Protein AF-A0A1I8PPU7-F1 (afdb_monomer)

Structure (mmCIF, N/CA/C/O backbone):
data_AF-A0A1I8PPU7-F1
#
_entry.id   AF-A0A1I8PPU7-F1
#
loop_
_atom_site.group_PDB
_atom_site.id
_atom_site.type_symbol
_atom_site.label_atom_id
_atom_site.label_alt_id
_atom_site.label_comp_id
_atom_site.label_asym_id
_atom_site.label_entity_id
_atom_site.label_seq_id
_atom_site.pdbx_PDB_ins_code
_atom_site.Cartn_x
_atom_site.Cartn_y
_atom_site.Cartn_z
_atom_site.occupancy
_atom_site.B_iso_or_equiv
_atom_site.auth_seq_id
_atom_site.auth_comp_id
_atom_site.auth_asym_id
_atom_site.auth_atom_id
_atom_site.pdbx_PDB_model_num
ATOM 1 N N . MET A 1 1 ? 76.393 -49.050 -43.196 1.00 42.31 1 MET A N 1
ATOM 2 C CA . MET A 1 1 ? 75.752 -47.713 -43.153 1.00 42.31 1 MET A CA 1
ATOM 3 C C . MET A 1 1 ? 75.005 -47.436 -44.454 1.00 42.31 1 MET A C 1
ATOM 5 O O . MET A 1 1 ? 75.233 -46.462 -45.150 1.00 42.31 1 MET A O 1
ATOM 9 N N . VAL A 1 2 ? 74.108 -48.361 -44.763 1.00 42.09 2 VAL A N 1
ATOM 10 C CA . VAL A 1 2 ? 73.123 -48.376 -45.841 1.00 42.09 2 VAL A CA 1
ATOM 11 C C . VAL A 1 2 ? 71.922 -49.038 -45.168 1.00 42.09 2 VAL A C 1
ATOM 13 O O . VAL A 1 2 ? 72.138 -49.986 -44.408 1.00 42.09 2 VAL A O 1
ATOM 16 N N . LYS A 1 3 ? 70.714 -48.544 -45.459 1.00 38.12 3 LYS A N 1
ATOM 17 C CA . LYS A 1 3 ? 69.380 -48.908 -44.931 1.00 38.12 3 LYS A CA 1
ATOM 18 C C . LYS A 1 3 ? 68.796 -47.878 -43.951 1.00 38.12 3 LYS A C 1
ATOM 20 O O . LYS A 1 3 ? 69.329 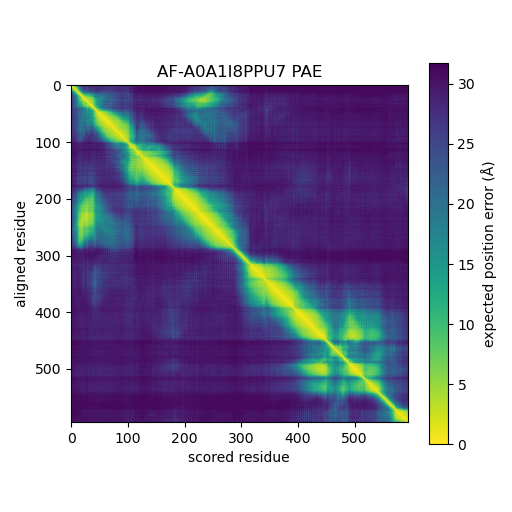-47.669 -42.869 1.00 38.12 3 LYS A O 1
ATOM 25 N N . ASN A 1 4 ? 67.654 -47.326 -44.381 1.00 37.75 4 ASN A N 1
ATOM 26 C CA . ASN A 1 4 ? 66.606 -46.601 -43.637 1.00 37.75 4 ASN A CA 1
ATOM 27 C C . ASN A 1 4 ? 66.415 -45.098 -43.912 1.00 37.75 4 ASN A C 1
ATOM 29 O O . ASN A 1 4 ? 66.187 -44.332 -42.986 1.00 37.75 4 ASN A O 1
ATOM 33 N N . ILE A 1 5 ? 66.364 -44.687 -45.188 1.00 39.09 5 ILE A N 1
ATOM 34 C CA . ILE A 1 5 ? 65.643 -43.456 -45.601 1.00 39.09 5 ILE A CA 1
ATOM 35 C C . ILE A 1 5 ? 64.721 -43.752 -46.809 1.00 39.09 5 ILE A C 1
ATOM 37 O O . ILE A 1 5 ? 64.679 -43.026 -47.792 1.00 39.09 5 ILE A O 1
ATOM 41 N N . GLN A 1 6 ? 63.985 -44.870 -46.772 1.00 35.78 6 GLN A N 1
ATOM 42 C CA . GLN A 1 6 ? 63.028 -45.263 -47.828 1.00 35.78 6 GLN A CA 1
ATOM 43 C C . GLN A 1 6 ? 61.649 -45.672 -47.271 1.00 35.78 6 GLN A C 1
ATOM 45 O O . GLN A 1 6 ? 61.024 -46.606 -47.763 1.00 35.78 6 GLN A O 1
ATOM 50 N N . GLN A 1 7 ? 61.140 -44.977 -46.247 1.00 34.78 7 GLN A N 1
ATOM 51 C CA . GLN A 1 7 ? 59.787 -45.237 -45.715 1.00 34.78 7 GLN A CA 1
ATOM 52 C C . GLN A 1 7 ? 58.918 -43.993 -45.459 1.00 34.78 7 GLN A C 1
ATOM 54 O O . GLN A 1 7 ? 57.978 -44.057 -44.680 1.00 34.78 7 GLN A O 1
ATOM 59 N N . PHE A 1 8 ? 59.136 -42.886 -46.177 1.00 35.72 8 PHE A N 1
ATOM 60 C CA . PHE A 1 8 ? 58.168 -41.772 -46.202 1.00 35.72 8 PHE A CA 1
ATOM 61 C C . PHE A 1 8 ? 57.777 -41.334 -47.623 1.00 35.72 8 PHE A C 1
ATOM 63 O O . PHE A 1 8 ? 57.445 -40.182 -47.867 1.00 35.72 8 PHE A O 1
ATOM 70 N N . SER A 1 9 ? 57.751 -42.274 -48.572 1.00 36.06 9 SER A N 1
ATOM 71 C CA . SER A 1 9 ? 57.055 -42.115 -49.856 1.00 36.06 9 SER A CA 1
ATOM 72 C C . SER A 1 9 ? 55.775 -42.953 -49.872 1.00 36.06 9 SER A C 1
ATOM 74 O O . SER A 1 9 ? 55.669 -43.956 -50.568 1.00 36.06 9 SER A O 1
ATOM 76 N N . LYS A 1 10 ? 54.785 -42.554 -49.070 1.00 39.53 10 LYS A N 1
ATOM 77 C CA . LYS A 1 10 ? 53.377 -42.957 -49.228 1.00 39.53 10 LYS A CA 1
ATOM 78 C C . LYS A 1 10 ? 52.498 -42.022 -48.405 1.00 39.53 10 LYS A C 1
ATOM 80 O O . LYS A 1 10 ? 52.372 -42.163 -47.196 1.00 39.53 10 LYS A O 1
ATOM 85 N N . GLY A 1 11 ? 51.914 -41.057 -49.103 1.00 32.38 11 GLY A N 1
ATOM 86 C CA . GLY A 1 11 ? 51.009 -40.064 -48.548 1.00 32.38 11 GLY A CA 1
ATOM 87 C C . GLY A 1 11 ? 51.343 -38.693 -49.104 1.00 32.38 11 GLY A C 1
ATOM 88 O O . GLY A 1 11 ? 52.080 -37.941 -48.483 1.00 32.38 11 GLY A O 1
ATOM 89 N N . ILE A 1 12 ? 50.795 -38.362 -50.275 1.00 37.59 12 ILE A N 1
ATOM 90 C CA . ILE A 1 12 ? 50.575 -36.958 -50.638 1.00 37.59 12 ILE A CA 1
ATOM 91 C C . ILE A 1 12 ? 49.887 -36.335 -49.411 1.00 37.59 12 ILE A C 1
ATOM 93 O O . ILE A 1 12 ? 48.830 -36.858 -49.033 1.00 37.59 12 ILE A O 1
ATOM 97 N N . PRO A 1 13 ? 50.445 -35.309 -48.736 1.00 42.28 13 PRO A N 1
ATOM 98 C CA . PRO A 1 13 ? 49.683 -34.623 -47.709 1.00 42.28 13 PRO A CA 1
ATOM 99 C C . PRO A 1 13 ? 48.460 -34.075 -48.433 1.00 42.28 13 PRO A C 1
ATOM 101 O O . PRO A 1 13 ? 48.597 -33.272 -49.356 1.00 42.28 13 PRO A O 1
ATOM 104 N N . LYS A 1 14 ? 47.273 -34.605 -48.108 1.00 51.03 14 LYS A N 1
ATOM 105 C CA . LYS A 1 14 ? 46.008 -34.075 -48.618 1.00 51.03 14 LYS A CA 1
ATOM 106 C C . LYS A 1 14 ? 46.092 -32.571 -48.418 1.00 51.03 14 LYS A C 1
ATOM 108 O O . LYS A 1 14 ? 46.170 -32.134 -47.273 1.00 51.03 14 LYS A O 1
ATOM 113 N N . THR A 1 15 ? 46.133 -31.807 -49.507 1.00 54.53 15 THR A N 1
ATOM 114 C CA . THR A 1 15 ? 46.077 -30.351 -49.425 1.00 54.53 15 THR A CA 1
ATOM 115 C C . THR A 1 15 ? 44.865 -30.022 -48.559 1.00 54.53 15 THR A C 1
ATOM 117 O O . THR A 1 15 ? 43.763 -30.471 -48.913 1.00 54.53 15 THR A O 1
ATOM 120 N N . PRO A 1 16 ? 45.033 -29.344 -47.409 1.00 58.34 16 PRO A N 1
ATOM 121 C CA . PRO A 1 16 ? 43.884 -28.944 -46.618 1.00 58.34 16 PRO A CA 1
ATOM 122 C C . PRO A 1 16 ? 42.949 -28.152 -47.537 1.00 58.34 16 PRO A C 1
ATOM 124 O O . PRO A 1 16 ? 43.400 -27.344 -48.350 1.00 58.34 16 PRO A O 1
ATOM 127 N N . LYS A 1 17 ? 41.650 -28.468 -47.505 1.00 58.84 17 LYS A N 1
ATOM 128 C CA . LYS A 1 17 ? 40.663 -27.736 -48.311 1.00 58.84 17 LYS A CA 1
ATOM 129 C C . LYS A 1 17 ? 40.740 -26.254 -47.922 1.00 58.84 17 LYS A C 1
ATOM 131 O O . LYS A 1 17 ? 40.963 -25.985 -46.742 1.00 58.84 17 LYS A O 1
ATOM 136 N N . PRO A 1 18 ? 40.545 -25.307 -48.859 1.00 59.19 18 PRO A N 1
ATOM 137 C CA . PRO A 1 18 ? 40.484 -23.895 -48.508 1.00 59.19 18 PRO A CA 1
ATOM 138 C C . PRO A 1 18 ? 39.395 -23.709 -47.449 1.00 59.19 18 PRO A C 1
ATOM 140 O O . PRO A 1 18 ? 38.215 -23.955 -47.708 1.00 59.19 18 PRO A O 1
ATOM 143 N N . VAL A 1 19 ? 39.813 -23.356 -46.235 1.00 62.50 19 VAL A N 1
ATOM 144 C CA . VAL A 1 19 ? 38.894 -23.129 -45.123 1.00 62.50 19 VAL A CA 1
ATOM 145 C C . VAL A 1 19 ? 38.302 -21.746 -45.312 1.00 62.50 19 VAL A C 1
ATOM 147 O O . VAL A 1 19 ? 39.012 -20.740 -45.331 1.00 62.50 19 VAL A O 1
ATOM 150 N N . HIS A 1 20 ? 36.991 -21.703 -45.510 1.00 63.84 20 HIS A N 1
ATOM 151 C CA . HIS A 1 20 ? 36.235 -20.468 -45.431 1.00 63.84 20 HIS A CA 1
ATOM 152 C C . HIS A 1 20 ? 35.820 -20.294 -43.978 1.00 63.84 20 HIS A C 1
ATOM 154 O O . HIS A 1 20 ? 35.098 -21.144 -43.461 1.00 63.84 20 HIS A O 1
ATOM 160 N N . ALA A 1 21 ? 36.278 -19.212 -43.345 1.00 64.62 21 ALA A N 1
ATOM 161 C CA . ALA A 1 21 ? 35.839 -18.857 -42.003 1.00 64.62 21 ALA A CA 1
ATOM 162 C C . ALA A 1 21 ? 34.307 -18.879 -41.934 1.00 64.62 21 ALA A C 1
ATOM 164 O O . ALA A 1 21 ? 33.629 -18.457 -42.886 1.00 64.62 21 ALA A O 1
ATOM 165 N N . THR A 1 22 ? 33.766 -19.370 -40.818 1.00 66.31 22 THR A N 1
ATOM 166 C CA . THR A 1 22 ? 32.325 -19.304 -40.570 1.00 66.31 22 THR A CA 1
ATOM 167 C C . THR A 1 22 ? 31.814 -17.887 -40.842 1.00 66.31 22 THR A C 1
ATOM 169 O O . THR A 1 22 ? 32.351 -16.890 -40.359 1.00 66.31 22 THR A O 1
ATOM 172 N N . ALA A 1 23 ? 30.794 -17.766 -41.700 1.00 69.38 23 ALA A N 1
ATOM 173 C CA . ALA A 1 23 ? 30.283 -16.451 -42.061 1.00 69.38 23 ALA A CA 1
ATOM 174 C C . ALA A 1 23 ? 29.827 -15.729 -40.787 1.00 69.38 23 ALA A C 1
ATOM 176 O O . ALA A 1 23 ? 29.066 -16.296 -40.008 1.00 69.38 23 ALA A O 1
ATOM 177 N N . ILE A 1 24 ? 30.228 -14.464 -40.617 1.00 66.25 24 ILE A N 1
ATOM 178 C CA . ILE A 1 24 ? 29.984 -13.649 -39.407 1.00 66.25 24 ILE A CA 1
ATOM 179 C C . ILE A 1 24 ? 28.511 -13.692 -38.959 1.00 66.25 24 ILE A C 1
ATOM 181 O O . ILE A 1 24 ? 28.210 -13.617 -37.776 1.00 66.25 24 ILE A O 1
ATOM 185 N N . ARG A 1 25 ? 27.573 -13.879 -39.897 1.00 69.50 25 ARG A N 1
ATOM 186 C CA . ARG A 1 25 ? 26.129 -14.022 -39.632 1.00 69.50 25 ARG A CA 1
ATOM 187 C C . ARG A 1 25 ? 25.745 -15.264 -38.818 1.00 69.50 25 ARG A C 1
ATOM 189 O O . ARG A 1 25 ? 24.705 -15.237 -38.172 1.00 69.50 25 ARG A O 1
ATOM 196 N N . HIS A 1 26 ? 26.539 -16.327 -38.877 1.00 73.19 26 HIS A N 1
ATOM 197 C CA . HIS A 1 26 ? 26.325 -17.591 -38.170 1.00 73.19 26 HIS A CA 1
ATOM 198 C C . HIS A 1 26 ? 27.190 -17.718 -36.904 1.00 73.19 26 HIS A C 1
ATOM 200 O O . HIS A 1 26 ? 27.076 -18.715 -36.197 1.00 73.19 26 HIS A O 1
ATOM 206 N N . HIS A 1 27 ? 28.030 -16.721 -36.602 1.00 74.75 27 HIS A N 1
ATOM 207 C CA . HIS A 1 27 ? 28.863 -16.705 -35.402 1.00 74.75 27 HIS A CA 1
ATOM 208 C C . HIS A 1 27 ? 28.061 -16.208 -34.193 1.00 74.75 27 HIS A C 1
ATOM 210 O O . HIS A 1 27 ? 27.540 -15.092 -34.218 1.00 74.75 27 HIS A O 1
ATOM 216 N N . ALA A 1 28 ? 27.981 -17.000 -33.122 1.00 71.38 28 ALA A N 1
ATOM 217 C CA . ALA A 1 28 ? 27.120 -16.681 -31.980 1.00 71.38 28 ALA A CA 1
ATOM 218 C C . ALA A 1 28 ? 27.540 -15.387 -31.259 1.00 71.38 28 ALA A C 1
ATOM 220 O O . ALA A 1 28 ? 26.674 -14.629 -30.848 1.00 71.38 28 ALA A O 1
ATOM 221 N N . LEU A 1 29 ? 28.843 -15.080 -31.193 1.00 70.81 29 LEU A N 1
ATOM 222 C CA . LEU A 1 29 ? 29.358 -13.866 -30.536 1.00 70.81 29 LEU A CA 1
ATOM 223 C C . LEU A 1 29 ? 29.476 -12.642 -31.464 1.00 70.81 29 LEU A C 1
ATOM 225 O O . LEU A 1 29 ? 29.382 -11.506 -31.011 1.00 70.81 29 LEU A O 1
ATOM 229 N N . LEU A 1 30 ? 29.689 -12.859 -32.769 1.00 70.12 30 LEU A N 1
ATOM 230 C CA . LEU A 1 30 ? 30.076 -11.801 -33.724 1.00 70.12 30 LEU A CA 1
ATOM 231 C C . LEU A 1 30 ? 28.963 -11.459 -34.720 1.00 70.12 30 LEU A C 1
ATOM 233 O O . LEU A 1 30 ? 29.068 -10.474 -35.454 1.00 70.12 30 LEU A O 1
ATOM 237 N N . ALA A 1 31 ? 27.870 -12.226 -34.757 1.00 71.69 31 ALA A N 1
ATOM 238 C CA . ALA A 1 31 ? 26.749 -11.882 -35.613 1.00 71.69 31 ALA A CA 1
ATOM 239 C C . ALA A 1 31 ? 26.095 -10.580 -35.144 1.00 71.69 31 ALA A C 1
ATOM 241 O O . ALA A 1 31 ? 25.807 -10.375 -33.967 1.00 71.69 31 ALA A O 1
ATOM 242 N N . SER A 1 32 ? 25.788 -9.711 -36.107 1.00 60.03 32 SER A N 1
ATOM 243 C CA . SER A 1 32 ? 25.247 -8.361 -35.876 1.00 60.03 32 SER A CA 1
ATOM 244 C C . SER A 1 32 ? 24.011 -8.279 -34.961 1.00 60.03 32 SER A C 1
ATOM 246 O O . SER A 1 32 ? 23.770 -7.225 -34.374 1.00 60.03 32 SER A O 1
ATOM 248 N N . GLY A 1 33 ? 23.239 -9.367 -34.826 1.00 64.75 33 GLY A N 1
ATOM 249 C CA . GLY A 1 33 ? 22.098 -9.452 -33.908 1.00 64.75 33 GLY A CA 1
ATOM 250 C C . GLY A 1 33 ? 22.490 -9.667 -32.442 1.00 64.75 33 GLY A C 1
ATOM 251 O O . GLY A 1 33 ? 21.833 -9.119 -31.561 1.00 64.75 33 GLY A O 1
ATOM 252 N N . TYR A 1 34 ? 23.580 -10.393 -32.184 1.00 63.97 34 TYR A N 1
ATOM 253 C CA . TYR A 1 34 ? 24.036 -10.758 -30.840 1.00 63.97 34 TYR A CA 1
ATOM 254 C C . TYR A 1 34 ? 25.104 -9.796 -30.293 1.00 63.97 34 TYR A C 1
ATOM 256 O O . TYR A 1 34 ? 25.137 -9.525 -29.097 1.00 63.97 34 TYR A O 1
ATOM 264 N N . VAL A 1 35 ? 25.897 -9.148 -31.157 1.00 60.62 35 VAL A N 1
ATOM 265 C CA . VAL A 1 35 ? 26.927 -8.161 -30.756 1.00 60.62 35 VAL A CA 1
ATOM 266 C C . VAL A 1 35 ? 26.354 -7.007 -29.918 1.00 60.62 35 VAL A C 1
ATOM 268 O O . VAL A 1 35 ? 26.991 -6.556 -28.970 1.00 60.62 35 VAL A O 1
ATOM 271 N N . ARG A 1 36 ? 25.125 -6.548 -30.209 1.00 59.47 36 ARG A N 1
ATOM 272 C CA . ARG A 1 36 ? 24.445 -5.518 -29.393 1.00 59.47 36 ARG A CA 1
ATOM 273 C C . ARG A 1 36 ? 24.043 -6.010 -28.000 1.00 59.47 36 ARG A C 1
ATOM 275 O O . ARG A 1 36 ? 23.892 -5.190 -27.104 1.00 59.47 36 ARG A O 1
ATOM 282 N N . GLN A 1 37 ? 23.836 -7.314 -27.837 1.00 63.50 37 GLN A N 1
ATOM 283 C CA . GLN A 1 37 ? 23.458 -7.937 -26.568 1.00 63.50 37 GLN A CA 1
ATOM 284 C C . GLN A 1 37 ? 24.688 -8.229 -25.697 1.00 63.50 37 GLN A C 1
ATOM 286 O O . GLN A 1 37 ? 24.599 -8.125 -24.480 1.00 63.50 37 GLN A O 1
ATOM 291 N N . HIS A 1 38 ? 25.842 -8.530 -26.304 1.00 64.19 38 HIS A N 1
ATOM 292 C CA . HIS A 1 38 ? 27.067 -8.900 -25.583 1.00 64.19 38 HIS A CA 1
ATOM 293 C C . HIS A 1 38 ? 27.882 -7.723 -25.016 1.00 64.19 38 HIS A C 1
ATOM 295 O O . HIS A 1 38 ? 28.832 -7.975 -24.283 1.00 64.19 38 HIS A O 1
ATOM 301 N N . MET A 1 39 ? 27.548 -6.461 -25.332 1.00 56.91 39 MET A N 1
ATOM 302 C CA . MET A 1 39 ? 28.237 -5.255 -24.816 1.00 56.91 39 MET A CA 1
ATOM 303 C C . MET A 1 39 ? 29.780 -5.302 -24.930 1.00 56.91 39 MET A C 1
ATOM 305 O O . MET A 1 39 ? 30.487 -4.711 -24.117 1.00 56.91 39 MET A O 1
ATOM 309 N N . ILE A 1 40 ? 30.324 -5.993 -25.938 1.00 56.88 40 ILE A N 1
ATOM 310 C CA . ILE A 1 40 ? 31.774 -6.069 -26.157 1.00 56.88 40 ILE A CA 1
ATOM 311 C C . ILE A 1 40 ? 32.229 -4.724 -26.734 1.00 56.88 40 ILE A C 1
ATOM 313 O O . ILE A 1 40 ? 32.044 -4.441 -27.917 1.00 56.88 40 ILE A O 1
ATOM 317 N N . LEU A 1 41 ? 32.784 -3.879 -25.870 1.00 50.44 41 LEU A N 1
ATOM 318 C CA . LEU A 1 41 ? 33.447 -2.624 -26.209 1.00 50.44 41 LEU A CA 1
ATOM 319 C C . LEU A 1 41 ? 34.938 -2.790 -25.892 1.00 50.44 41 LEU A C 1
ATOM 321 O O . LEU A 1 41 ? 35.375 -2.469 -24.792 1.00 50.44 41 LEU A O 1
ATOM 325 N N . ASP A 1 42 ? 35.707 -3.328 -26.838 1.00 50.97 42 ASP A N 1
ATOM 326 C CA . ASP A 1 42 ? 37.172 -3.289 -26.787 1.00 50.97 42 ASP A CA 1
ATOM 327 C C . ASP A 1 42 ? 37.666 -2.169 -27.720 1.00 50.97 42 ASP A C 1
ATOM 329 O O . ASP A 1 42 ? 37.357 -2.157 -28.913 1.00 50.97 42 ASP A O 1
ATOM 333 N N . GLU A 1 43 ? 38.408 -1.199 -27.177 1.00 56.38 43 GLU A N 1
ATOM 334 C CA . GLU A 1 43 ? 38.953 -0.054 -27.924 1.00 56.38 43 GLU A CA 1
ATOM 335 C C . GLU A 1 43 ? 40.059 -0.452 -28.914 1.00 56.38 43 GLU A C 1
ATOM 337 O O . GLU A 1 43 ? 40.406 0.342 -29.788 1.00 56.38 43 GLU A O 1
ATOM 342 N N . ARG A 1 44 ? 40.634 -1.658 -28.786 1.00 55.34 44 ARG A N 1
ATOM 343 C CA . ARG A 1 44 ? 41.745 -2.130 -29.635 1.00 55.34 44 ARG A CA 1
ATOM 344 C C . ARG A 1 44 ? 41.300 -3.009 -30.795 1.00 55.34 44 ARG A C 1
ATOM 346 O O . ARG A 1 44 ? 42.014 -3.098 -31.786 1.00 55.34 44 ARG A O 1
ATOM 353 N N . TRP A 1 45 ? 40.152 -3.666 -30.666 1.00 52.84 45 TRP A N 1
ATOM 354 C CA . TRP A 1 45 ? 39.508 -4.440 -31.727 1.00 52.84 45 TRP A CA 1
ATOM 355 C C . TRP A 1 45 ? 38.248 -3.707 -32.128 1.00 52.84 45 TRP A C 1
ATOM 357 O O . TRP A 1 45 ? 37.117 -4.104 -31.843 1.00 52.84 45 TRP A O 1
ATOM 367 N N . THR A 1 46 ? 38.456 -2.560 -32.756 1.00 55.97 46 THR A N 1
ATOM 368 C CA . THR A 1 46 ? 37.323 -1.779 -33.198 1.00 55.97 46 THR A CA 1
ATOM 369 C C . THR A 1 46 ? 36.689 -2.468 -34.394 1.00 55.97 46 THR A C 1
ATOM 371 O O . THR A 1 46 ? 37.370 -2.897 -35.327 1.00 55.97 46 THR A O 1
ATOM 374 N N . ASN A 1 47 ? 35.355 -2.519 -34.414 1.00 58.19 47 ASN A N 1
ATOM 375 C CA . ASN A 1 47 ? 34.620 -2.870 -35.624 1.00 58.19 47 ASN A CA 1
ATOM 376 C C . ASN A 1 47 ? 35.143 -2.080 -36.835 1.00 58.19 47 ASN A C 1
ATOM 378 O O . ASN A 1 47 ? 35.057 -2.606 -37.931 1.00 58.19 47 ASN A O 1
ATOM 382 N N . SER A 1 48 ? 35.714 -0.876 -36.661 1.00 60.47 48 SER A N 1
ATOM 383 C CA . SER A 1 48 ? 36.366 -0.116 -37.735 1.00 60.47 48 SER A CA 1
ATOM 384 C C . SER A 1 48 ? 37.502 -0.854 -38.432 1.00 60.47 48 SER A C 1
ATOM 386 O O . SER A 1 48 ? 37.558 -0.754 -39.644 1.00 60.47 48 SER A O 1
ATOM 388 N N . ASP A 1 49 ? 38.342 -1.634 -37.752 1.00 60.78 49 ASP A N 1
ATOM 389 C CA . ASP A 1 49 ? 39.484 -2.294 -38.406 1.00 60.78 49 ASP A CA 1
ATOM 390 C C . ASP A 1 49 ? 39.033 -3.472 -39.284 1.00 60.78 49 ASP A C 1
ATOM 392 O O . ASP A 1 49 ? 39.476 -3.646 -40.421 1.00 60.78 49 ASP A O 1
ATOM 396 N N . LEU A 1 50 ? 38.066 -4.253 -38.793 1.00 58.91 50 LEU A N 1
ATOM 397 C CA . LEU A 1 50 ? 37.439 -5.328 -39.563 1.00 58.91 50 LEU A CA 1
ATOM 398 C C . LEU A 1 50 ? 36.550 -4.732 -40.666 1.00 58.91 50 LEU A C 1
ATOM 400 O O . LEU A 1 50 ? 36.593 -5.173 -41.813 1.00 58.91 50 LEU A O 1
ATOM 404 N N . ILE A 1 51 ? 35.821 -3.654 -40.362 1.00 63.81 51 ILE A N 1
ATOM 405 C CA . ILE A 1 51 ? 35.130 -2.841 -41.363 1.00 63.81 51 ILE A CA 1
ATOM 406 C C . ILE A 1 51 ? 36.124 -2.296 -42.375 1.00 63.81 51 ILE A C 1
ATOM 408 O O . ILE A 1 51 ? 35.731 -2.244 -43.519 1.00 63.81 51 ILE A O 1
ATOM 412 N N . ASP A 1 52 ? 37.368 -1.959 -42.050 1.00 69.06 52 ASP A N 1
ATOM 413 C CA . ASP A 1 52 ? 38.330 -1.396 -43.001 1.00 69.06 52 ASP A CA 1
ATOM 414 C C . ASP A 1 52 ? 38.904 -2.454 -43.945 1.00 69.06 52 ASP A C 1
ATOM 416 O O . ASP A 1 52 ? 38.967 -2.246 -45.161 1.00 69.06 52 ASP A O 1
ATOM 420 N N . VAL A 1 53 ? 39.221 -3.646 -43.436 1.00 64.75 53 VAL A N 1
ATOM 421 C CA . VAL A 1 53 ? 39.635 -4.779 -44.282 1.00 64.75 53 VAL A CA 1
ATOM 422 C C . VAL A 1 53 ? 38.490 -5.209 -45.208 1.00 64.75 53 VAL A C 1
ATOM 424 O O . VAL A 1 53 ? 38.675 -5.349 -46.422 1.00 64.75 53 VAL A O 1
ATOM 427 N N . TYR A 1 54 ? 37.274 -5.341 -44.672 1.00 60.94 54 TYR A N 1
ATOM 428 C CA . TYR A 1 54 ? 36.096 -5.662 -45.476 1.00 60.94 54 TYR A CA 1
ATOM 429 C C . TYR A 1 54 ? 35.591 -4.466 -46.299 1.00 60.94 54 TYR A C 1
ATOM 431 O O . TYR A 1 54 ? 34.964 -4.684 -47.336 1.00 60.94 54 TYR A O 1
ATOM 439 N N . SER A 1 55 ? 35.873 -3.216 -45.918 1.00 66.25 55 SER A N 1
ATOM 440 C CA . SER A 1 55 ? 35.490 -2.012 -46.667 1.00 66.25 55 SER A CA 1
ATOM 441 C C . SER A 1 55 ? 36.375 -1.866 -47.879 1.00 66.25 55 SER A C 1
ATOM 443 O O . SER A 1 55 ? 35.840 -1.577 -48.937 1.00 66.25 55 SER A O 1
ATOM 445 N N . ASN A 1 56 ? 37.670 -2.160 -47.791 1.00 67.31 56 ASN A N 1
ATOM 446 C CA . ASN A 1 56 ? 38.558 -2.175 -48.950 1.00 67.31 56 ASN A CA 1
ATOM 447 C C . ASN A 1 56 ? 38.100 -3.215 -49.985 1.00 67.31 56 ASN A C 1
ATOM 449 O O . ASN A 1 56 ? 37.983 -2.909 -51.176 1.00 67.31 56 ASN A O 1
ATOM 453 N N . MET A 1 57 ? 37.704 -4.404 -49.523 1.00 64.81 57 MET A N 1
ATOM 454 C CA . MET A 1 57 ? 37.100 -5.445 -50.362 1.00 64.81 57 MET A CA 1
ATOM 455 C C . MET A 1 57 ? 35.727 -5.009 -50.923 1.00 64.81 57 MET A C 1
ATOM 457 O O . MET A 1 57 ? 35.426 -5.191 -52.106 1.00 64.81 57 MET A O 1
ATOM 461 N N . ALA A 1 58 ? 34.895 -4.358 -50.103 1.00 64.81 58 ALA A N 1
ATOM 462 C CA . ALA A 1 58 ? 33.585 -3.843 -50.498 1.00 64.81 58 ALA A CA 1
ATOM 463 C C . ALA A 1 58 ? 33.674 -2.625 -51.427 1.00 64.81 58 ALA A C 1
ATOM 465 O O . ALA A 1 58 ? 32.788 -2.439 -52.252 1.00 64.81 58 ALA A O 1
ATOM 466 N N . ILE A 1 59 ? 34.718 -1.800 -51.336 1.00 72.25 59 ILE A N 1
ATOM 467 C CA . ILE A 1 59 ? 34.998 -0.677 -52.237 1.00 72.25 59 ILE A CA 1
ATOM 468 C C . ILE A 1 59 ? 35.265 -1.228 -53.635 1.00 72.25 59 ILE A C 1
ATOM 470 O O . ILE A 1 59 ? 34.755 -0.685 -54.615 1.00 72.25 59 ILE A O 1
ATOM 474 N N . LEU A 1 60 ? 35.989 -2.342 -53.731 1.00 66.94 60 LEU A N 1
ATOM 475 C CA . LEU A 1 60 ? 36.245 -3.041 -54.988 1.00 66.94 60 LEU A CA 1
ATOM 476 C C . LEU A 1 60 ? 34.944 -3.572 -55.619 1.00 66.94 60 LEU A C 1
ATOM 478 O O . LEU A 1 60 ? 34.663 -3.297 -56.787 1.00 66.94 60 LEU A O 1
ATOM 482 N N . LEU A 1 61 ? 34.082 -4.218 -54.828 1.00 68.81 61 LEU A N 1
ATOM 483 C CA . LEU A 1 61 ? 32.764 -4.686 -55.287 1.00 68.81 61 LEU A CA 1
ATOM 484 C C . LEU A 1 61 ? 31.787 -3.534 -55.595 1.00 68.81 61 LEU A C 1
ATOM 486 O O . LEU A 1 61 ? 31.011 -3.610 -56.550 1.00 68.81 61 LEU A O 1
ATOM 490 N N . LYS A 1 62 ? 31.842 -2.434 -54.834 1.00 69.56 62 LYS A N 1
ATOM 491 C CA . LYS A 1 62 ? 31.051 -1.215 -55.071 1.00 69.56 62 LYS A CA 1
ATOM 492 C C . LYS A 1 62 ? 31.439 -0.549 -56.379 1.00 69.56 62 LYS A C 1
ATOM 494 O O . LYS A 1 62 ? 30.546 -0.156 -57.122 1.00 69.56 62 LYS A O 1
ATOM 499 N N . LYS A 1 63 ? 32.735 -0.454 -56.691 1.00 72.88 63 LYS A N 1
ATOM 500 C CA . LYS A 1 63 ? 33.199 0.074 -57.981 1.00 72.88 63 LYS A CA 1
ATOM 501 C C . LYS A 1 63 ? 32.589 -0.721 -59.138 1.00 72.88 63 LYS A C 1
ATOM 503 O O . LYS A 1 63 ? 32.029 -0.114 -60.043 1.00 72.88 63 LYS A O 1
ATOM 508 N N . HIS A 1 64 ? 32.582 -2.053 -59.057 1.00 71.62 64 HIS A N 1
ATOM 509 C CA . HIS A 1 64 ? 31.945 -2.904 -60.070 1.00 71.62 64 HIS A CA 1
ATOM 510 C C . HIS A 1 64 ? 30.419 -2.684 -60.180 1.00 71.62 64 HIS A C 1
ATOM 512 O O . HIS A 1 64 ? 29.873 -2.606 -61.281 1.00 71.62 64 HIS A O 1
ATOM 518 N N . LEU A 1 65 ? 29.716 -2.509 -59.055 1.00 69.19 65 LEU A N 1
ATOM 519 C CA . LEU A 1 65 ? 28.274 -2.224 -59.041 1.00 69.19 65 LEU A CA 1
ATOM 520 C C . LEU A 1 65 ? 27.906 -0.838 -59.591 1.00 69.19 65 LEU A C 1
ATOM 522 O O . LEU A 1 65 ? 26.887 -0.723 -60.271 1.00 69.19 65 LEU A O 1
ATOM 526 N N . ILE A 1 66 ? 28.708 0.198 -59.318 1.00 73.12 66 ILE A N 1
ATOM 527 C CA . ILE A 1 66 ? 28.479 1.565 -59.820 1.00 73.12 66 ILE A CA 1
ATOM 528 C C . ILE A 1 66 ? 28.459 1.563 -61.349 1.00 73.12 66 ILE A C 1
ATOM 530 O O . ILE A 1 66 ? 27.541 2.125 -61.945 1.00 73.12 66 ILE A O 1
ATOM 534 N N . PHE A 1 67 ? 29.402 0.857 -61.979 1.00 64.31 67 PHE A N 1
ATOM 535 C CA . PHE A 1 67 ? 29.421 0.704 -63.434 1.00 64.31 67 PHE A CA 1
ATOM 536 C C . PHE A 1 67 ? 28.115 0.095 -63.966 1.00 64.31 67 PHE A C 1
ATOM 538 O O . PHE A 1 67 ? 27.483 0.669 -64.848 1.00 64.31 67 PHE A O 1
ATOM 545 N N . LYS A 1 68 ? 27.622 -0.983 -63.346 1.00 71.69 68 LYS A N 1
ATOM 546 C CA . LYS A 1 68 ? 26.363 -1.638 -63.743 1.00 71.69 68 LYS A CA 1
ATOM 547 C C . LYS A 1 68 ? 25.110 -0.778 -63.506 1.00 71.69 68 LYS A C 1
ATOM 549 O O . LYS A 1 68 ? 24.087 -0.947 -64.170 1.00 71.69 68 LYS A O 1
ATOM 554 N N . GLN A 1 69 ? 25.139 0.125 -62.527 1.00 70.62 69 GLN A N 1
ATOM 555 C CA . GLN A 1 69 ? 24.019 1.026 -62.231 1.00 70.62 69 GLN A CA 1
ATOM 556 C C . GLN A 1 69 ? 23.926 2.188 -63.216 1.00 70.62 69 GLN A C 1
ATOM 558 O O . GLN A 1 69 ? 22.814 2.573 -63.585 1.00 70.62 69 GLN A O 1
ATOM 563 N N . LEU A 1 70 ? 25.065 2.723 -63.657 1.00 69.31 70 LEU A N 1
ATOM 564 C CA . LEU A 1 70 ? 25.098 3.773 -64.671 1.00 69.31 70 LEU A CA 1
ATOM 565 C C . LEU A 1 70 ? 24.451 3.291 -65.979 1.00 69.31 70 LEU A C 1
ATOM 567 O O . LEU A 1 70 ? 23.631 4.011 -66.542 1.00 69.31 70 LEU A O 1
ATOM 571 N N . GLU A 1 71 ? 24.688 2.038 -66.373 1.00 69.88 71 GLU A N 1
ATOM 572 C CA . GLU A 1 71 ? 24.038 1.409 -67.535 1.00 69.88 71 GLU A CA 1
ATOM 573 C C . GLU A 1 71 ? 22.517 1.250 -67.382 1.00 69.88 71 GLU A C 1
ATOM 575 O O . GLU A 1 71 ? 21.763 1.435 -68.332 1.00 69.88 71 GLU A O 1
ATOM 580 N N . LYS A 1 72 ? 22.020 0.929 -66.182 1.00 70.75 72 LYS A N 1
ATOM 581 C CA . LYS A 1 72 ? 20.569 0.821 -65.949 1.00 70.75 72 LYS A CA 1
ATOM 582 C C . LYS A 1 72 ? 19.875 2.182 -65.891 1.00 70.75 72 LYS A C 1
ATOM 584 O O . LYS A 1 72 ? 18.699 2.286 -66.244 1.00 70.75 72 LYS A O 1
ATOM 589 N N . LYS A 1 73 ? 20.571 3.221 -65.423 1.00 73.44 73 LYS A N 1
ATOM 590 C CA . LYS A 1 73 ? 20.013 4.569 -65.255 1.00 73.44 73 LYS A CA 1
ATOM 591 C C . LYS A 1 73 ? 19.628 5.195 -66.598 1.00 73.44 73 LYS A C 1
ATOM 593 O O . LYS A 1 73 ? 18.547 5.769 -66.699 1.00 73.44 73 LYS A O 1
ATOM 598 N N . THR A 1 74 ? 20.445 4.999 -67.628 1.00 66.00 74 THR A N 1
ATOM 599 C CA . THR A 1 74 ? 20.184 5.509 -68.984 1.00 66.00 74 THR A CA 1
ATOM 600 C C . THR A 1 74 ? 18.918 4.898 -69.602 1.00 66.00 74 THR A C 1
ATOM 602 O O . THR A 1 74 ? 18.103 5.615 -70.179 1.00 66.00 74 THR A O 1
ATOM 605 N N . ILE A 1 75 ? 18.673 3.598 -69.396 1.00 71.38 75 ILE A N 1
ATOM 606 C CA . ILE A 1 75 ? 17.468 2.898 -69.884 1.00 71.38 75 ILE A CA 1
ATOM 607 C C . ILE A 1 75 ? 16.195 3.423 -69.197 1.00 71.38 75 ILE A C 1
ATOM 609 O O . ILE A 1 75 ? 15.157 3.626 -69.832 1.00 71.38 75 ILE A O 1
ATOM 613 N N . ILE A 1 76 ? 16.263 3.674 -67.888 1.00 67.19 76 ILE A N 1
ATOM 614 C CA . ILE A 1 76 ? 15.114 4.132 -67.093 1.00 67.19 76 ILE A CA 1
ATOM 615 C C . ILE A 1 76 ? 14.744 5.587 -67.416 1.00 67.19 76 ILE A C 1
ATOM 617 O O . ILE A 1 76 ? 13.559 5.934 -67.421 1.00 67.19 76 ILE A O 1
ATOM 621 N N . GLU A 1 77 ? 15.726 6.442 -67.702 1.00 69.62 77 GLU A N 1
ATOM 622 C CA . GLU A 1 77 ? 15.482 7.839 -68.079 1.00 69.62 77 GLU A CA 1
ATOM 623 C C . GLU A 1 77 ? 14.675 7.951 -69.386 1.00 69.62 77 GLU A C 1
ATOM 625 O O . GLU A 1 77 ? 13.753 8.767 -69.456 1.00 69.62 77 GLU A O 1
ATOM 630 N N . GLY A 1 78 ? 14.885 7.041 -70.346 1.00 67.31 78 GLY A N 1
ATOM 631 C CA . GLY A 1 78 ? 14.080 6.959 -71.573 1.00 67.31 78 GLY A CA 1
ATOM 632 C C . GLY A 1 78 ? 12.608 6.571 -71.348 1.00 67.31 78 GLY A C 1
ATOM 633 O O . GLY A 1 78 ? 11.712 7.100 -72.009 1.00 67.31 78 GLY A O 1
ATOM 634 N N . ILE A 1 79 ? 12.319 5.694 -70.380 1.00 68.69 79 ILE A N 1
ATOM 635 C CA . ILE A 1 79 ? 10.943 5.264 -70.057 1.00 68.69 79 ILE A CA 1
ATOM 636 C C . ILE A 1 79 ? 10.188 6.359 -69.286 1.00 68.69 79 ILE A C 1
ATOM 638 O O . ILE A 1 79 ? 8.996 6.587 -69.511 1.00 68.69 79 ILE A O 1
ATOM 642 N N . ARG A 1 80 ? 10.878 7.086 -68.396 1.00 69.38 80 ARG A N 1
ATOM 643 C CA . ARG A 1 80 ? 10.279 8.168 -67.593 1.00 69.38 80 ARG A CA 1
ATOM 644 C C . ARG A 1 80 ? 9.776 9.333 -68.435 1.00 69.38 80 ARG A C 1
ATOM 646 O O . ARG A 1 80 ? 8.795 9.962 -68.042 1.00 69.38 80 ARG A O 1
ATOM 653 N N . PHE A 1 81 ? 10.426 9.616 -69.560 1.00 68.56 81 PHE A N 1
ATOM 654 C CA . PHE A 1 81 ? 10.014 10.696 -70.452 1.00 68.56 81 PHE A CA 1
ATOM 655 C C . PHE A 1 81 ? 8.634 10.408 -71.069 1.00 68.56 81 PHE A C 1
ATOM 657 O O . PHE A 1 81 ? 7.717 11.212 -70.922 1.00 68.56 81 PHE A O 1
ATOM 664 N N . LYS A 1 82 ? 8.427 9.194 -71.600 1.00 68.00 82 LYS A N 1
ATOM 665 C CA . LYS A 1 82 ? 7.154 8.756 -72.211 1.00 68.00 82 LYS A CA 1
ATOM 666 C C . LYS A 1 82 ? 5.972 8.734 -71.233 1.00 68.00 82 LYS A C 1
ATOM 668 O O . LYS A 1 82 ? 4.833 8.985 -71.608 1.00 68.00 82 LYS A O 1
ATOM 673 N N . HIS A 1 83 ? 6.231 8.453 -69.958 1.00 71.81 83 HIS A N 1
ATOM 674 C CA . HIS A 1 83 ? 5.192 8.398 -68.928 1.00 71.81 83 HIS A CA 1
ATOM 675 C C . HIS A 1 83 ? 4.716 9.792 -68.458 1.00 71.81 83 HIS A C 1
ATOM 677 O O . HIS A 1 83 ? 3.607 9.923 -67.935 1.00 71.81 83 HIS A O 1
ATOM 683 N N . LYS A 1 84 ? 5.530 10.847 -68.613 1.00 72.69 84 LYS A N 1
ATOM 684 C CA . LYS A 1 84 ? 5.137 12.211 -68.213 1.00 72.69 84 LYS A CA 1
ATOM 685 C C . LYS A 1 84 ? 4.086 12.818 -69.151 1.00 72.69 84 LYS A C 1
ATOM 687 O O . LYS A 1 84 ? 3.146 13.424 -68.639 1.00 72.69 84 LYS A O 1
ATOM 692 N N . ASP A 1 85 ? 4.174 12.562 -70.455 1.00 66.94 85 ASP A N 1
ATOM 693 C CA . ASP A 1 85 ? 3.191 13.031 -71.448 1.00 66.94 85 ASP A CA 1
ATOM 694 C C . ASP A 1 85 ? 1.782 12.484 -71.182 1.00 66.94 85 ASP A C 1
ATOM 696 O O . ASP A 1 85 ? 0.802 13.227 -71.112 1.00 66.94 85 ASP A O 1
ATOM 700 N N . LEU A 1 86 ? 1.671 11.180 -70.918 1.00 64.38 86 LEU A N 1
ATOM 701 C CA . LEU A 1 86 ? 0.389 10.521 -70.643 1.00 64.38 86 LEU A CA 1
ATOM 702 C C . LEU A 1 86 ? -0.317 11.065 -69.391 1.00 64.38 86 LEU A C 1
ATOM 704 O O . LEU A 1 86 ? -1.547 11.154 -69.352 1.00 64.38 86 LEU A O 1
ATOM 708 N N . ARG A 1 87 ? 0.438 11.474 -68.363 1.00 70.31 87 ARG A N 1
ATOM 709 C CA . ARG A 1 87 ? -0.146 12.058 -67.145 1.00 70.31 87 ARG A CA 1
ATOM 710 C C . ARG A 1 87 ? -0.731 13.448 -67.375 1.00 70.31 87 ARG A C 1
ATOM 712 O O . ARG A 1 87 ? -1.759 13.759 -66.769 1.00 70.31 87 ARG A O 1
ATOM 719 N N . GLN A 1 88 ? -0.121 14.264 -68.233 1.00 65.50 88 GLN A N 1
ATOM 720 C CA . GLN A 1 88 ? -0.634 15.604 -68.528 1.00 65.50 88 GLN A CA 1
ATOM 721 C C . GLN A 1 88 ? -2.004 15.551 -69.218 1.00 65.50 88 GLN A C 1
ATOM 723 O O . GLN A 1 88 ? -2.903 16.303 -68.837 1.00 65.50 88 GLN A O 1
ATOM 728 N N . HIS A 1 89 ? -2.228 14.598 -70.126 1.00 59.97 89 HIS A N 1
ATOM 729 C CA . HIS A 1 89 ? -3.526 14.425 -70.790 1.00 59.97 89 HIS A CA 1
ATOM 730 C C . HIS A 1 89 ? -4.666 14.061 -69.825 1.00 59.97 89 HIS A C 1
ATOM 732 O O . HIS A 1 89 ? -5.746 14.654 -69.878 1.00 59.97 89 HIS A O 1
ATOM 738 N N . VAL A 1 90 ? -4.423 13.152 -68.877 1.00 66.56 90 VAL A N 1
ATOM 739 C CA . VAL A 1 90 ? -5.436 12.725 -67.890 1.00 66.56 90 VAL A CA 1
ATOM 740 C C . VAL A 1 90 ? -5.772 13.845 -66.898 1.00 66.56 90 VAL A C 1
ATOM 742 O O . VAL A 1 90 ? -6.918 13.995 -66.461 1.00 66.56 90 VAL A O 1
ATOM 745 N N . GLN A 1 91 ? -4.782 14.664 -66.541 1.00 63.69 91 GLN A N 1
ATOM 746 C CA . GLN A 1 91 ? -4.972 15.770 -65.607 1.00 63.69 91 GLN A CA 1
ATOM 747 C C . GLN A 1 91 ? -5.768 16.925 -66.230 1.00 63.69 91 GLN A C 1
ATOM 749 O O . GLN A 1 91 ? -6.564 17.558 -65.532 1.00 63.69 91 GLN A O 1
ATOM 754 N N . ASN A 1 92 ? -5.625 17.143 -67.539 1.00 58.47 92 ASN A N 1
ATOM 755 C CA . ASN A 1 92 ? -6.417 18.120 -68.285 1.00 58.47 92 ASN A CA 1
ATOM 756 C C . ASN A 1 92 ? -7.897 17.705 -68.372 1.00 58.47 92 ASN A C 1
ATOM 758 O O . ASN A 1 92 ? -8.772 18.536 -68.137 1.00 58.47 92 ASN A O 1
ATOM 762 N N . GLY A 1 93 ? -8.189 16.411 -68.561 1.00 57.19 93 GLY A N 1
ATOM 763 C CA . GLY A 1 93 ? -9.565 15.891 -68.534 1.00 57.19 93 GLY A CA 1
ATOM 764 C C . GLY A 1 93 ? -10.246 16.030 -67.165 1.00 57.19 93 GLY A C 1
ATOM 765 O O . GLY A 1 93 ? -11.398 16.452 -67.068 1.00 57.19 93 GLY A O 1
ATOM 766 N N . ARG A 1 94 ? -9.518 15.768 -66.070 1.00 59.19 94 ARG A N 1
ATOM 767 C CA . ARG A 1 94 ? -10.063 15.871 -64.700 1.00 59.19 94 ARG A CA 1
ATOM 768 C C . ARG A 1 94 ? -10.352 17.300 -64.244 1.00 59.19 94 ARG A C 1
ATOM 770 O O . ARG A 1 94 ? -11.240 17.496 -63.418 1.00 59.19 94 ARG A O 1
ATOM 777 N N . LYS A 1 95 ? -9.622 18.291 -64.762 1.00 58.06 95 LYS A N 1
ATOM 778 C CA . LYS A 1 95 ? -9.866 19.711 -64.456 1.00 58.06 95 LYS A CA 1
ATOM 779 C C . LYS A 1 95 ? -11.142 20.245 -65.118 1.00 58.06 95 LYS A C 1
ATOM 781 O O . LYS A 1 95 ? -11.725 21.185 -64.590 1.00 58.06 95 LYS A O 1
ATOM 786 N N . SER A 1 96 ? -11.599 19.615 -66.202 1.00 49.94 96 SER A N 1
ATOM 787 C CA . SER A 1 96 ? -12.870 19.943 -66.863 1.00 49.94 96 SER A CA 1
ATOM 788 C C . SER A 1 96 ? -14.089 19.527 -66.021 1.00 49.94 96 SER A C 1
ATOM 790 O O . SER A 1 96 ? -15.072 20.251 -65.938 1.00 49.94 96 SER A O 1
ATOM 792 N N . LEU A 1 97 ? -13.982 18.404 -65.298 1.00 50.16 97 LEU A N 1
ATOM 793 C CA . LEU A 1 97 ? -15.074 17.791 -64.524 1.00 50.16 97 LEU A CA 1
ATOM 794 C C . LEU A 1 97 ? -15.356 18.425 -63.153 1.00 50.16 97 LEU A C 1
ATOM 796 O O . LEU A 1 97 ? -16.392 18.153 -62.563 1.00 50.16 97 LEU A O 1
ATOM 800 N N . ARG A 1 98 ? -14.439 19.225 -62.598 1.00 52.69 98 ARG A N 1
ATOM 801 C CA . ARG A 1 98 ? -14.598 19.803 -61.244 1.00 52.69 98 ARG A CA 1
ATOM 802 C C . ARG A 1 98 ? -15.148 21.227 -61.230 1.00 52.69 98 ARG A C 1
ATOM 804 O O . ARG A 1 98 ? -15.357 21.772 -60.156 1.00 52.69 98 ARG A O 1
ATOM 811 N N . ARG A 1 99 ? -15.379 21.825 -62.401 1.00 50.62 99 ARG A N 1
ATOM 812 C CA . ARG A 1 99 ? -16.004 23.152 -62.532 1.00 50.62 99 ARG A CA 1
ATOM 813 C C . ARG A 1 99 ? -17.539 23.101 -62.560 1.00 50.62 99 ARG A C 1
ATOM 815 O O . ARG A 1 99 ? -18.151 24.152 -62.661 1.00 50.62 99 ARG A O 1
ATOM 822 N N . SER A 1 100 ? -18.152 21.917 -62.484 1.00 48.94 100 SER A N 1
ATOM 823 C CA . SER A 1 100 ? -19.569 21.715 -62.810 1.00 48.94 100 SER A CA 1
ATOM 824 C C . SER A 1 100 ? -20.533 21.533 -61.631 1.00 48.94 100 SER A C 1
ATOM 826 O O . SER A 1 100 ? -21.704 21.316 -61.906 1.00 48.94 100 SER A O 1
ATOM 828 N N . LEU A 1 101 ? -20.120 21.597 -60.356 1.00 43.03 101 LEU A N 1
ATOM 829 C CA . LEU A 1 101 ? -21.067 21.448 -59.231 1.00 43.03 101 LEU A CA 1
ATOM 830 C C . LEU A 1 101 ? -20.653 22.240 -57.975 1.00 43.03 101 LEU A C 1
ATOM 832 O O . LEU A 1 101 ? -19.591 21.975 -57.414 1.00 43.03 101 LEU A O 1
ATOM 836 N N . GLY A 1 102 ? -21.515 23.143 -57.494 1.00 49.38 102 GLY A N 1
ATOM 837 C CA . GLY A 1 102 ? -21.446 23.768 -56.163 1.00 49.38 102 GLY A CA 1
ATOM 838 C C . GLY A 1 102 ? -22.749 24.502 -55.810 1.00 49.38 102 GLY A C 1
ATOM 839 O O . GLY A 1 102 ? -23.301 25.122 -56.707 1.00 49.38 102 GLY A O 1
ATOM 840 N N . GLU A 1 103 ? -23.217 24.427 -54.548 1.00 43.00 103 GLU A N 1
ATOM 841 C CA . GLU A 1 103 ? -24.357 25.180 -53.952 1.00 43.00 103 GLU A CA 1
ATOM 842 C C . GLU A 1 103 ? -24.473 24.881 -52.420 1.00 43.00 103 GLU A C 1
ATOM 844 O O . GLU A 1 103 ? -24.555 23.716 -52.045 1.00 43.00 103 GLU A O 1
ATOM 849 N N . GLU A 1 104 ? -24.454 25.884 -51.511 1.00 51.78 104 GLU A N 1
ATOM 850 C CA . GLU A 1 104 ? -24.299 25.684 -50.033 1.00 51.78 104 GLU A CA 1
ATOM 851 C C . GLU A 1 104 ? -25.111 26.628 -49.085 1.00 51.78 104 GLU A C 1
ATOM 853 O O . GLU A 1 104 ? -24.857 26.659 -47.879 1.00 51.78 104 GLU A O 1
ATOM 858 N N . PHE A 1 105 ? -26.095 27.421 -49.539 1.00 53.34 105 PHE A N 1
ATOM 859 C CA . PHE A 1 105 ? -26.696 28.470 -48.673 1.00 53.34 105 PHE A CA 1
ATOM 860 C C . PHE A 1 105 ? -28.001 28.124 -47.928 1.00 53.34 105 PHE A C 1
ATOM 862 O O . PHE A 1 105 ? -28.255 28.718 -46.880 1.00 53.34 105 PHE A O 1
ATOM 869 N N . GLU A 1 106 ? -28.785 27.130 -48.350 1.00 52.06 106 GLU A N 1
ATOM 870 C CA . GLU A 1 106 ? -30.018 26.724 -47.636 1.00 52.06 106 GLU A CA 1
ATOM 871 C C . GLU A 1 106 ? -29.743 26.043 -46.282 1.00 52.06 106 GLU A C 1
ATOM 873 O O . GLU A 1 106 ? -30.588 26.005 -45.388 1.00 52.06 106 GLU A O 1
ATOM 878 N N . GLN A 1 107 ? -28.515 25.563 -46.084 1.00 53.34 107 GLN A N 1
ATOM 879 C CA . GLN A 1 107 ? -28.109 24.835 -44.884 1.00 53.34 107 GLN A CA 1
ATOM 880 C C . GLN A 1 107 ? -27.973 25.742 -43.655 1.00 53.34 107 GLN A C 1
ATOM 882 O O . GLN A 1 107 ? -28.152 25.277 -42.535 1.00 53.34 107 GLN A O 1
ATOM 887 N N . LYS A 1 108 ? -27.707 27.043 -43.834 1.00 55.56 108 LYS A N 1
ATOM 888 C CA . LYS A 1 108 ? -27.412 27.958 -42.715 1.00 55.56 108 LYS A CA 1
ATOM 889 C C . LYS A 1 108 ? -28.647 28.374 -41.914 1.00 55.56 108 LYS A C 1
ATOM 891 O O . LYS A 1 108 ? -28.534 28.592 -40.711 1.00 55.56 108 LYS A O 1
ATOM 896 N N . LEU A 1 109 ? -29.821 28.429 -42.544 1.00 49.91 109 LEU A N 1
ATOM 897 C CA . LEU A 1 109 ? -31.095 28.664 -41.848 1.00 49.91 109 LEU A CA 1
ATOM 898 C C . LEU A 1 109 ? -31.557 27.424 -41.073 1.00 49.91 109 LEU A C 1
ATOM 900 O O . LEU A 1 109 ? -32.190 27.541 -40.026 1.00 49.91 109 LEU A O 1
ATOM 904 N N . HIS A 1 110 ? -31.164 26.239 -41.542 1.00 50.16 110 HIS A N 1
ATOM 905 C CA . HIS A 1 110 ? -31.504 24.973 -40.910 1.00 50.16 110 HIS A CA 1
ATOM 906 C C . HIS A 1 110 ? -30.734 24.732 -39.600 1.00 50.16 110 HIS A C 1
ATOM 908 O O . HIS A 1 110 ? -31.242 24.017 -38.741 1.00 50.16 110 HIS A O 1
ATOM 914 N N . THR A 1 111 ? -29.552 25.339 -39.416 1.00 58.62 111 THR A N 1
ATOM 915 C CA . THR A 1 111 ? -28.648 25.098 -38.271 1.00 58.62 111 THR A CA 1
ATOM 916 C C . THR A 1 111 ? -29.051 25.811 -36.980 1.00 58.62 111 THR A C 1
ATOM 918 O O . THR A 1 111 ? -28.762 25.323 -35.890 1.00 58.62 111 THR A O 1
ATOM 921 N N . ILE A 1 112 ? -29.731 26.954 -37.074 1.00 59.88 112 ILE A N 1
ATOM 922 C CA . ILE A 1 112 ? -29.939 27.851 -35.923 1.00 59.88 112 ILE A CA 1
ATOM 923 C C . ILE A 1 112 ? -31.039 27.347 -34.970 1.00 59.88 112 ILE A C 1
ATOM 925 O O . ILE A 1 112 ? -31.035 27.681 -33.790 1.00 59.88 112 ILE A O 1
ATOM 929 N N . LEU A 1 113 ? -31.946 26.485 -35.437 1.00 56.34 113 LEU A N 1
ATOM 930 C CA . LEU A 1 113 ? -33.112 26.048 -34.658 1.00 56.34 113 LEU A CA 1
ATOM 931 C C . LEU A 1 113 ? -33.081 24.555 -34.251 1.00 56.34 113 LEU A C 1
ATOM 933 O O . LEU A 1 113 ? -34.066 24.061 -33.712 1.00 56.34 113 LEU A O 1
ATOM 937 N N . ILE A 1 114 ? -31.983 23.827 -34.497 1.00 56.41 114 ILE A N 1
ATOM 938 C CA . ILE A 1 114 ? -31.924 22.343 -34.493 1.00 56.41 114 ILE A CA 1
ATOM 939 C C . ILE A 1 114 ? -32.272 21.667 -33.156 1.00 56.41 114 ILE A C 1
ATOM 941 O O . ILE A 1 114 ? -32.789 20.549 -33.167 1.00 56.41 114 ILE A O 1
ATOM 945 N N . ASN A 1 115 ? -32.003 22.295 -32.010 1.00 61.50 115 ASN A N 1
ATOM 946 C CA . ASN A 1 115 ? -31.959 21.549 -30.747 1.00 61.50 115 ASN A CA 1
ATOM 947 C C . ASN A 1 115 ? -33.333 21.192 -30.148 1.00 61.50 115 ASN A C 1
ATOM 949 O O . ASN A 1 115 ? -33.397 20.233 -29.388 1.00 61.50 115 ASN A O 1
ATOM 953 N N . ASP A 1 116 ? -34.431 21.856 -30.539 1.00 60.72 116 ASP A N 1
ATOM 954 C CA . ASP A 1 116 ? -35.784 21.539 -30.046 1.00 60.72 116 ASP A CA 1
ATOM 955 C C . ASP A 1 116 ? -36.811 21.383 -31.183 1.00 60.72 116 ASP A C 1
ATOM 957 O O . ASP A 1 116 ? -37.512 22.317 -31.585 1.00 60.72 116 ASP A O 1
ATOM 961 N N . LYS A 1 117 ? -36.969 20.142 -31.664 1.00 63.69 117 LYS A N 1
ATOM 962 C CA . LYS A 1 117 ? -37.868 19.755 -32.776 1.00 63.69 117 LYS A CA 1
ATOM 963 C C . LYS A 1 117 ? -39.341 20.134 -32.557 1.00 63.69 117 LYS A C 1
ATOM 965 O O . LYS A 1 117 ? -40.077 20.356 -33.518 1.00 63.69 117 LYS A O 1
ATOM 970 N N . GLN A 1 118 ? -39.795 20.177 -31.305 1.00 59.03 118 GLN A N 1
ATOM 971 C CA . GLN A 1 118 ? -41.172 20.552 -30.965 1.00 59.03 118 GLN A CA 1
ATOM 972 C C . GLN A 1 118 ? -41.377 22.070 -31.035 1.00 59.03 118 GLN A C 1
ATOM 974 O O . GLN A 1 118 ? -42.405 22.518 -31.531 1.00 59.03 118 GLN A O 1
ATOM 979 N N . MET A 1 119 ? -40.377 22.852 -30.618 1.00 56.97 119 MET A N 1
ATOM 980 C CA . MET A 1 119 ? -40.415 24.317 -30.647 1.00 56.97 119 MET A CA 1
ATOM 981 C C . MET A 1 119 ? -40.254 24.848 -32.072 1.00 56.97 119 MET A C 1
ATOM 983 O O . MET A 1 119 ? -40.957 25.775 -32.452 1.00 56.97 119 MET A O 1
ATOM 987 N N . GLN A 1 120 ? -39.436 24.187 -32.899 1.00 59.75 120 GLN A N 1
ATOM 988 C CA . GLN A 1 120 ? -39.415 24.420 -34.344 1.00 59.75 120 GLN A CA 1
ATOM 989 C C . GLN A 1 120 ? -40.817 24.282 -34.939 1.00 59.75 120 GLN A C 1
ATOM 991 O O . GLN A 1 120 ? -41.350 25.238 -35.478 1.00 59.75 120 GLN A O 1
ATOM 996 N N . ARG A 1 121 ? -41.472 23.127 -34.784 1.00 63.94 121 ARG A N 1
ATOM 997 C CA . ARG A 1 121 ? -42.797 22.883 -35.386 1.00 63.94 121 ARG A CA 1
ATOM 998 C C . ARG A 1 121 ? -43.887 23.844 -34.909 1.00 63.94 121 ARG A C 1
ATOM 1000 O O . ARG A 1 121 ? -44.782 24.148 -35.686 1.00 63.94 121 ARG A O 1
ATOM 1007 N N . LEU A 1 122 ? -43.815 24.293 -33.657 1.00 59.84 122 LEU A N 1
ATOM 1008 C CA . LEU A 1 122 ? -44.785 25.225 -33.075 1.00 59.84 122 LEU A CA 1
ATOM 1009 C C . LEU A 1 122 ? -44.611 26.658 -33.595 1.00 59.84 122 LEU A C 1
ATOM 1011 O O . LEU A 1 122 ? -45.602 27.362 -33.753 1.00 59.84 122 LEU A O 1
ATOM 1015 N N . TYR A 1 123 ? -43.376 27.067 -33.891 1.00 60.84 123 TYR A N 1
ATOM 1016 C CA . TYR A 1 123 ? -43.038 28.451 -34.227 1.00 60.84 123 TYR A CA 1
ATOM 1017 C C . TYR A 1 123 ? -42.637 28.673 -35.696 1.00 60.84 123 TYR A C 1
ATOM 1019 O O . TYR A 1 123 ? -42.439 29.813 -36.099 1.00 60.84 123 TYR A O 1
ATOM 1027 N N . VAL A 1 124 ? -42.575 27.615 -36.519 1.00 62.50 124 VAL A N 1
ATOM 1028 C CA . VAL A 1 124 ? -42.196 27.641 -37.954 1.00 62.50 124 VAL A CA 1
ATOM 1029 C C . VAL A 1 124 ? -43.021 28.624 -38.799 1.00 62.50 124 VAL A C 1
ATOM 1031 O O . VAL A 1 124 ? -42.497 29.157 -39.770 1.00 62.50 124 VAL A O 1
ATOM 1034 N N . ASN A 1 125 ? -44.271 28.900 -38.417 1.00 60.06 125 ASN A N 1
ATOM 1035 C CA . ASN A 1 125 ? -45.175 29.793 -39.154 1.00 60.06 125 ASN A CA 1
ATOM 1036 C C . ASN A 1 125 ? -45.532 31.079 -38.383 1.00 60.06 125 ASN A C 1
ATOM 1038 O O . ASN A 1 125 ? -46.440 31.797 -38.793 1.00 60.06 125 ASN A O 1
ATOM 1042 N N . MET A 1 126 ? -44.874 31.350 -37.252 1.00 56.22 126 MET A N 1
ATOM 1043 C CA . MET A 1 126 ? -45.164 32.511 -36.405 1.00 56.22 126 MET A CA 1
ATOM 1044 C C . MET A 1 126 ? -44.123 33.613 -36.606 1.00 56.22 126 MET A C 1
ATOM 1046 O O . MET A 1 126 ? -42.950 33.344 -36.864 1.00 56.22 126 MET A O 1
ATOM 1050 N N . MET A 1 127 ? -44.552 34.869 -36.478 1.00 59.25 127 MET A N 1
ATOM 1051 C CA . MET A 1 127 ? -43.636 36.007 -36.502 1.00 59.25 127 MET A CA 1
ATOM 1052 C C . MET A 1 127 ? -42.749 36.015 -35.240 1.00 59.25 127 MET A C 1
ATOM 1054 O O . MET A 1 127 ? -43.206 35.614 -34.168 1.00 59.25 127 MET A O 1
ATOM 1058 N N . PRO A 1 128 ? -41.500 36.513 -35.318 1.00 62.12 128 PRO A N 1
ATOM 1059 C CA . PRO A 1 128 ? -40.539 36.470 -34.209 1.00 62.12 128 PRO A CA 1
ATOM 1060 C C . PRO A 1 128 ? -41.020 37.072 -32.877 1.00 62.12 128 PRO A C 1
ATOM 1062 O O . PRO A 1 128 ? -40.596 36.613 -31.821 1.00 62.12 128 PRO A O 1
ATOM 1065 N N . GLN A 1 129 ? -41.904 38.074 -32.908 1.00 62.88 129 GLN A N 1
ATOM 1066 C CA . GLN A 1 129 ? -42.373 38.787 -31.711 1.00 62.88 129 GLN A CA 1
ATOM 1067 C C . GLN A 1 129 ? -43.413 37.980 -30.909 1.00 62.88 129 GLN A C 1
ATOM 1069 O O . GLN A 1 129 ? -43.314 37.892 -29.685 1.00 62.88 129 GLN A O 1
ATOM 1074 N N . ASP A 1 130 ? -44.332 37.287 -31.585 1.00 60.91 130 ASP A N 1
ATOM 1075 C CA . ASP A 1 130 ? -45.364 36.452 -30.941 1.00 60.91 130 ASP A CA 1
ATOM 1076 C C . ASP A 1 130 ? -44.777 35.174 -30.320 1.00 60.91 130 ASP A C 1
ATOM 1078 O O . ASP A 1 130 ? -45.301 34.609 -29.353 1.00 60.91 130 ASP A O 1
ATOM 1082 N N . ILE A 1 131 ? -43.650 34.719 -30.871 1.00 64.06 131 ILE A N 1
ATOM 1083 C CA . ILE A 1 131 ? -42.861 33.609 -30.331 1.00 64.06 131 ILE A CA 1
ATOM 1084 C C . ILE A 1 131 ? -42.277 34.011 -28.971 1.00 64.06 131 ILE A C 1
ATOM 1086 O O . ILE A 1 131 ? -42.286 33.220 -28.027 1.00 64.06 131 ILE A O 1
ATOM 1090 N N . GLU A 1 132 ? -41.815 35.254 -28.838 1.00 71.50 132 GLU A N 1
ATOM 1091 C CA . GLU A 1 132 ? -41.187 35.747 -27.616 1.00 71.50 132 GLU A CA 1
ATOM 1092 C C . GLU A 1 132 ? -42.185 35.862 -26.450 1.00 71.50 132 GLU A C 1
ATOM 1094 O O . GLU A 1 132 ? -41.884 35.419 -25.338 1.00 71.50 132 GLU A O 1
ATOM 1099 N N . GLU A 1 133 ? -43.392 36.390 -26.681 1.00 72.69 133 GLU A N 1
ATOM 1100 C CA . GLU A 1 133 ? -44.424 36.504 -25.637 1.00 72.69 133 GLU A CA 1
ATOM 1101 C C . GLU A 1 133 ? -44.959 35.144 -25.173 1.00 72.69 133 GLU A C 1
ATOM 1103 O O . GLU A 1 133 ? -45.100 34.913 -23.967 1.00 72.69 133 GLU A O 1
ATOM 1108 N N . ASN A 1 134 ? -45.172 34.201 -26.095 1.00 71.75 134 ASN A N 1
ATOM 1109 C CA . ASN A 1 134 ? -45.585 32.840 -25.744 1.00 71.75 134 ASN A CA 1
ATOM 1110 C C . ASN A 1 134 ? -44.506 32.103 -24.945 1.00 71.75 134 ASN A C 1
ATOM 1112 O O . ASN A 1 134 ? -44.808 31.387 -23.984 1.00 71.75 134 ASN A O 1
ATOM 1116 N N . ILE A 1 135 ? -43.231 32.320 -25.281 1.00 72.44 135 ILE A N 1
ATOM 1117 C CA . ILE A 1 135 ? -42.120 31.805 -24.482 1.00 72.44 135 ILE A CA 1
ATOM 1118 C C . ILE A 1 135 ? -42.132 32.445 -23.087 1.00 72.44 135 ILE A C 1
ATOM 1120 O O . ILE A 1 135 ? -41.995 31.725 -22.096 1.00 72.44 135 ILE A O 1
ATOM 1124 N N . LYS A 1 136 ? -42.366 33.756 -22.961 1.00 75.69 136 LYS A N 1
ATOM 1125 C CA . LYS A 1 136 ? -42.446 34.450 -21.658 1.00 75.69 136 LYS A CA 1
ATOM 1126 C C . LYS A 1 136 ? -43.603 33.947 -20.780 1.00 75.69 136 LYS A C 1
ATOM 1128 O O . LYS A 1 136 ? -43.410 33.704 -19.590 1.00 75.69 136 LYS A O 1
ATOM 1133 N N . GLN A 1 137 ? -44.785 33.702 -21.342 1.00 77.00 137 GLN A N 1
ATOM 1134 C CA . GLN A 1 137 ? -45.933 33.180 -20.581 1.00 77.00 137 GLN A CA 1
ATOM 1135 C C . GLN A 1 137 ? -45.751 31.711 -20.168 1.00 77.00 137 GLN A C 1
ATOM 1137 O O . GLN A 1 137 ? -46.049 31.323 -19.030 1.00 77.00 137 GLN A O 1
ATOM 1142 N N . ARG A 1 138 ? -45.203 30.883 -21.066 1.00 75.06 138 ARG A N 1
ATOM 1143 C CA . ARG A 1 138 ? -44.911 29.472 -20.778 1.00 75.06 138 ARG A CA 1
ATOM 1144 C C . ARG A 1 138 ? -43.787 29.321 -19.755 1.00 75.06 138 ARG A C 1
ATOM 1146 O O . ARG A 1 138 ? -43.851 28.461 -18.882 1.00 75.06 138 ARG A O 1
ATOM 1153 N N . THR A 1 139 ? -42.767 30.170 -19.822 1.00 77.75 139 THR A N 1
ATOM 1154 C CA . THR A 1 139 ? -41.687 30.177 -18.825 1.00 77.75 139 THR A CA 1
ATOM 1155 C C . THR A 1 139 ? -42.194 30.619 -17.455 1.00 77.75 139 THR A C 1
ATOM 1157 O O . THR A 1 139 ? -41.817 30.012 -16.455 1.00 77.75 139 THR A O 1
ATOM 1160 N N . PHE A 1 140 ? -43.112 31.589 -17.387 1.00 76.88 140 PHE A N 1
ATOM 1161 C CA . PHE A 1 140 ? -43.724 32.008 -16.124 1.00 76.88 140 PHE A CA 1
ATOM 1162 C C . PHE A 1 140 ? -44.544 30.894 -15.450 1.00 76.88 140 PHE A C 1
ATOM 1164 O O . PHE A 1 140 ? -44.374 30.627 -14.260 1.00 76.88 140 PHE A O 1
ATOM 1171 N N . THR A 1 141 ? -45.395 30.195 -16.207 1.00 82.31 141 THR A N 1
ATOM 1172 C CA . THR A 1 141 ? -46.193 29.067 -15.686 1.00 82.31 141 THR A CA 1
ATOM 1173 C C . THR A 1 141 ? -45.318 27.901 -15.227 1.00 82.31 141 THR A C 1
ATOM 1175 O O . THR A 1 141 ? -45.518 27.382 -14.128 1.00 82.31 141 THR A O 1
ATOM 1178 N N . MET A 1 142 ? -44.288 27.549 -16.001 1.00 79.94 142 MET A N 1
ATOM 1179 C CA . MET A 1 142 ? -43.312 26.523 -15.614 1.00 79.94 142 MET A CA 1
ATOM 1180 C C . MET A 1 142 ? -42.539 26.898 -14.344 1.00 79.94 142 MET A C 1
ATOM 1182 O O . MET A 1 142 ? -42.285 26.037 -13.504 1.00 79.94 142 MET A O 1
ATOM 1186 N N . LYS A 1 143 ? -42.199 28.180 -14.168 1.00 83.38 143 LYS A N 1
ATOM 1187 C CA . LYS A 1 143 ? -41.501 28.666 -12.972 1.00 83.38 143 LYS A CA 1
ATOM 1188 C C . LYS A 1 143 ? -42.377 28.573 -11.720 1.00 83.38 143 LYS A C 1
ATOM 1190 O O . LYS A 1 143 ? -41.914 28.092 -10.694 1.00 83.38 143 LYS A O 1
ATOM 1195 N N . LYS A 1 144 ? -43.662 28.927 -11.819 1.00 85.69 144 LYS A N 1
ATOM 1196 C CA . LYS A 1 144 ? -44.614 28.801 -10.704 1.00 85.69 144 LYS A CA 1
ATOM 1197 C C . LYS A 1 144 ? -44.787 27.348 -10.238 1.00 85.69 144 LYS A C 1
ATOM 1199 O O . LYS A 1 144 ? -44.810 27.088 -9.035 1.00 85.69 144 LYS A O 1
ATOM 1204 N N . GLU A 1 145 ? -44.883 26.396 -11.168 1.00 82.50 145 GLU A N 1
ATOM 1205 C CA . GLU A 1 145 ? -44.954 24.968 -10.818 1.00 82.50 145 GLU A CA 1
ATOM 1206 C C . GLU A 1 145 ? -43.625 24.438 -10.266 1.00 82.50 145 GLU A C 1
ATOM 1208 O O . GLU A 1 145 ? -43.620 23.654 -9.316 1.00 82.50 145 GLU A O 1
ATOM 1213 N N . HIS A 1 146 ? -42.493 24.908 -10.795 1.00 86.50 146 HIS A N 1
ATOM 1214 C CA . HIS A 1 146 ? -41.179 24.599 -10.238 1.00 86.50 146 HIS A CA 1
ATOM 1215 C C . HIS A 1 146 ? -41.067 25.048 -8.774 1.00 86.50 146 HIS A C 1
ATOM 1217 O O . HIS A 1 146 ? -40.631 24.267 -7.930 1.00 86.50 146 HIS A O 1
ATOM 1223 N N . ASP A 1 147 ? -41.519 26.259 -8.445 1.00 85.81 147 ASP A N 1
ATOM 1224 C CA . ASP A 1 147 ? -41.470 26.786 -7.078 1.00 85.81 147 ASP A CA 1
ATOM 1225 C C . ASP A 1 147 ? -42.359 25.970 -6.123 1.00 85.81 147 ASP A C 1
ATOM 1227 O O . ASP A 1 147 ? -41.932 25.609 -5.022 1.00 85.81 147 ASP A O 1
ATOM 1231 N N . ARG A 1 148 ? -43.559 25.570 -6.570 1.00 90.38 148 ARG A N 1
ATOM 1232 C CA . ARG A 1 148 ? -44.446 24.663 -5.818 1.00 90.38 148 ARG A CA 1
ATOM 1233 C C . ARG A 1 148 ? -43.788 23.307 -5.548 1.00 90.38 148 ARG A C 1
ATOM 1235 O O . ARG A 1 148 ? -43.877 22.784 -4.434 1.00 90.38 148 ARG A O 1
ATOM 1242 N N . LEU A 1 149 ? -43.148 22.719 -6.558 1.00 88.56 149 LEU A N 1
ATOM 1243 C CA . LEU A 1 149 ? -42.448 21.441 -6.425 1.00 88.56 149 LEU A CA 1
ATOM 1244 C C . LEU A 1 149 ? -41.206 21.561 -5.540 1.00 88.56 149 LEU A C 1
ATOM 1246 O O . LEU A 1 149 ? -40.952 20.663 -4.742 1.00 88.56 149 LEU A O 1
ATOM 1250 N N . SER A 1 150 ? -40.474 22.672 -5.629 1.00 89.38 150 SER A N 1
ATOM 1251 C CA . SER A 1 150 ? -39.304 22.948 -4.796 1.00 89.38 150 SER A CA 1
ATOM 1252 C C . SER A 1 150 ? -39.676 23.033 -3.315 1.00 89.38 150 SER A C 1
ATOM 1254 O O . SER A 1 150 ? -38.973 22.467 -2.479 1.00 89.38 150 SER A O 1
ATOM 1256 N N . LEU A 1 151 ? -40.808 23.666 -2.986 1.00 91.00 151 LEU A N 1
ATOM 1257 C CA . LEU A 1 151 ? -41.319 23.718 -1.614 1.00 91.00 151 LEU A CA 1
ATOM 1258 C C . LEU A 1 151 ? -41.674 22.315 -1.104 1.00 91.00 151 LEU A C 1
ATOM 1260 O O . LEU A 1 151 ? -41.168 21.888 -0.070 1.00 91.00 151 LEU A O 1
ATOM 1264 N N . LYS A 1 152 ? -42.445 21.542 -1.883 1.00 93.38 152 LYS A N 1
ATOM 1265 C CA . LYS A 1 152 ? -42.797 20.154 -1.531 1.00 93.38 152 LYS A CA 1
ATOM 1266 C C . LYS A 1 152 ? -41.559 19.265 -1.356 1.00 93.38 152 LYS A C 1
ATOM 1268 O O . LYS A 1 152 ? -41.536 18.380 -0.504 1.00 93.38 152 LYS A O 1
ATOM 1273 N N . LEU A 1 153 ? -40.532 19.482 -2.174 1.00 91.00 153 LEU A N 1
ATOM 1274 C CA . LEU A 1 153 ? -39.253 18.785 -2.079 1.00 91.00 153 LEU A CA 1
ATOM 1275 C C . LEU A 1 153 ? -38.503 19.176 -0.796 1.00 91.00 153 LEU A C 1
ATOM 1277 O O . LEU A 1 153 ? -37.936 18.294 -0.154 1.00 91.00 153 LEU A O 1
ATOM 1281 N N . GLY A 1 154 ? -38.536 20.449 -0.395 1.00 91.50 154 GLY A N 1
ATOM 1282 C CA . GLY A 1 154 ? -38.002 20.928 0.885 1.00 91.50 154 GLY A CA 1
ATOM 1283 C C . GLY A 1 154 ? -38.633 20.224 2.088 1.00 91.50 154 GLY A C 1
ATOM 1284 O O . GLY A 1 154 ? -37.910 19.652 2.902 1.00 91.50 154 GLY A O 1
ATOM 1285 N N . ASP A 1 155 ? -39.966 20.156 2.139 1.00 92.94 155 ASP A N 1
ATOM 1286 C CA . ASP A 1 155 ? -40.695 19.467 3.217 1.00 92.94 155 ASP A CA 1
ATOM 1287 C C . ASP A 1 155 ? -40.329 17.976 3.298 1.00 92.94 155 ASP A C 1
ATOM 1289 O O . ASP A 1 155 ? -40.155 17.406 4.378 1.00 92.94 155 ASP A O 1
ATOM 1293 N N . MET A 1 156 ? -40.197 17.316 2.143 1.00 91.94 156 MET A N 1
ATOM 1294 C CA . MET A 1 156 ? -39.799 15.907 2.085 1.00 91.94 156 MET A CA 1
ATOM 1295 C C . MET A 1 156 ? -38.340 15.699 2.505 1.00 91.94 156 MET A C 1
ATOM 1297 O O . MET A 1 156 ? -38.039 14.688 3.139 1.00 91.94 156 MET A O 1
ATOM 1301 N N . LYS A 1 157 ? -37.443 16.643 2.194 1.00 92.62 157 LYS A N 1
ATOM 1302 C CA . LYS A 1 157 ? -36.052 16.613 2.664 1.00 92.62 157 LYS A CA 1
ATOM 1303 C C . LYS A 1 157 ? -35.966 16.747 4.180 1.00 92.62 157 LYS A C 1
ATOM 1305 O O . LYS A 1 157 ? -35.282 15.938 4.790 1.00 92.62 157 LYS A O 1
ATOM 1310 N N . GLN A 1 158 ? -36.706 17.675 4.785 1.00 94.00 158 GLN A N 1
ATOM 1311 C CA . GLN A 1 158 ? -36.732 17.834 6.244 1.00 94.00 158 GLN A CA 1
ATOM 1312 C C . GLN A 1 158 ? -37.222 16.562 6.947 1.00 94.00 158 GLN A C 1
ATOM 1314 O O . GLN A 1 158 ? -36.569 16.065 7.860 1.00 94.00 158 GLN A O 1
ATOM 1319 N N . LYS A 1 159 ? -38.314 15.955 6.461 1.00 94.75 159 LYS A N 1
ATOM 1320 C CA . LYS A 1 159 ? -38.810 14.672 6.997 1.00 94.75 159 LYS A CA 1
ATOM 1321 C C . LYS A 1 159 ? -37.787 13.544 6.873 1.00 94.75 159 LYS A C 1
ATOM 1323 O O . LYS A 1 159 ? -37.695 12.687 7.751 1.00 94.75 159 LYS A O 1
ATOM 1328 N N . LEU A 1 160 ? -37.035 13.525 5.775 1.00 93.38 160 LEU A N 1
ATOM 1329 C CA . LEU A 1 160 ? -35.963 12.561 5.565 1.00 93.38 160 LEU A CA 1
ATOM 1330 C C . LEU A 1 160 ? -34.800 12.814 6.531 1.00 93.38 160 LEU A C 1
ATOM 1332 O O . LEU A 1 160 ? -34.313 11.861 7.131 1.00 93.38 160 LEU A O 1
ATOM 1336 N N . GLU A 1 161 ? -34.385 14.065 6.727 1.00 93.38 161 GLU A N 1
ATOM 1337 C CA . GLU A 1 161 ? -33.339 14.442 7.685 1.00 93.38 161 GLU A CA 1
ATOM 1338 C C . GLU A 1 161 ? -33.719 14.042 9.116 1.00 93.38 161 GLU A C 1
ATOM 1340 O O . GLU A 1 161 ? -32.932 13.382 9.792 1.00 93.38 161 GLU A O 1
ATOM 1345 N N . GLU A 1 162 ? -34.948 14.322 9.554 1.00 95.56 162 GLU A N 1
ATOM 1346 C CA . GLU A 1 162 ? -35.455 13.888 10.862 1.00 95.56 162 GLU A CA 1
ATOM 1347 C C . GLU A 1 162 ? -35.435 12.360 11.023 1.00 95.56 162 GLU A C 1
ATOM 1349 O O . GLU A 1 162 ? -35.026 11.835 12.064 1.00 95.56 162 GLU A O 1
ATOM 1354 N N . ALA A 1 163 ? -35.859 11.621 9.992 1.00 92.56 163 ALA A N 1
ATOM 1355 C CA . ALA A 1 163 ? -35.832 10.161 10.003 1.00 92.56 163 ALA A CA 1
ATOM 1356 C C . ALA A 1 163 ? -34.396 9.612 10.042 1.00 92.56 163 ALA A C 1
ATOM 1358 O O . ALA A 1 163 ? -34.126 8.645 10.759 1.00 92.56 163 ALA A O 1
ATOM 1359 N N . LEU A 1 164 ? -33.464 10.242 9.321 1.00 93.31 164 LEU A N 1
ATOM 1360 C CA . LEU A 1 164 ? -32.044 9.896 9.351 1.00 93.31 164 LEU A CA 1
ATOM 1361 C C . LEU A 1 164 ? -31.420 10.171 10.722 1.00 93.31 164 LEU A C 1
ATOM 1363 O O . LEU A 1 164 ? -30.670 9.330 11.220 1.00 93.31 164 LEU A O 1
ATOM 1367 N N . ILE A 1 165 ? -31.752 11.294 11.364 1.00 92.75 165 ILE A N 1
ATOM 1368 C CA . ILE A 1 165 ? -31.293 11.610 12.723 1.00 92.75 165 ILE A CA 1
ATOM 1369 C C . ILE A 1 165 ? -31.797 10.541 13.695 1.00 92.75 165 ILE A C 1
ATOM 1371 O O . ILE A 1 165 ? -30.982 9.923 14.376 1.00 92.75 165 ILE A O 1
ATOM 1375 N N . ARG A 1 166 ? -33.094 10.204 13.679 1.00 91.69 166 ARG A N 1
ATOM 1376 C CA . ARG A 1 166 ?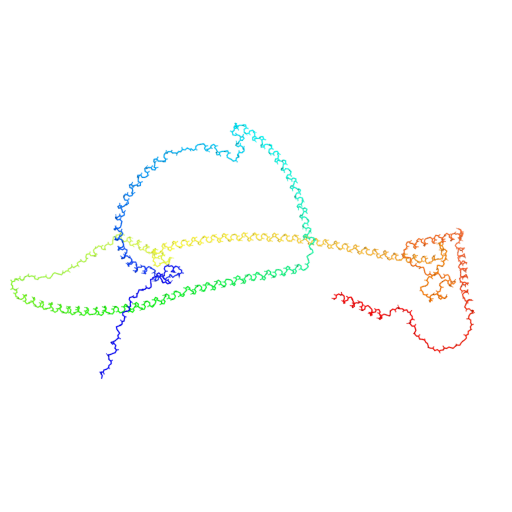 -33.642 9.126 14.528 1.00 91.69 166 ARG A CA 1
ATOM 1377 C C . ARG A 1 166 ? -32.982 7.774 14.264 1.00 91.69 166 ARG A C 1
ATOM 1379 O O . ARG A 1 166 ? -32.658 7.048 15.202 1.00 91.69 166 ARG A O 1
ATOM 1386 N N . SER A 1 167 ? -32.760 7.427 12.996 1.00 90.19 167 SER A N 1
ATOM 1387 C CA . SER A 1 167 ? -32.056 6.196 12.629 1.00 90.19 167 SER A CA 1
ATOM 1388 C C . SER A 1 167 ? -30.617 6.192 13.149 1.00 90.19 167 SER A C 1
ATOM 1390 O O . SER A 1 167 ? -30.144 5.156 13.616 1.00 90.19 167 SER A O 1
ATOM 1392 N N . SER A 1 168 ? -29.911 7.322 13.077 1.00 85.75 168 SER A N 1
ATOM 1393 C CA . SER A 1 168 ? -28.529 7.419 13.553 1.00 85.75 168 SER A CA 1
ATOM 1394 C C . SER A 1 168 ? -28.448 7.343 15.078 1.00 85.75 168 SER A C 1
ATOM 1396 O O . SER A 1 168 ? -27.620 6.602 15.600 1.00 85.75 168 SER A O 1
ATOM 1398 N N . GLU A 1 169 ? -29.367 7.981 15.806 1.00 89.25 169 GLU A N 1
ATOM 1399 C CA . GLU A 1 169 ? -29.487 7.844 17.262 1.00 89.25 169 GLU A CA 1
ATOM 1400 C C . GLU A 1 169 ? -29.723 6.394 17.696 1.00 89.25 169 GLU A C 1
ATOM 1402 O O . GLU A 1 169 ? -29.125 5.927 18.667 1.00 89.25 169 GLU A O 1
ATOM 1407 N N . LEU A 1 170 ? -30.586 5.666 16.981 1.00 85.56 170 LEU A N 1
ATOM 1408 C CA . LEU A 1 170 ? -30.834 4.249 17.246 1.00 85.56 170 LEU A CA 1
ATOM 1409 C C . LEU A 1 170 ? -29.592 3.400 16.960 1.00 85.56 170 LEU A C 1
ATOM 1411 O O . LEU A 1 170 ? -29.234 2.554 17.777 1.00 85.56 170 LEU A O 1
ATOM 1415 N N . GLN A 1 171 ? -28.890 3.653 15.853 1.00 81.69 171 GLN A N 1
ATOM 1416 C CA . GLN A 1 171 ? -27.631 2.970 15.543 1.00 81.69 171 GLN A CA 1
ATOM 1417 C C . GLN A 1 171 ? -26.548 3.246 16.590 1.00 81.69 171 GLN A C 1
ATOM 1419 O O . GLN A 1 171 ? -25.830 2.326 16.967 1.00 81.69 171 GLN A O 1
ATOM 1424 N N . ILE A 1 172 ? -26.440 4.481 17.090 1.00 81.38 172 ILE A N 1
ATOM 1425 C CA . ILE A 1 172 ? -25.504 4.852 18.159 1.00 81.38 172 ILE A CA 1
ATOM 1426 C C . ILE A 1 172 ? -25.843 4.084 19.441 1.00 81.38 172 ILE A C 1
ATOM 1428 O O . ILE A 1 172 ? -24.953 3.488 20.042 1.00 81.38 172 ILE A O 1
ATOM 1432 N N . ARG A 1 173 ? -27.120 4.025 19.841 1.00 80.25 173 ARG A N 1
ATOM 1433 C CA . ARG A 1 173 ? -27.535 3.242 21.019 1.00 80.25 173 ARG A CA 1
ATOM 1434 C C . ARG A 1 173 ? -27.197 1.761 20.865 1.00 80.25 173 ARG A C 1
ATOM 1436 O O . ARG A 1 173 ? -26.581 1.184 21.755 1.00 80.25 173 ARG A O 1
ATOM 1443 N N . VAL A 1 174 ? -27.525 1.165 19.721 1.00 75.12 174 VAL A N 1
ATOM 1444 C CA . VAL A 1 174 ? -27.218 -0.246 19.443 1.00 75.12 174 VAL A CA 1
ATOM 1445 C C . VAL A 1 174 ? -25.709 -0.501 19.450 1.00 75.12 174 VAL A C 1
ATOM 1447 O O . VAL A 1 174 ? -25.267 -1.453 20.081 1.00 75.12 174 VAL A O 1
ATOM 1450 N N . ARG A 1 175 ? -24.918 0.364 18.806 1.00 73.31 175 ARG A N 1
ATOM 1451 C CA . ARG A 1 175 ? -23.462 0.206 18.696 1.00 73.31 175 ARG A CA 1
ATOM 1452 C C . ARG A 1 175 ? -22.739 0.397 20.031 1.00 73.31 175 ARG A C 1
ATOM 1454 O O . ARG A 1 175 ? -21.768 -0.296 20.282 1.00 73.31 175 ARG A O 1
ATOM 1461 N N . PHE A 1 176 ? -23.153 1.354 20.862 1.00 65.06 176 PHE A N 1
ATOM 1462 C CA . PHE A 1 176 ? -22.349 1.767 22.021 1.00 65.06 176 PHE A CA 1
ATOM 1463 C C . PHE A 1 176 ? -22.924 1.371 23.383 1.00 65.06 176 PHE A C 1
ATOM 1465 O O . PHE A 1 176 ? -22.160 1.285 24.338 1.00 65.06 176 PHE A O 1
ATOM 1472 N N . GLN A 1 177 ? -24.238 1.155 23.505 1.00 60.72 177 GLN A N 1
ATOM 1473 C CA . GLN A 1 177 ? -24.871 0.817 24.791 1.00 60.72 177 GLN A CA 1
ATOM 1474 C C . GLN A 1 177 ? -25.204 -0.675 24.922 1.00 60.72 177 GLN A C 1
ATOM 1476 O O . GLN A 1 177 ? -25.255 -1.172 26.042 1.00 60.72 177 GLN A O 1
ATOM 1481 N N . ASN A 1 178 ? -25.383 -1.392 23.804 1.00 56.44 178 ASN A N 1
ATOM 1482 C CA . ASN A 1 178 ? -25.795 -2.802 23.803 1.00 56.44 178 ASN A CA 1
ATOM 1483 C C . ASN A 1 178 ? -24.677 -3.795 23.430 1.00 56.44 178 ASN A C 1
ATOM 1485 O O . ASN A 1 178 ? -24.908 -5.003 23.482 1.00 56.44 178 ASN A O 1
ATOM 1489 N N . GLU A 1 179 ? -23.477 -3.337 23.059 1.00 57.75 179 GLU A N 1
ATOM 1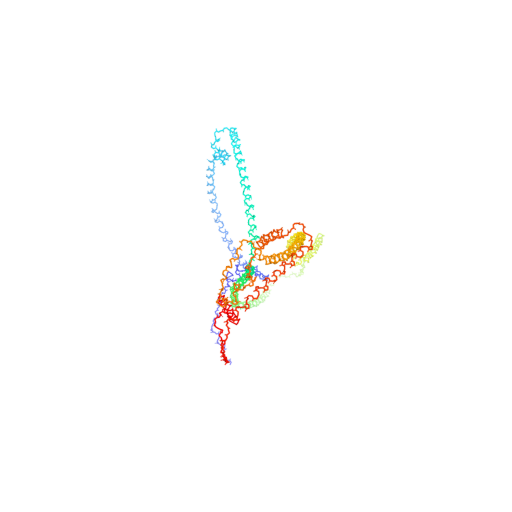490 C CA . GLU A 1 179 ? -22.335 -4.233 22.834 1.00 57.75 179 GLU A CA 1
ATOM 1491 C C . GLU A 1 179 ? -21.752 -4.688 24.180 1.00 57.75 179 GLU A C 1
ATOM 1493 O O . GLU A 1 179 ? -20.798 -4.116 24.708 1.00 57.75 179 GLU A O 1
ATOM 1498 N N . TYR A 1 180 ? -22.309 -5.762 24.738 1.00 58.62 180 TYR A N 1
ATOM 1499 C CA . TYR A 1 180 ? -21.551 -6.608 25.652 1.00 58.62 180 TYR A CA 1
ATOM 1500 C C . TYR A 1 180 ? -20.412 -7.229 24.840 1.00 58.62 180 TYR A C 1
ATOM 1502 O O . TYR A 1 180 ? -20.628 -8.188 24.104 1.00 58.62 180 TYR A O 1
ATOM 1510 N N . ILE A 1 181 ? -19.205 -6.667 24.918 1.00 61.00 181 ILE A N 1
ATOM 1511 C CA . ILE A 1 181 ? -18.029 -7.301 24.315 1.00 61.00 181 ILE A CA 1
ATOM 1512 C C . ILE A 1 181 ? -17.730 -8.545 25.149 1.00 61.00 181 ILE A C 1
ATOM 1514 O O . ILE A 1 181 ? -17.135 -8.463 26.225 1.00 61.00 181 ILE A O 1
ATOM 1518 N N . LEU A 1 182 ? -18.182 -9.695 24.653 1.00 66.00 182 LEU A N 1
ATOM 1519 C CA . LEU A 1 182 ? -17.820 -11.002 25.181 1.00 66.00 182 LEU A CA 1
ATOM 1520 C C . LEU A 1 182 ? -16.289 -11.130 25.173 1.00 66.00 182 LEU A C 1
ATOM 1522 O O . LEU A 1 182 ? -15.630 -10.748 24.200 1.00 66.00 182 LEU A O 1
ATOM 1526 N N . GLN A 1 183 ? -15.698 -11.644 26.253 1.00 74.50 183 GLN A N 1
ATOM 1527 C CA . GLN A 1 183 ? -14.238 -11.792 26.338 1.00 74.50 183 GLN A CA 1
ATOM 1528 C C . GLN A 1 183 ? -13.701 -12.697 25.220 1.00 74.50 183 GLN A C 1
ATOM 1530 O O . GLN A 1 183 ? -12.601 -12.490 24.703 1.00 74.50 183 GLN A O 1
ATOM 1535 N N . GLU A 1 184 ? -14.531 -13.631 24.772 1.00 75.19 184 GLU A N 1
ATOM 1536 C CA . GLU A 1 184 ? -14.324 -14.501 23.628 1.00 75.19 184 GLU A CA 1
ATOM 1537 C C . GLU A 1 184 ? -14.048 -13.697 22.347 1.00 75.19 184 GLU A C 1
ATOM 1539 O O . GLU A 1 184 ? -13.125 -14.036 21.607 1.00 75.19 184 GLU A O 1
ATOM 1544 N N . GLU A 1 185 ? -14.727 -12.571 22.102 1.00 80.12 185 GLU A N 1
ATOM 1545 C CA . GLU A 1 185 ? -14.454 -11.743 20.921 1.00 80.12 185 GLU A CA 1
ATOM 1546 C C . GLU A 1 185 ? -13.061 -11.112 20.945 1.00 80.12 185 GLU A C 1
ATOM 1548 O O . GLU A 1 185 ? -12.409 -11.013 19.903 1.00 80.12 185 GLU A O 1
ATOM 1553 N N . LEU A 1 186 ? -12.575 -10.694 22.117 1.00 81.81 186 LEU A N 1
ATOM 1554 C CA . LEU A 1 186 ? -11.220 -10.156 22.243 1.00 81.81 186 LEU A CA 1
ATOM 1555 C C . LEU A 1 186 ? -10.186 -11.237 21.923 1.00 81.81 186 LEU A C 1
ATOM 1557 O O . LEU A 1 186 ? -9.244 -10.973 21.172 1.00 81.81 186 LEU A O 1
ATOM 1561 N N . THR A 1 187 ? -10.400 -12.464 22.410 1.00 88.31 187 THR A N 1
ATOM 1562 C CA . THR A 1 187 ? -9.531 -13.603 22.074 1.00 88.31 187 THR A CA 1
ATOM 1563 C C . THR A 1 187 ? -9.600 -13.970 20.589 1.00 88.31 187 THR A C 1
ATOM 1565 O O . THR A 1 187 ? -8.576 -14.239 19.964 1.00 88.31 187 THR A O 1
ATOM 1568 N N . ILE A 1 188 ? -10.775 -13.887 19.959 1.00 88.25 188 ILE A N 1
ATOM 1569 C CA . ILE A 1 188 ? -10.921 -14.118 18.517 1.00 88.25 188 ILE A CA 1
ATOM 1570 C C . ILE A 1 188 ? -10.193 -13.030 17.721 1.00 88.25 188 ILE A C 1
ATOM 1572 O O . ILE A 1 188 ? -9.520 -13.339 16.738 1.00 88.25 188 ILE A O 1
ATOM 1576 N N . ARG A 1 189 ? -10.256 -11.759 18.142 1.00 88.06 189 ARG A N 1
ATOM 1577 C CA . ARG A 1 189 ? -9.539 -10.656 17.477 1.00 88.06 189 ARG A CA 1
ATOM 1578 C C . ARG A 1 189 ? -8.022 -10.838 17.564 1.00 88.06 189 ARG A C 1
ATOM 1580 O O . ARG A 1 189 ? -7.334 -10.654 16.555 1.00 88.06 189 ARG A O 1
ATOM 1587 N N . THR A 1 190 ? -7.484 -11.243 18.716 1.00 91.69 190 THR A N 1
ATOM 1588 C CA . THR A 1 190 ? -6.044 -11.527 18.845 1.00 91.69 190 THR A CA 1
ATOM 1589 C C . THR A 1 190 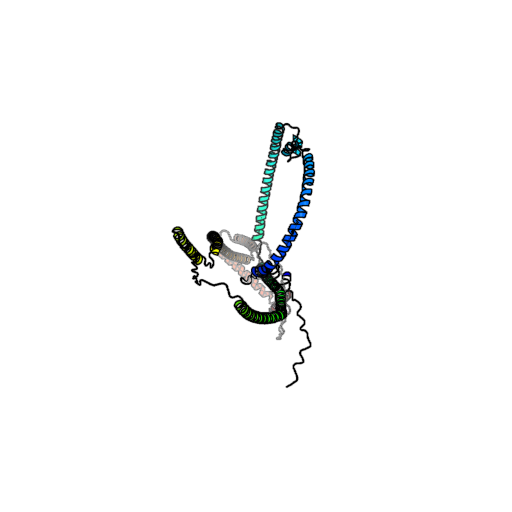? -5.628 -12.717 17.978 1.00 91.69 190 THR A C 1
ATOM 1591 O O . THR A 1 190 ? -4.659 -12.606 17.226 1.00 91.69 190 THR A O 1
ATOM 1594 N N . LEU A 1 191 ? -6.402 -13.806 17.957 1.00 93.50 191 LEU A N 1
ATOM 1595 C CA . LEU A 1 191 ? -6.143 -14.949 17.073 1.00 93.50 191 LEU A CA 1
ATOM 1596 C C . LEU A 1 191 ? -6.228 -14.566 15.590 1.00 93.50 191 LEU A C 1
ATOM 1598 O O . LEU A 1 191 ? -5.358 -14.933 14.801 1.00 93.50 191 LEU A O 1
ATOM 1602 N N . TYR A 1 192 ? -7.220 -13.767 15.200 1.00 96.00 192 TYR A N 1
ATOM 1603 C CA . TYR A 1 192 ? -7.380 -13.313 13.821 1.00 96.00 192 TYR A CA 1
ATOM 1604 C C . TYR A 1 192 ? -6.209 -12.435 13.368 1.00 96.00 192 TYR A C 1
ATOM 1606 O O . TYR A 1 192 ? -5.696 -12.602 12.260 1.00 96.00 192 TYR A O 1
ATOM 1614 N N . THR A 1 193 ? -5.727 -11.531 14.228 1.00 94.50 193 THR A N 1
ATOM 1615 C CA . THR A 1 193 ? -4.519 -10.744 13.927 1.00 94.50 193 THR A CA 1
ATOM 1616 C C . THR A 1 193 ? -3.273 -11.623 13.809 1.00 94.50 193 THR A C 1
ATOM 1618 O O . THR A 1 193 ? -2.486 -11.425 12.881 1.00 94.50 193 THR A O 1
ATOM 1621 N N . ALA A 1 194 ? -3.123 -12.648 14.654 1.00 96.19 194 ALA A N 1
ATOM 1622 C CA . ALA A 1 194 ? -2.034 -13.618 14.543 1.00 96.19 194 ALA A CA 1
ATOM 1623 C C . ALA A 1 194 ? -2.098 -14.419 13.226 1.00 96.19 194 ALA A C 1
ATOM 1625 O O . ALA A 1 194 ? -1.079 -14.563 12.545 1.00 96.19 194 ALA A O 1
ATOM 1626 N N . ILE A 1 195 ? -3.290 -14.863 12.810 1.00 96.50 195 ILE A N 1
ATOM 1627 C CA . ILE A 1 195 ? -3.518 -15.546 11.525 1.00 96.50 195 ILE A CA 1
ATOM 1628 C C . ILE A 1 195 ? -3.225 -14.609 10.348 1.00 96.50 195 ILE A C 1
ATOM 1630 O O . ILE A 1 195 ? -2.561 -14.994 9.387 1.00 96.50 195 ILE A O 1
ATOM 1634 N N . LYS A 1 196 ? -3.664 -13.350 10.409 1.00 96.50 196 LYS A N 1
ATOM 1635 C CA . LYS A 1 196 ? -3.366 -12.365 9.363 1.00 96.50 196 LYS A CA 1
ATOM 1636 C C . LYS A 1 196 ? -1.857 -12.135 9.238 1.00 96.50 196 LYS A C 1
ATOM 1638 O O . LYS A 1 196 ? -1.338 -12.090 8.123 1.00 96.50 196 LYS A O 1
ATOM 1643 N N . ASN A 1 197 ? -1.145 -12.061 10.362 1.00 95.38 197 ASN A N 1
ATOM 1644 C CA . ASN A 1 197 ? 0.310 -11.922 10.395 1.00 95.38 197 ASN A CA 1
ATOM 1645 C C . ASN A 1 197 ? 1.036 -13.169 9.859 1.00 95.38 197 ASN A C 1
ATOM 1647 O O . ASN A 1 197 ? 2.054 -13.049 9.179 1.00 95.38 197 ASN A O 1
ATOM 1651 N N . SER A 1 198 ? 0.532 -14.378 10.117 1.00 96.38 198 SER A N 1
ATOM 1652 C CA . SER A 1 198 ? 1.113 -15.594 9.534 1.00 96.38 198 SER A CA 1
ATOM 1653 C C . SER A 1 198 ? 0.858 -15.671 8.024 1.00 96.38 198 SER A C 1
ATOM 1655 O O . SER A 1 198 ? 1.759 -16.023 7.262 1.00 96.38 198 SER A O 1
ATOM 1657 N N . GLN A 1 199 ? -0.317 -15.242 7.555 1.00 97.06 199 GLN A N 1
ATOM 1658 C CA . GLN A 1 199 ? -0.637 -15.160 6.129 1.00 97.06 199 GLN A CA 1
ATOM 1659 C C . GLN A 1 199 ? 0.224 -14.136 5.382 1.00 97.06 199 GLN A C 1
ATOM 1661 O O . GLN A 1 199 ? 0.647 -14.409 4.257 1.00 97.06 199 GLN A O 1
ATOM 1666 N N . THR A 1 200 ? 0.505 -12.968 5.969 1.00 96.12 200 THR A N 1
ATOM 1667 C CA . THR A 1 200 ? 1.404 -11.977 5.350 1.00 96.12 200 THR A CA 1
ATOM 1668 C C . THR A 1 200 ? 2.828 -12.517 5.253 1.00 96.12 200 THR A C 1
ATOM 1670 O O . THR A 1 200 ? 3.430 -12.418 4.183 1.00 96.12 200 THR A O 1
ATOM 1673 N N . ARG A 1 201 ? 3.330 -13.190 6.300 1.00 96.25 201 ARG A N 1
ATOM 1674 C CA . ARG A 1 201 ? 4.620 -13.906 6.259 1.00 96.25 201 ARG A CA 1
ATOM 1675 C C . ARG A 1 201 ? 4.638 -14.977 5.172 1.00 96.25 201 ARG A C 1
ATOM 1677 O O . ARG A 1 201 ? 5.580 -15.039 4.392 1.00 96.25 201 ARG A O 1
ATOM 1684 N N . LEU A 1 202 ? 3.579 -15.774 5.055 1.00 96.88 202 LEU A N 1
ATOM 1685 C CA . LEU A 1 202 ? 3.470 -16.810 4.028 1.00 96.88 202 LEU A CA 1
ATOM 1686 C C . LEU A 1 202 ? 3.437 -16.213 2.614 1.00 96.88 202 LEU A C 1
ATOM 1688 O O . LEU A 1 202 ? 4.073 -16.754 1.711 1.00 96.88 202 LEU A O 1
ATOM 1692 N N . LYS A 1 203 ? 2.749 -15.083 2.408 1.00 96.75 203 LYS A N 1
ATOM 1693 C CA . LYS A 1 203 ? 2.788 -14.342 1.137 1.00 96.75 203 LYS A CA 1
ATOM 1694 C C . LYS A 1 203 ? 4.198 -13.838 0.828 1.00 96.75 203 LYS A C 1
ATOM 1696 O O . LYS A 1 203 ? 4.650 -14.049 -0.290 1.00 96.75 203 LYS A O 1
ATOM 1701 N N . ALA A 1 204 ? 4.900 -13.267 1.807 1.00 95.75 204 ALA A N 1
ATOM 1702 C CA . ALA A 1 204 ? 6.284 -12.819 1.645 1.00 95.75 204 ALA A CA 1
ATOM 1703 C C . ALA A 1 204 ? 7.229 -13.983 1.290 1.00 95.75 204 ALA A C 1
ATOM 1705 O O . ALA A 1 204 ? 8.021 -13.890 0.353 1.00 95.75 204 ALA A O 1
ATOM 1706 N N . ILE A 1 205 ? 7.091 -15.127 1.966 1.00 96.75 205 ILE A N 1
ATOM 1707 C CA . ILE A 1 205 ? 7.856 -16.344 1.659 1.00 96.75 205 ILE A CA 1
ATOM 1708 C C . ILE A 1 205 ? 7.533 -16.843 0.246 1.00 96.75 205 ILE A C 1
ATOM 1710 O O . ILE A 1 205 ? 8.441 -17.192 -0.507 1.00 96.75 205 ILE A O 1
ATOM 1714 N N . LYS A 1 206 ? 6.257 -16.840 -0.161 1.00 96.94 206 LYS A N 1
ATOM 1715 C CA . LYS A 1 206 ? 5.865 -17.190 -1.534 1.00 96.94 206 LYS A CA 1
ATOM 1716 C C . LYS A 1 206 ? 6.488 -16.240 -2.549 1.00 96.94 206 LYS A C 1
ATOM 1718 O O . LYS A 1 206 ? 7.025 -16.723 -3.541 1.00 96.94 206 LYS A O 1
ATOM 1723 N N . THR A 1 207 ? 6.472 -14.929 -2.305 1.00 96.38 207 THR A N 1
ATOM 1724 C CA . THR A 1 207 ? 7.106 -13.963 -3.210 1.00 96.38 207 THR A CA 1
ATOM 1725 C C . THR A 1 207 ? 8.609 -14.201 -3.307 1.00 96.38 207 THR A C 1
ATOM 1727 O O . THR A 1 207 ? 9.113 -14.298 -4.421 1.00 96.38 207 THR A O 1
ATOM 1730 N N . ILE A 1 208 ? 9.295 -14.433 -2.184 1.00 96.88 208 ILE A N 1
ATOM 1731 C CA . ILE A 1 208 ? 10.728 -14.759 -2.149 1.00 96.88 208 ILE A CA 1
ATOM 1732 C C . ILE A 1 208 ? 11.021 -16.047 -2.937 1.00 96.88 208 ILE A C 1
ATOM 1734 O O . ILE A 1 208 ? 11.938 -16.103 -3.753 1.00 96.88 208 ILE A O 1
ATOM 1738 N N . ASN A 1 209 ? 10.206 -17.087 -2.764 1.00 97.25 209 ASN A N 1
ATOM 1739 C CA . ASN A 1 209 ? 10.368 -18.333 -3.512 1.00 97.25 209 ASN A CA 1
ATOM 1740 C C . ASN A 1 209 ? 10.135 -18.111 -5.018 1.00 97.25 209 ASN A C 1
ATOM 1742 O O . ASN A 1 209 ? 10.900 -18.594 -5.850 1.00 97.25 209 ASN A O 1
ATOM 1746 N N . THR A 1 210 ? 9.133 -17.313 -5.402 1.00 97.19 210 THR A N 1
ATOM 1747 C CA . THR A 1 210 ? 8.929 -16.965 -6.817 1.00 97.19 210 THR A CA 1
ATOM 1748 C C . THR A 1 210 ? 10.072 -16.133 -7.391 1.00 97.19 210 THR A C 1
ATOM 1750 O O . THR A 1 210 ? 10.433 -16.346 -8.546 1.00 97.19 210 THR A O 1
ATOM 1753 N N . THR A 1 211 ? 10.677 -15.226 -6.616 1.00 95.94 211 THR A N 1
ATOM 1754 C CA . THR A 1 211 ? 11.844 -14.460 -7.072 1.00 95.94 211 THR A CA 1
ATOM 1755 C C . THR A 1 211 ? 13.062 -15.357 -7.227 1.00 95.94 211 THR A C 1
ATOM 1757 O O . THR A 1 211 ? 13.712 -15.274 -8.262 1.00 95.94 211 THR A O 1
ATOM 1760 N N . TYR A 1 212 ? 13.318 -16.283 -6.297 1.00 98.06 212 TYR A N 1
ATOM 1761 C CA . TYR A 1 212 ? 14.398 -17.263 -6.451 1.00 98.06 212 TYR A CA 1
ATOM 1762 C C . TYR A 1 212 ? 14.190 -18.168 -7.664 1.00 98.06 212 TYR A C 1
ATOM 1764 O O . TYR A 1 212 ? 15.127 -18.393 -8.423 1.00 98.06 212 TYR A O 1
ATOM 1772 N N . LYS A 1 213 ? 12.958 -18.628 -7.915 1.00 96.75 213 LYS A N 1
ATOM 1773 C CA . LYS A 1 213 ? 12.640 -19.389 -9.133 1.00 96.75 213 LYS A CA 1
ATOM 1774 C C . LYS A 1 213 ? 12.913 -18.586 -10.404 1.00 96.75 213 LYS A C 1
ATOM 1776 O O . LYS A 1 213 ? 13.447 -19.143 -11.355 1.00 96.75 213 LYS A O 1
ATOM 1781 N N . LYS A 1 214 ? 12.586 -17.288 -10.419 1.00 95.56 214 LYS A N 1
ATOM 1782 C CA . LYS A 1 214 ? 12.903 -16.397 -11.546 1.00 95.56 214 LYS A CA 1
ATOM 1783 C C . LYS A 1 214 ? 14.409 -16.194 -11.709 1.00 95.56 214 LYS A C 1
ATOM 1785 O O . LYS A 1 214 ? 14.889 -16.301 -12.826 1.00 95.56 214 LYS A O 1
ATOM 1790 N N . MET A 1 215 ? 15.149 -15.957 -10.625 1.00 94.19 215 MET A N 1
ATOM 1791 C CA . MET A 1 215 ? 16.613 -15.832 -10.663 1.00 94.19 215 MET A CA 1
ATOM 1792 C C . MET A 1 215 ? 17.265 -17.107 -11.200 1.00 94.19 215 MET A C 1
ATOM 1794 O O . MET A 1 215 ? 18.128 -17.039 -12.063 1.00 94.19 215 MET A O 1
ATOM 1798 N N . LEU A 1 216 ? 16.808 -18.275 -10.745 1.00 94.69 216 LEU A N 1
ATOM 1799 C CA . LEU A 1 216 ? 17.300 -19.567 -11.217 1.00 94.69 216 LEU A CA 1
ATOM 1800 C C . LEU A 1 216 ? 16.954 -19.811 -12.691 1.00 94.69 216 LEU A C 1
ATOM 1802 O O . LEU A 1 216 ? 17.763 -20.375 -13.418 1.00 94.69 216 LEU A O 1
ATOM 1806 N N . GLN A 1 217 ? 15.783 -19.361 -13.146 1.00 94.06 217 GLN A N 1
ATOM 1807 C CA . GLN A 1 217 ? 15.420 -19.406 -14.560 1.00 94.06 217 GLN A CA 1
ATOM 1808 C C . GLN A 1 217 ? 16.323 -18.500 -15.406 1.00 94.06 217 GLN A C 1
ATOM 1810 O O . GLN A 1 217 ? 16.835 -18.961 -16.417 1.00 94.06 217 GLN A O 1
ATOM 1815 N N . VAL A 1 218 ? 16.571 -17.261 -14.965 1.00 91.38 218 VAL A N 1
ATOM 1816 C CA . VAL A 1 218 ? 17.496 -16.337 -15.642 1.00 91.38 218 VAL A CA 1
ATOM 1817 C C . VAL A 1 218 ? 18.897 -16.938 -15.712 1.00 91.38 218 VAL A C 1
ATOM 1819 O O . VAL A 1 218 ? 19.453 -16.992 -16.796 1.00 91.38 218 VAL A O 1
ATOM 1822 N N . MET A 1 219 ? 19.422 -17.487 -14.612 1.00 91.38 219 MET A N 1
ATOM 1823 C CA . MET A 1 219 ? 20.733 -18.150 -14.609 1.00 91.38 219 MET A CA 1
ATOM 1824 C C . MET A 1 219 ? 20.798 -19.339 -15.581 1.00 91.38 219 MET A C 1
ATOM 1826 O O . MET A 1 219 ? 21.791 -19.507 -16.278 1.00 91.38 219 MET A O 1
ATOM 1830 N N . LYS A 1 220 ? 19.735 -20.148 -15.682 1.00 89.06 220 LYS A N 1
ATOM 1831 C CA . LYS A 1 220 ? 19.658 -21.239 -16.673 1.00 89.06 220 LYS A CA 1
ATOM 1832 C C . LYS A 1 220 ? 19.581 -20.730 -18.110 1.00 89.06 220 LYS A C 1
ATOM 1834 O O . LYS A 1 220 ? 20.100 -21.370 -19.020 1.00 89.06 220 LYS A O 1
ATOM 1839 N N . ASP A 1 221 ? 18.882 -19.625 -18.332 1.00 86.75 221 ASP A N 1
ATOM 1840 C CA . ASP A 1 221 ? 18.782 -19.017 -19.655 1.00 86.75 221 ASP A CA 1
ATOM 1841 C C . ASP A 1 221 ? 20.111 -18.339 -20.047 1.00 86.75 221 ASP A C 1
ATOM 1843 O O . ASP A 1 221 ? 20.500 -18.406 -21.210 1.00 86.75 221 ASP A O 1
ATOM 1847 N N . GLU A 1 222 ? 20.858 -17.794 -19.080 1.00 84.88 222 GLU A N 1
ATOM 1848 C CA . GLU A 1 222 ? 22.240 -17.321 -19.243 1.00 84.88 222 GLU A CA 1
ATOM 1849 C C . GLU A 1 222 ? 23.212 -18.474 -19.539 1.00 84.88 222 GLU A C 1
ATOM 1851 O O . GLU A 1 222 ? 24.027 -18.371 -20.450 1.00 84.88 222 GLU A O 1
ATOM 1856 N N . GLU A 1 223 ? 23.100 -19.607 -18.843 1.00 83.94 223 GLU A N 1
ATOM 1857 C CA . GLU A 1 223 ? 23.901 -20.809 -19.121 1.00 83.94 223 GLU A CA 1
ATOM 1858 C C . GLU A 1 223 ? 23.722 -21.271 -20.577 1.00 83.94 223 GLU A C 1
ATOM 1860 O O . GLU A 1 223 ? 24.696 -21.413 -21.322 1.00 83.94 223 GLU A O 1
ATOM 1865 N N . LYS A 1 224 ? 22.465 -21.384 -21.027 1.00 81.12 224 LYS A N 1
ATOM 1866 C CA . LYS A 1 224 ? 22.129 -21.689 -22.428 1.00 81.12 224 LYS A CA 1
ATOM 1867 C C . LYS A 1 224 ? 22.617 -20.630 -23.411 1.00 81.12 224 LYS A C 1
ATOM 1869 O O . LYS A 1 224 ? 22.753 -20.924 -24.595 1.00 81.12 224 LYS A O 1
ATOM 1874 N N . PHE A 1 225 ? 22.815 -19.394 -22.965 1.00 81.94 225 PHE A N 1
ATOM 1875 C CA . PHE A 1 225 ? 23.305 -18.307 -23.803 1.00 81.94 225 PHE A CA 1
ATOM 1876 C C . PHE A 1 225 ? 24.826 -18.367 -23.993 1.00 81.94 225 PHE A C 1
ATOM 1878 O O . PHE A 1 225 ? 25.313 -18.108 -25.095 1.00 81.94 225 PHE A O 1
ATOM 1885 N N . PHE A 1 226 ? 25.581 -18.751 -22.960 1.00 83.31 226 PHE A N 1
ATOM 1886 C CA . PHE A 1 226 ? 27.040 -18.861 -23.043 1.00 83.31 226 PHE A CA 1
ATOM 1887 C C . PHE A 1 226 ? 27.514 -20.102 -23.809 1.00 83.31 226 PHE A C 1
ATOM 1889 O O . PHE A 1 226 ? 28.536 -20.043 -24.492 1.00 83.31 226 PHE A O 1
ATOM 1896 N N . GLU A 1 227 ? 26.774 -21.207 -23.767 1.00 85.69 227 GLU A N 1
ATOM 1897 C CA . GLU A 1 227 ? 27.164 -22.449 -24.447 1.00 85.69 227 GLU A CA 1
ATOM 1898 C C . GLU A 1 227 ? 27.339 -22.293 -25.983 1.00 85.69 227 GLU A C 1
ATOM 1900 O O . GLU A 1 227 ? 28.386 -22.685 -26.510 1.00 85.69 227 GLU A O 1
ATOM 1905 N N . PRO A 1 228 ? 26.420 -21.652 -26.736 1.00 84.75 228 PRO A N 1
ATOM 1906 C CA . PRO A 1 228 ? 26.619 -21.347 -28.154 1.00 84.75 228 PRO A CA 1
ATOM 1907 C C . PRO A 1 228 ? 27.824 -20.446 -28.437 1.00 84.75 228 PRO A C 1
ATOM 1909 O O . PRO A 1 228 ? 28.490 -20.627 -29.457 1.00 84.75 228 PRO A O 1
ATOM 1912 N N . ILE A 1 229 ? 28.111 -19.486 -27.550 1.00 84.25 229 ILE A N 1
ATOM 1913 C CA . ILE A 1 229 ? 29.269 -18.591 -27.670 1.00 84.25 229 ILE A CA 1
ATOM 1914 C C . ILE A 1 229 ? 30.553 -19.408 -27.585 1.00 84.25 229 ILE A C 1
ATOM 1916 O O . ILE A 1 229 ? 31.367 -19.349 -28.506 1.00 84.25 229 ILE A O 1
ATOM 1920 N N . LEU A 1 230 ? 30.703 -20.212 -26.530 1.00 86.62 230 LEU A N 1
ATOM 1921 C CA . LEU A 1 230 ? 31.879 -21.055 -26.315 1.00 86.62 230 LEU A CA 1
ATOM 1922 C C . LEU A 1 230 ? 32.073 -22.046 -27.467 1.00 86.62 230 LEU A C 1
ATOM 1924 O O . LEU A 1 230 ? 33.175 -22.163 -28.000 1.00 86.62 230 LEU A O 1
ATOM 1928 N N . ASN A 1 231 ? 30.991 -22.676 -27.930 1.00 86.56 231 ASN A N 1
ATOM 1929 C CA . ASN A 1 231 ? 31.034 -23.581 -29.076 1.00 86.56 231 ASN A CA 1
ATOM 1930 C C . ASN A 1 231 ? 31.416 -22.867 -30.383 1.00 86.56 231 ASN A C 1
ATOM 1932 O O . ASN A 1 231 ? 32.118 -23.444 -31.212 1.00 86.56 231 ASN A O 1
ATOM 1936 N N . SER A 1 232 ? 30.970 -21.622 -30.592 1.00 85.56 232 SER A N 1
ATOM 1937 C CA . SER A 1 232 ? 31.362 -20.833 -31.769 1.00 85.56 232 SER A CA 1
ATOM 1938 C C . SER A 1 232 ? 32.829 -20.409 -31.730 1.00 85.56 232 SER A C 1
ATOM 1940 O O . SER A 1 232 ? 33.514 -20.548 -32.737 1.00 85.56 232 SER A O 1
ATOM 1942 N N . LEU A 1 233 ? 33.331 -19.998 -30.561 1.00 85.31 233 LEU A N 1
ATOM 1943 C CA . LEU A 1 233 ? 34.735 -19.637 -30.373 1.00 85.31 233 LEU A CA 1
ATOM 1944 C C . LEU A 1 233 ? 35.654 -20.851 -30.529 1.00 85.31 233 LEU A C 1
ATOM 1946 O O . LEU A 1 233 ? 36.691 -20.745 -31.170 1.00 85.31 233 LEU A O 1
ATOM 1950 N N . SER A 1 234 ? 35.260 -22.019 -30.011 1.00 88.06 234 SER A N 1
ATOM 1951 C CA . SER A 1 234 ? 36.012 -23.264 -30.212 1.00 88.06 234 SER A CA 1
ATOM 1952 C C . SER A 1 234 ? 36.137 -23.608 -31.698 1.00 88.06 234 SER A C 1
ATOM 1954 O O . SER A 1 234 ? 37.222 -23.945 -32.162 1.00 88.06 234 SER A O 1
ATOM 1956 N N . LYS A 1 235 ? 35.047 -23.464 -32.464 1.00 85.19 235 LYS A N 1
ATOM 1957 C CA . LYS A 1 235 ? 35.061 -23.681 -33.918 1.00 85.19 235 LYS A CA 1
ATOM 1958 C C . LYS A 1 235 ? 35.911 -22.651 -34.655 1.00 85.19 235 LYS A C 1
ATOM 1960 O O . LYS A 1 235 ? 36.611 -23.022 -35.585 1.00 85.19 235 LYS A O 1
ATOM 1965 N N . ASP A 1 236 ? 35.883 -21.386 -34.239 1.00 83.75 236 ASP A N 1
ATOM 1966 C CA . ASP A 1 236 ? 36.743 -20.356 -34.831 1.00 83.75 236 ASP A CA 1
ATOM 1967 C C . ASP A 1 236 ? 38.228 -20.641 -34.558 1.00 83.75 236 ASP A C 1
ATOM 1969 O O . ASP A 1 236 ? 39.058 -20.511 -35.451 1.00 83.75 236 ASP A O 1
ATOM 1973 N N . ILE A 1 237 ? 38.573 -21.128 -33.360 1.00 84.69 237 ILE A N 1
ATOM 1974 C CA . ILE A 1 237 ? 39.936 -21.580 -33.043 1.00 84.69 237 ILE A CA 1
ATOM 1975 C C . ILE A 1 237 ? 40.352 -22.739 -33.962 1.00 84.69 237 ILE A C 1
ATOM 1977 O O . ILE A 1 237 ? 41.463 -22.726 -34.495 1.00 84.69 237 ILE A O 1
ATOM 1981 N N . GLU A 1 238 ? 39.477 -23.720 -34.189 1.00 85.50 238 GLU A N 1
ATOM 1982 C CA . GLU A 1 238 ? 39.731 -24.822 -35.128 1.00 85.50 238 GLU A CA 1
ATOM 1983 C C . GLU A 1 238 ? 39.892 -24.321 -36.576 1.00 85.50 238 GLU A C 1
ATOM 1985 O O . GLU A 1 238 ? 40.820 -24.731 -37.281 1.00 85.50 238 GLU A O 1
ATOM 1990 N N . ASP A 1 239 ? 39.040 -23.395 -37.023 1.00 82.62 239 ASP A N 1
ATOM 1991 C CA . ASP A 1 239 ? 39.115 -22.779 -38.352 1.00 82.62 239 ASP A CA 1
ATOM 1992 C C . ASP A 1 239 ? 40.423 -21.995 -38.534 1.00 82.62 239 ASP A C 1
ATOM 1994 O O . ASP A 1 239 ? 41.089 -22.137 -39.562 1.00 82.62 239 ASP A O 1
ATOM 1998 N N . GLN A 1 240 ? 40.834 -21.215 -37.530 1.00 82.94 240 GLN A N 1
ATOM 1999 C CA . GLN A 1 240 ? 42.097 -20.474 -37.531 1.00 82.94 240 GLN A CA 1
ATOM 2000 C C . GLN A 1 240 ? 43.303 -21.416 -37.582 1.00 82.94 240 GLN A C 1
ATOM 2002 O O . GLN A 1 240 ? 44.219 -21.191 -38.375 1.00 82.94 240 GLN A O 1
ATOM 2007 N N . GLN A 1 241 ? 43.301 -22.499 -36.798 1.00 82.25 241 GLN A N 1
ATOM 2008 C CA . GLN A 1 241 ? 44.356 -23.518 -36.844 1.00 82.25 241 GLN A CA 1
ATOM 2009 C C . GLN A 1 241 ? 44.472 -24.146 -38.239 1.00 82.25 241 GLN A C 1
ATOM 2011 O O . GLN A 1 241 ? 45.572 -24.252 -38.789 1.00 82.25 241 GLN A O 1
ATOM 2016 N N . ASN A 1 242 ? 43.340 -24.502 -38.850 1.00 82.31 242 ASN A N 1
ATOM 2017 C CA . ASN A 1 242 ? 43.314 -25.078 -40.191 1.00 82.31 242 ASN A CA 1
ATOM 2018 C C . ASN A 1 242 ? 43.719 -24.061 -41.274 1.00 82.31 242 ASN A C 1
ATOM 2020 O O . ASN A 1 242 ? 44.409 -24.421 -42.232 1.00 82.31 242 ASN A O 1
ATOM 2024 N N . PHE A 1 243 ? 43.340 -22.788 -41.126 1.00 81.94 243 PHE A N 1
ATOM 2025 C CA . PHE A 1 243 ? 43.753 -21.712 -42.025 1.00 81.94 243 PHE A CA 1
ATOM 2026 C C . PHE A 1 243 ? 45.262 -21.461 -41.951 1.00 81.94 243 PHE A C 1
ATOM 2028 O O . PHE A 1 243 ? 45.912 -21.375 -42.991 1.00 81.94 243 PHE A O 1
ATOM 2035 N N . ILE A 1 244 ? 45.841 -21.418 -40.746 1.00 81.19 244 ILE A N 1
ATOM 2036 C CA . ILE A 1 244 ? 47.294 -21.301 -40.550 1.00 81.19 244 ILE A CA 1
ATOM 2037 C C . ILE A 1 244 ? 48.006 -22.481 -41.219 1.00 81.19 244 ILE A C 1
ATOM 2039 O O . ILE A 1 244 ? 48.950 -22.274 -41.981 1.00 81.19 244 ILE A O 1
ATOM 2043 N N . ALA A 1 245 ? 47.519 -23.709 -41.018 1.00 82.44 245 ALA A N 1
ATOM 2044 C CA . ALA A 1 245 ? 48.073 -24.891 -41.675 1.00 82.44 245 ALA A CA 1
ATOM 2045 C C . ALA A 1 245 ? 47.997 -24.799 -43.214 1.00 82.44 245 ALA A C 1
ATOM 2047 O O . ALA A 1 245 ? 48.955 -25.156 -43.904 1.00 82.44 245 ALA A O 1
ATOM 2048 N N . TYR A 1 246 ? 46.896 -24.277 -43.765 1.00 81.38 246 TYR A N 1
ATOM 2049 C CA . TYR A 1 246 ? 46.734 -24.058 -45.206 1.00 81.38 246 TYR A CA 1
ATOM 2050 C C . TYR A 1 246 ? 47.678 -22.978 -45.751 1.00 81.38 246 TYR A C 1
ATOM 2052 O O . TYR A 1 246 ? 48.346 -23.205 -46.759 1.00 81.38 246 TYR A O 1
ATOM 2060 N N . VAL A 1 247 ? 47.783 -21.829 -45.077 1.00 79.94 247 VAL A N 1
ATOM 2061 C CA . VAL A 1 247 ? 48.697 -20.743 -45.464 1.00 79.94 247 VAL A CA 1
ATOM 2062 C C . VAL A 1 247 ? 50.145 -21.216 -45.433 1.00 79.94 247 VAL A C 1
ATOM 2064 O O . VAL A 1 247 ? 50.890 -20.916 -46.360 1.00 79.94 247 VAL A O 1
ATOM 2067 N N . LEU A 1 248 ? 50.545 -22.003 -44.432 1.00 80.31 248 LEU A N 1
ATOM 2068 C CA . LEU A 1 248 ? 51.884 -22.596 -44.382 1.00 80.31 248 LEU A CA 1
ATOM 2069 C C . LEU A 1 248 ? 52.117 -23.572 -45.546 1.00 80.31 248 LEU A C 1
ATOM 2071 O O . LEU A 1 248 ? 53.178 -23.544 -46.172 1.00 80.31 248 LEU A O 1
ATOM 2075 N N . CYS A 1 249 ? 51.111 -24.383 -45.889 1.00 80.50 249 CYS A N 1
ATOM 2076 C CA . CYS A 1 249 ? 51.178 -25.332 -47.000 1.00 80.50 249 CYS A CA 1
ATOM 2077 C C . CYS A 1 249 ? 51.292 -24.642 -48.373 1.00 80.50 249 CYS A C 1
ATOM 2079 O O . CYS A 1 249 ? 52.066 -25.095 -49.212 1.00 80.50 249 CYS A O 1
ATOM 2081 N N . VAL A 1 250 ? 50.565 -23.543 -48.605 1.00 81.19 250 VAL A N 1
ATOM 2082 C CA . VAL A 1 250 ? 50.619 -22.772 -49.866 1.00 81.19 250 VAL A CA 1
ATOM 2083 C C . VAL A 1 250 ? 51.811 -21.809 -49.907 1.00 81.19 250 VAL A C 1
ATOM 2085 O O . VAL A 1 250 ? 52.387 -21.581 -50.970 1.00 81.19 250 VAL A O 1
ATOM 2088 N N . GLY A 1 251 ? 52.199 -21.253 -48.762 1.00 78.12 251 GLY A N 1
ATOM 2089 C CA . GLY A 1 251 ? 53.294 -20.297 -48.636 1.00 78.12 251 GLY A CA 1
ATOM 2090 C C . GLY A 1 251 ? 54.671 -20.933 -48.811 1.00 78.12 251 GLY A C 1
ATOM 2091 O O . GLY A 1 251 ? 55.526 -20.329 -49.454 1.00 78.12 251 GLY A O 1
ATOM 2092 N N . SER A 1 252 ? 54.882 -22.161 -48.319 1.00 80.00 252 SER A N 1
ATOM 2093 C CA . SER A 1 252 ? 56.182 -22.842 -48.445 1.00 80.00 252 SER A CA 1
ATOM 2094 C C . SER A 1 252 ? 56.636 -22.990 -49.911 1.00 80.00 252 SER A C 1
ATOM 2096 O O . SER A 1 252 ? 57.740 -22.548 -50.215 1.00 80.00 252 SER A O 1
ATOM 2098 N N . PRO A 1 253 ? 55.801 -23.464 -50.861 1.00 81.62 253 PRO A N 1
ATOM 2099 C CA . PRO A 1 253 ? 56.173 -23.525 -52.278 1.00 81.62 253 PRO A CA 1
ATOM 2100 C C . PRO A 1 253 ? 56.456 -22.164 -52.925 1.00 81.62 253 PRO A C 1
ATOM 2102 O O . PRO A 1 253 ? 57.319 -22.069 -53.795 1.00 81.62 253 PRO A O 1
ATOM 2105 N N . VAL A 1 254 ? 55.727 -21.108 -52.539 1.00 78.81 254 VAL A N 1
ATOM 2106 C CA . VAL A 1 254 ? 55.953 -19.752 -53.073 1.00 78.81 254 VAL A CA 1
ATOM 2107 C C . VAL A 1 254 ? 57.297 -19.211 -52.592 1.00 78.81 254 VAL A C 1
ATOM 2109 O O . VAL A 1 254 ? 58.048 -18.678 -53.404 1.00 78.81 254 VAL A O 1
ATOM 2112 N N . LEU A 1 255 ? 57.628 -19.407 -51.312 1.00 79.94 255 LEU A N 1
ATOM 2113 C CA . LEU A 1 255 ? 58.917 -19.015 -50.737 1.00 79.94 255 LEU A CA 1
ATOM 2114 C C . LEU A 1 255 ? 60.077 -19.815 -51.332 1.00 79.94 255 LEU A C 1
ATOM 2116 O O . LEU A 1 255 ? 61.137 -19.255 -51.605 1.00 79.94 255 LEU A O 1
ATOM 2120 N N . ASP A 1 256 ? 59.887 -21.111 -51.569 1.00 80.50 256 ASP A N 1
ATOM 2121 C CA . ASP A 1 256 ? 60.905 -21.940 -52.214 1.00 80.50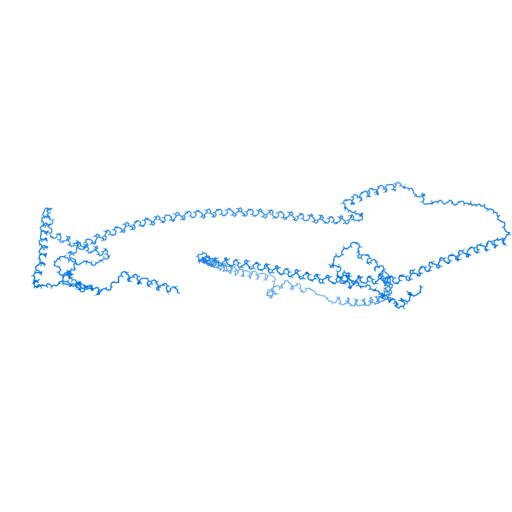 256 ASP A CA 1
ATOM 2122 C C . ASP A 1 256 ? 61.125 -21.503 -53.670 1.00 80.50 256 ASP A C 1
ATOM 2124 O O . ASP A 1 256 ? 62.267 -21.348 -54.104 1.00 80.50 256 ASP A O 1
ATOM 2128 N N . LYS A 1 257 ? 60.050 -21.160 -54.392 1.00 76.44 257 LYS A N 1
ATOM 2129 C CA . LYS A 1 257 ? 60.148 -20.601 -55.746 1.00 76.44 257 LYS A CA 1
ATOM 2130 C C . LYS A 1 257 ? 60.770 -19.206 -55.771 1.00 76.44 257 LYS A C 1
ATOM 2132 O O . LYS A 1 257 ? 61.501 -18.883 -56.704 1.00 76.44 257 LYS A O 1
ATOM 2137 N N . GLU A 1 258 ? 60.517 -18.376 -54.764 1.00 80.50 258 GLU A N 1
ATOM 2138 C CA . GLU A 1 258 ? 61.179 -17.079 -54.623 1.00 80.50 258 GLU A CA 1
ATOM 2139 C C . GLU A 1 258 ? 62.689 -17.252 -54.418 1.00 80.50 258 GLU A C 1
ATOM 2141 O O . GLU A 1 258 ? 63.467 -16.590 -55.102 1.00 80.50 258 GLU A O 1
ATOM 2146 N N . LYS A 1 259 ? 63.118 -18.192 -53.563 1.00 84.38 259 LYS A N 1
ATOM 2147 C CA . LYS A 1 259 ? 64.543 -18.521 -53.384 1.00 84.38 259 LYS A CA 1
ATOM 2148 C C . LYS A 1 259 ? 65.182 -18.999 -54.689 1.00 84.38 259 LYS A C 1
ATOM 2150 O O . LYS A 1 259 ? 66.281 -18.559 -55.020 1.00 84.38 259 LYS A O 1
ATOM 2155 N N . GLU A 1 260 ? 64.502 -19.853 -55.457 1.00 82.19 260 GLU A N 1
ATOM 2156 C CA . GLU A 1 260 ? 64.974 -20.282 -56.783 1.00 82.19 260 GLU A CA 1
ATOM 2157 C C . GLU A 1 260 ? 65.090 -19.103 -57.765 1.00 82.19 260 GLU A C 1
ATOM 2159 O O . GLU A 1 260 ? 66.092 -18.974 -58.472 1.00 82.19 260 GLU A O 1
ATOM 2164 N N . LEU A 1 261 ? 64.093 -18.211 -57.802 1.00 78.50 261 LEU A N 1
ATOM 2165 C CA . LEU A 1 261 ? 64.111 -17.017 -58.652 1.00 78.50 261 LEU A CA 1
ATOM 2166 C C . LEU A 1 261 ? 65.214 -16.036 -58.243 1.00 78.50 261 LEU A C 1
ATOM 2168 O O . LEU A 1 261 ? 65.876 -15.490 -59.122 1.00 78.50 261 LEU A O 1
ATOM 2172 N N . GLN A 1 262 ? 65.459 -15.851 -56.945 1.00 83.56 262 GLN A N 1
ATOM 2173 C CA . GLN A 1 262 ? 66.570 -15.046 -56.435 1.00 83.56 262 GLN A CA 1
ATOM 2174 C C . GLN A 1 262 ? 67.921 -15.645 -56.847 1.00 83.56 262 GLN A C 1
ATOM 2176 O O . GLN A 1 262 ? 68.761 -14.929 -57.387 1.00 83.56 262 GLN A O 1
ATOM 2181 N N . GLN A 1 263 ? 68.111 -16.962 -56.698 1.00 80.88 263 GLN A N 1
ATOM 2182 C CA . GLN A 1 263 ? 69.326 -17.643 -57.165 1.00 80.88 263 GLN A CA 1
ATOM 2183 C C . GLN A 1 263 ? 69.526 -17.494 -58.681 1.00 80.88 263 GLN A C 1
ATOM 2185 O O . GLN A 1 263 ? 70.645 -17.273 -59.146 1.00 80.88 263 GLN A O 1
ATOM 2190 N N . ASN A 1 264 ? 68.449 -17.582 -59.465 1.00 76.19 264 ASN A N 1
ATOM 2191 C CA . ASN A 1 264 ? 68.502 -17.388 -60.913 1.00 76.19 264 ASN A CA 1
ATOM 2192 C C . ASN A 1 264 ? 68.786 -15.929 -61.295 1.00 76.19 264 ASN A C 1
ATOM 2194 O O . ASN A 1 264 ? 69.541 -15.687 -62.236 1.00 76.19 264 ASN A O 1
ATOM 2198 N N . ALA A 1 265 ? 68.238 -14.958 -60.561 1.00 79.81 265 ALA A N 1
ATOM 2199 C CA . ALA A 1 265 ? 68.537 -13.543 -60.748 1.00 79.81 265 ALA A CA 1
ATOM 2200 C C . ALA A 1 265 ? 70.018 -13.248 -60.470 1.00 79.81 265 ALA A C 1
ATOM 2202 O O . ALA A 1 265 ? 70.664 -12.606 -61.297 1.00 79.81 265 ALA A O 1
ATOM 2203 N N . SER A 1 266 ? 70.588 -13.794 -59.388 1.00 78.38 266 SER A N 1
ATOM 2204 C CA . SER A 1 266 ? 72.022 -13.677 -59.092 1.00 78.38 266 SER A CA 1
ATOM 2205 C C . SER A 1 266 ? 72.893 -14.279 -60.202 1.00 78.38 266 SER A C 1
ATOM 2207 O O . SER A 1 266 ? 73.805 -13.612 -60.687 1.00 78.38 266 SER A O 1
ATOM 2209 N N . LYS A 1 267 ? 72.562 -15.482 -60.696 1.00 80.12 267 LYS A N 1
ATOM 2210 C CA . LYS A 1 267 ? 73.265 -16.101 -61.840 1.00 80.12 267 LYS A CA 1
ATOM 2211 C C . LYS A 1 267 ? 73.166 -15.251 -63.113 1.00 80.12 267 LYS A C 1
ATOM 2213 O O . LYS A 1 267 ? 74.143 -15.103 -63.843 1.00 80.12 267 LYS A O 1
ATOM 2218 N N . LEU A 1 268 ? 72.002 -14.665 -63.396 1.00 74.31 268 LEU A N 1
ATOM 2219 C CA . LEU A 1 268 ? 71.816 -13.778 -64.549 1.00 74.31 268 LEU A CA 1
ATOM 2220 C C . LEU A 1 268 ? 72.580 -12.459 -64.403 1.00 74.31 268 LEU A C 1
ATOM 2222 O O . LEU A 1 268 ? 73.070 -11.933 -65.402 1.00 74.31 268 LEU A O 1
ATOM 2226 N N . GLU A 1 269 ? 72.708 -11.922 -63.191 1.00 79.06 269 GLU A N 1
ATOM 2227 C CA . GLU A 1 269 ? 73.572 -10.773 -62.930 1.00 79.06 269 GLU A CA 1
ATOM 2228 C C . GLU A 1 269 ? 75.047 -11.106 -63.160 1.00 79.06 269 GLU A C 1
ATOM 2230 O O . GLU A 1 269 ? 75.742 -10.316 -63.795 1.00 79.06 269 GLU A O 1
ATOM 2235 N N . GLU A 1 270 ? 75.524 -12.274 -62.728 1.00 80.38 270 GLU A N 1
ATOM 2236 C CA . GLU A 1 270 ? 76.891 -12.743 -62.999 1.00 80.38 270 GLU A CA 1
ATOM 2237 C C . GLU A 1 270 ? 77.150 -12.919 -64.505 1.00 80.38 270 GLU A C 1
ATOM 2239 O O . GLU A 1 270 ? 78.182 -12.479 -65.025 1.00 80.38 270 GLU A O 1
ATOM 2244 N N . ILE A 1 271 ? 76.182 -13.472 -65.245 1.00 77.44 271 ILE A N 1
ATOM 2245 C CA . ILE A 1 271 ? 76.247 -13.588 -66.711 1.00 77.44 271 ILE A CA 1
ATOM 2246 C C . ILE A 1 271 ? 76.235 -12.202 -67.371 1.00 77.44 271 ILE A C 1
ATOM 2248 O O . ILE A 1 271 ? 77.014 -11.938 -68.285 1.00 77.44 271 ILE A O 1
ATOM 2252 N N . LYS A 1 272 ? 75.397 -11.267 -66.909 1.00 75.50 272 LYS A N 1
ATOM 2253 C CA . LYS A 1 272 ? 75.388 -9.895 -67.440 1.00 75.50 272 LYS A CA 1
ATOM 2254 C C . LYS A 1 272 ? 76.692 -9.167 -67.146 1.00 75.50 272 LYS A C 1
ATOM 2256 O O . LYS A 1 272 ? 77.193 -8.485 -68.039 1.00 75.50 272 LYS A O 1
ATOM 2261 N N . ARG A 1 273 ? 77.249 -9.311 -65.940 1.00 76.12 273 ARG A N 1
ATOM 2262 C CA . ARG A 1 273 ? 78.539 -8.723 -65.543 1.00 76.12 273 ARG A CA 1
ATOM 2263 C C . ARG A 1 273 ? 79.677 -9.282 -66.395 1.00 76.12 273 ARG A C 1
ATOM 2265 O O . ARG A 1 273 ? 80.441 -8.499 -66.944 1.00 76.12 273 ARG A O 1
ATOM 2272 N N . SER A 1 274 ? 79.738 -10.598 -66.603 1.00 75.19 274 SER A N 1
ATOM 2273 C CA . SER A 1 274 ? 80.737 -11.217 -67.493 1.00 75.19 274 SER A CA 1
ATOM 2274 C C . SER A 1 274 ? 80.562 -10.817 -68.966 1.00 75.19 274 SER A C 1
ATOM 2276 O O . SER A 1 274 ? 81.533 -10.507 -69.646 1.00 75.19 274 SER A O 1
ATOM 2278 N N . GLN A 1 275 ? 79.332 -10.708 -69.474 1.00 72.56 275 GLN A N 1
ATOM 2279 C CA . GLN A 1 275 ? 79.098 -10.215 -70.837 1.00 72.56 275 GLN A CA 1
ATOM 2280 C C . GLN A 1 275 ? 79.421 -8.726 -71.003 1.00 72.56 275 GLN A C 1
ATOM 2282 O O . GLN A 1 275 ? 79.876 -8.315 -72.070 1.00 72.56 275 GLN A O 1
ATOM 2287 N N . THR A 1 276 ? 79.185 -7.895 -69.984 1.00 74.06 276 THR A N 1
ATOM 2288 C CA . THR A 1 276 ? 79.561 -6.471 -70.027 1.00 74.06 276 THR A CA 1
ATOM 2289 C C . THR A 1 276 ? 81.066 -6.282 -69.931 1.00 74.06 276 THR A C 1
ATOM 2291 O O . THR A 1 276 ? 81.588 -5.430 -70.648 1.00 74.06 276 THR A O 1
ATOM 2294 N N . THR A 1 277 ? 81.784 -7.092 -69.149 1.00 74.12 277 THR A N 1
ATOM 2295 C CA . THR A 1 277 ? 83.253 -7.066 -69.151 1.00 74.12 277 THR A CA 1
ATOM 2296 C C . THR A 1 277 ? 83.815 -7.531 -70.495 1.00 74.12 277 THR A C 1
ATOM 2298 O O . THR A 1 277 ? 84.661 -6.833 -71.053 1.00 74.12 277 THR A O 1
ATOM 2301 N N . SER A 1 278 ? 83.287 -8.604 -71.096 1.00 68.25 278 SER A N 1
ATOM 2302 C CA . SER A 1 278 ? 83.696 -9.051 -72.439 1.00 68.25 278 SER A CA 1
ATOM 2303 C C . SER A 1 278 ? 83.353 -8.043 -73.544 1.00 68.25 278 SER A C 1
ATOM 2305 O O . SER A 1 278 ? 84.177 -7.792 -74.419 1.00 68.25 278 SER A O 1
ATOM 2307 N N . LYS A 1 279 ? 82.173 -7.405 -73.507 1.00 71.69 279 LYS A N 1
ATOM 2308 C CA . LYS A 1 279 ? 81.818 -6.319 -74.444 1.00 71.69 279 LYS A CA 1
ATOM 2309 C C . LYS A 1 279 ? 82.664 -5.068 -74.220 1.00 71.69 279 LYS A C 1
ATOM 2311 O O . LYS A 1 279 ? 82.994 -4.392 -75.186 1.00 71.69 279 LYS A O 1
ATOM 2316 N N . GLY A 1 280 ? 83.034 -4.765 -72.977 1.00 69.31 280 GLY A N 1
ATOM 2317 C CA . GLY A 1 280 ? 83.976 -3.699 -72.644 1.00 69.31 280 GLY A CA 1
ATOM 2318 C C . GLY A 1 280 ? 85.368 -3.958 -73.223 1.00 69.31 280 GLY A C 1
ATOM 2319 O O . GLY A 1 280 ? 85.966 -3.045 -73.787 1.00 69.31 280 GLY A O 1
ATOM 2320 N N . GLN A 1 281 ? 85.847 -5.204 -73.163 1.00 67.06 281 GLN A N 1
ATOM 2321 C CA . GLN A 1 281 ? 87.098 -5.634 -73.799 1.00 67.06 281 GLN A CA 1
ATOM 2322 C C . GLN A 1 281 ? 87.018 -5.538 -75.332 1.00 67.06 281 GLN A C 1
ATOM 2324 O O . GLN A 1 281 ? 87.876 -4.899 -75.937 1.00 67.06 281 GLN A O 1
ATOM 2329 N N . TRP A 1 282 ? 85.938 -6.036 -75.945 1.00 57.78 282 TRP A N 1
ATOM 2330 C CA . TRP A 1 282 ? 85.676 -5.910 -77.387 1.00 57.78 282 TRP A CA 1
ATOM 2331 C C . TRP A 1 282 ? 85.580 -4.453 -77.857 1.00 57.78 282 TRP A C 1
ATOM 2333 O O . TRP A 1 282 ? 86.180 -4.073 -78.856 1.00 57.78 282 TRP A O 1
ATOM 2343 N N . LEU A 1 283 ? 84.867 -3.593 -77.126 1.00 61.88 283 LEU A N 1
ATOM 2344 C CA . LEU A 1 283 ? 84.801 -2.159 -77.423 1.00 61.88 283 LEU A CA 1
ATOM 2345 C C . LEU A 1 283 ? 86.157 -1.473 -77.211 1.00 61.88 283 LEU A C 1
ATOM 2347 O O . LEU A 1 283 ? 86.456 -0.505 -77.904 1.00 61.88 283 LEU A O 1
ATOM 2351 N N . GLY A 1 284 ? 86.988 -1.968 -76.292 1.00 58.00 284 GLY A N 1
ATOM 2352 C CA . GLY A 1 284 ? 88.379 -1.545 -76.125 1.00 58.00 284 GLY A CA 1
ATOM 2353 C C . GLY A 1 284 ? 89.292 -1.956 -77.290 1.00 58.00 284 GLY A C 1
ATOM 2354 O O . GLY A 1 284 ? 90.230 -1.229 -77.617 1.00 58.00 284 GLY A O 1
ATOM 2355 N N . GLU A 1 285 ? 89.017 -3.079 -77.953 1.00 59.72 285 GLU A N 1
ATOM 2356 C CA . GLU A 1 285 ? 89.712 -3.521 -79.173 1.00 59.72 285 GLU A CA 1
ATOM 2357 C C . GLU A 1 285 ? 89.223 -2.770 -80.417 1.00 59.72 285 GLU A C 1
ATOM 2359 O O . GLU A 1 285 ? 90.036 -2.258 -81.184 1.00 59.72 285 GLU A O 1
ATOM 2364 N N . VAL A 1 286 ? 87.911 -2.558 -80.560 1.00 54.78 286 VAL A N 1
ATOM 2365 C CA . VAL A 1 286 ? 87.323 -1.736 -81.636 1.00 54.78 286 VAL A CA 1
ATOM 2366 C C . VAL A 1 286 ? 87.763 -0.274 -81.520 1.00 54.78 286 VAL A C 1
ATOM 2368 O O . VAL A 1 286 ? 88.071 0.369 -82.524 1.00 54.78 286 VAL A O 1
ATOM 2371 N N . LYS A 1 287 ? 87.900 0.251 -80.294 1.00 53.50 287 LYS A N 1
ATOM 2372 C CA . LYS A 1 287 ? 88.482 1.578 -80.064 1.00 53.50 287 LYS A CA 1
ATOM 2373 C C . LYS A 1 287 ? 89.958 1.658 -80.436 1.00 53.50 287 LYS A C 1
ATOM 2375 O O . LYS A 1 287 ? 90.397 2.772 -80.663 1.00 53.50 287 LYS A O 1
ATOM 2380 N N . ARG A 1 288 ? 90.718 0.560 -80.543 1.00 50.50 288 ARG A N 1
ATOM 2381 C CA . ARG A 1 288 ? 92.104 0.575 -81.057 1.00 50.50 288 ARG A CA 1
ATOM 2382 C C . ARG A 1 288 ? 92.177 0.572 -82.594 1.00 50.50 288 ARG A C 1
ATOM 2384 O O . ARG A 1 288 ? 93.170 1.042 -83.133 1.00 50.50 288 ARG A O 1
ATOM 2391 N N . GLY A 1 289 ? 91.119 0.151 -83.296 1.00 47.72 289 GLY A N 1
ATOM 2392 C CA . GLY A 1 289 ? 91.052 0.098 -84.769 1.00 47.72 289 GLY A CA 1
ATOM 2393 C C . GLY A 1 289 ? 90.575 1.374 -85.482 1.00 47.72 289 GLY A C 1
ATOM 2394 O O . GLY A 1 289 ? 90.602 1.432 -86.705 1.00 47.72 289 GLY A O 1
ATOM 2395 N N . SER A 1 290 ? 90.152 2.411 -84.753 1.00 42.66 290 SER A N 1
ATOM 2396 C CA . SER A 1 290 ? 89.666 3.675 -85.332 1.00 42.66 290 SER A CA 1
ATOM 2397 C C . SER A 1 290 ? 90.355 4.877 -84.678 1.00 42.66 290 SER A C 1
ATOM 2399 O O . SER A 1 290 ? 89.733 5.656 -83.955 1.00 42.66 290 SER A O 1
ATOM 2401 N N . TRP A 1 291 ? 91.657 5.029 -84.933 1.00 40.56 291 TRP A N 1
ATOM 2402 C CA . TRP A 1 291 ? 92.443 6.203 -84.544 1.00 40.56 291 TRP A CA 1
ATOM 2403 C C . TRP A 1 291 ? 92.892 6.965 -85.786 1.00 40.56 291 TRP A C 1
ATOM 2405 O O . TRP A 1 291 ? 93.921 6.646 -86.362 1.00 40.56 291 TRP A O 1
ATOM 2415 N N . GLN A 1 292 ? 92.135 7.996 -86.166 1.00 40.97 292 GLN A N 1
ATOM 2416 C CA . GLN A 1 292 ? 92.683 9.262 -86.672 1.00 40.97 292 GLN A CA 1
ATOM 2417 C C . GLN A 1 292 ? 91.575 10.321 -86.781 1.00 40.97 292 GLN A C 1
ATOM 2419 O O . GLN A 1 292 ? 91.204 10.765 -87.860 1.00 40.97 292 GLN A O 1
ATOM 2424 N N . ARG A 1 293 ? 91.064 10.793 -85.637 1.00 38.94 293 ARG A N 1
ATOM 2425 C CA . ARG A 1 293 ? 90.659 12.201 -85.512 1.00 38.94 293 ARG A CA 1
ATOM 2426 C C . ARG A 1 293 ? 91.108 12.740 -84.164 1.00 38.94 293 ARG A C 1
ATOM 2428 O O . ARG A 1 293 ? 90.907 12.129 -83.121 1.00 38.94 293 ARG A O 1
ATOM 2435 N N . LYS A 1 294 ? 91.813 13.861 -84.264 1.00 39.84 294 LYS A N 1
ATOM 2436 C CA . LYS A 1 294 ? 92.580 14.526 -83.221 1.00 39.84 294 LYS A CA 1
ATOM 2437 C C . LYS A 1 294 ? 91.648 15.020 -82.117 1.00 39.84 294 LYS A C 1
ATOM 2439 O O . LYS A 1 294 ? 90.757 15.826 -82.361 1.00 39.84 294 LYS A O 1
ATOM 2444 N N . SER A 1 295 ? 91.902 14.516 -80.917 1.00 33.72 295 SER A N 1
ATOM 2445 C CA . SER A 1 295 ? 91.424 15.044 -79.648 1.00 33.72 295 SER A CA 1
ATOM 2446 C C . SER A 1 295 ? 92.259 16.270 -79.286 1.00 33.72 295 SER A C 1
ATOM 2448 O O . SER A 1 295 ? 93.474 16.151 -79.137 1.00 33.72 295 SER A O 1
ATOM 2450 N N . TYR A 1 296 ? 91.607 17.415 -79.099 1.00 39.44 296 TYR A N 1
ATOM 2451 C CA . TYR A 1 296 ? 92.156 18.528 -78.335 1.00 39.44 296 TYR A CA 1
ATOM 2452 C C . TYR A 1 296 ? 91.123 19.004 -77.313 1.00 39.44 296 TYR A C 1
ATOM 2454 O O . TYR A 1 296 ? 89.945 19.148 -77.624 1.00 39.44 296 TYR A O 1
ATOM 2462 N N . PHE A 1 297 ? 91.651 19.271 -76.119 1.00 36.53 297 PHE A N 1
ATOM 2463 C CA . PHE A 1 297 ? 91.060 19.914 -74.947 1.00 36.53 297 PHE A CA 1
ATOM 2464 C C . PHE A 1 297 ? 90.239 19.077 -73.954 1.00 36.53 297 PHE A C 1
ATOM 2466 O O . PHE A 1 297 ? 89.017 18.982 -73.980 1.00 36.53 297 PHE A O 1
ATOM 2473 N N . ASN A 1 298 ? 90.992 18.579 -72.969 1.00 38.09 298 ASN A N 1
ATOM 2474 C CA . ASN A 1 298 ? 90.564 18.364 -71.594 1.00 38.09 298 ASN A CA 1
ATOM 2475 C C . ASN A 1 298 ? 90.274 19.708 -70.902 1.00 38.09 298 ASN A C 1
ATOM 2477 O O . ASN A 1 298 ? 91.125 20.592 -70.952 1.00 38.09 298 ASN A O 1
ATOM 2481 N N . ALA A 1 299 ? 89.174 19.802 -70.150 1.00 38.97 299 ALA A N 1
ATOM 2482 C CA . ALA A 1 299 ? 89.142 20.446 -68.830 1.00 38.97 299 ALA A CA 1
ATOM 2483 C C . ALA A 1 299 ? 87.830 20.096 -68.105 1.00 38.97 299 ALA A C 1
ATOM 2485 O O . ALA A 1 299 ? 86.734 20.351 -68.596 1.00 38.97 299 ALA A O 1
ATOM 2486 N N . ARG A 1 300 ? 87.960 19.483 -66.926 1.00 41.12 300 ARG A N 1
ATOM 2487 C CA . ARG A 1 300 ? 86.868 19.184 -65.993 1.00 41.12 300 ARG A CA 1
ATOM 2488 C C . ARG A 1 300 ? 86.371 20.493 -65.368 1.00 41.12 300 ARG A C 1
ATOM 2490 O O . ARG A 1 300 ? 87.166 21.186 -64.741 1.00 41.12 300 ARG A O 1
ATOM 2497 N N . LEU A 1 301 ? 85.078 20.794 -65.479 1.00 40.16 301 LEU A N 1
ATOM 2498 C CA . LEU A 1 301 ? 84.411 21.806 -64.652 1.00 40.16 301 LEU A CA 1
ATOM 2499 C C . LEU A 1 301 ? 83.761 21.118 -63.436 1.00 40.16 301 LEU A C 1
ATOM 2501 O O . LEU A 1 301 ? 83.045 20.132 -63.629 1.00 40.16 301 LEU A O 1
ATOM 2505 N N . PRO A 1 302 ? 83.994 21.589 -62.196 1.00 42.03 302 PRO A N 1
ATOM 2506 C CA . PRO A 1 302 ? 83.296 21.088 -61.017 1.00 42.03 302 PRO A CA 1
ATOM 2507 C C . PRO A 1 302 ? 81.837 21.557 -61.039 1.00 42.03 302 PRO A C 1
ATOM 2509 O O . PRO A 1 302 ? 81.560 22.740 -61.225 1.00 42.03 302 PRO A O 1
ATOM 2512 N N . SER A 1 303 ? 80.895 20.644 -60.815 1.00 39.47 303 SER A N 1
ATOM 2513 C CA . SER A 1 303 ? 79.485 20.966 -60.603 1.00 39.47 303 SER A CA 1
ATOM 2514 C C . SER A 1 303 ? 79.300 21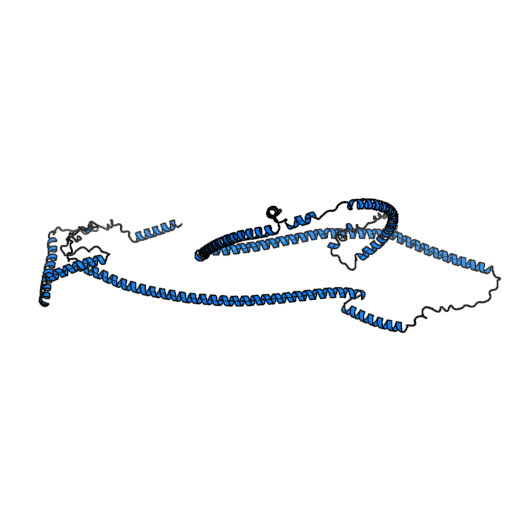.655 -59.246 1.00 39.47 303 SER A C 1
ATOM 2516 O O . SER A 1 303 ? 79.229 20.989 -58.213 1.00 39.47 303 SER A O 1
ATOM 2518 N N . LEU A 1 304 ? 79.209 22.985 -59.237 1.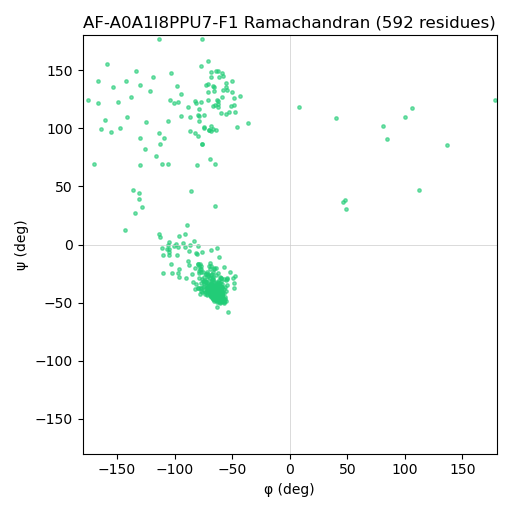00 45.47 304 LEU A N 1
ATOM 2519 C CA . LEU A 1 304 ? 78.683 23.735 -58.099 1.00 45.47 304 LEU A CA 1
ATOM 2520 C C . LEU A 1 304 ? 77.150 23.657 -58.152 1.00 45.47 304 LEU A C 1
ATOM 2522 O O . LEU A 1 304 ? 76.498 24.438 -58.841 1.00 45.47 304 LEU A O 1
ATOM 2526 N N . VAL A 1 305 ? 76.573 22.676 -57.459 1.00 47.47 305 VAL A N 1
ATOM 2527 C CA . VAL A 1 305 ? 75.131 22.644 -57.186 1.00 47.47 305 VAL A CA 1
ATOM 2528 C C . VAL A 1 305 ? 74.865 23.681 -56.099 1.00 47.47 305 VAL A C 1
ATOM 2530 O O . VAL A 1 305 ? 75.153 23.461 -54.927 1.00 47.47 305 VAL A O 1
ATOM 2533 N N . VAL A 1 306 ? 74.371 24.848 -56.501 1.00 46.59 306 VAL A N 1
ATOM 2534 C CA . VAL A 1 306 ? 73.784 25.822 -55.579 1.00 46.59 306 VAL A CA 1
ATOM 2535 C C . VAL A 1 306 ? 72.357 25.355 -55.280 1.00 46.59 306 VAL A C 1
ATOM 2537 O O . VAL A 1 306 ? 71.500 25.371 -56.162 1.00 46.59 306 VAL A O 1
ATOM 2540 N N . ASP A 1 307 ? 72.103 24.921 -54.044 1.00 48.91 307 ASP A N 1
ATOM 2541 C CA . ASP A 1 307 ? 70.767 24.552 -53.563 1.00 48.91 307 ASP A CA 1
ATOM 2542 C C . ASP A 1 307 ? 69.853 25.790 -53.501 1.00 48.91 307 ASP A C 1
ATOM 2544 O O . ASP A 1 307 ? 69.852 26.556 -52.534 1.00 48.91 307 ASP A O 1
ATOM 2548 N N . MET A 1 308 ? 69.008 25.960 -54.519 1.00 48.44 308 MET A N 1
ATOM 2549 C CA . MET A 1 308 ? 68.008 27.038 -54.625 1.00 48.44 308 MET A CA 1
ATOM 2550 C C . MET A 1 308 ? 66.919 27.009 -53.526 1.00 48.44 308 MET A C 1
ATOM 2552 O O . MET A 1 308 ? 66.085 27.909 -53.460 1.00 48.44 308 MET A O 1
ATOM 2556 N N . GLY A 1 309 ? 66.920 26.013 -52.631 1.00 57.66 309 GLY A N 1
ATOM 2557 C CA . GLY A 1 309 ? 65.937 25.866 -51.549 1.00 57.66 309 GLY A CA 1
ATOM 2558 C C . GLY A 1 309 ? 66.155 26.771 -50.327 1.00 57.66 309 GLY A C 1
ATOM 2559 O O . GLY A 1 309 ? 65.229 26.950 -49.542 1.00 57.66 309 GLY A O 1
ATOM 2560 N N . ARG A 1 310 ? 67.346 27.367 -50.144 1.00 50.41 310 ARG A N 1
ATOM 2561 C CA . ARG A 1 310 ? 67.669 28.157 -48.932 1.00 50.41 310 ARG A CA 1
ATOM 2562 C C . ARG A 1 310 ? 67.511 29.676 -49.077 1.00 50.41 310 ARG A C 1
ATOM 2564 O O . ARG A 1 310 ? 67.559 30.379 -48.071 1.00 50.41 310 ARG A O 1
ATOM 2571 N N . HIS A 1 311 ? 67.286 30.206 -50.283 1.00 48.59 311 HIS A N 1
ATOM 2572 C CA . HIS A 1 311 ? 67.244 31.661 -50.505 1.00 48.59 311 HIS A CA 1
ATOM 2573 C C . HIS A 1 311 ? 65.923 32.343 -50.093 1.00 48.59 311 HIS A C 1
ATOM 2575 O O . HIS A 1 311 ? 65.920 33.550 -49.853 1.00 48.59 311 HIS A O 1
ATOM 2581 N N . TYR A 1 312 ? 64.827 31.588 -49.944 1.00 51.28 312 TYR A N 1
ATOM 2582 C CA . TYR A 1 312 ? 63.500 32.112 -49.578 1.00 51.28 312 TYR A CA 1
ATOM 2583 C C . TYR A 1 312 ? 63.161 32.025 -48.077 1.00 51.28 312 TYR A C 1
ATOM 2585 O O . TYR A 1 312 ? 62.051 32.363 -47.680 1.00 51.28 312 TYR A O 1
ATOM 2593 N N . ALA A 1 313 ? 64.102 31.637 -47.212 1.00 52.78 313 ALA A N 1
ATOM 2594 C CA . ALA A 1 313 ? 63.885 31.540 -45.763 1.00 52.78 313 ALA A CA 1
ATOM 2595 C C . ALA A 1 313 ? 64.103 32.881 -45.022 1.00 52.78 313 ALA A C 1
ATOM 2597 O O . ALA A 1 313 ? 64.802 32.932 -44.013 1.00 52.78 313 ALA A O 1
ATOM 2598 N N . ARG A 1 314 ? 63.551 33.994 -45.529 1.00 59.25 314 ARG A N 1
ATOM 2599 C CA . ARG A 1 314 ? 63.467 35.248 -44.756 1.00 59.25 314 ARG A CA 1
ATOM 2600 C C . ARG A 1 314 ? 62.104 35.306 -44.075 1.00 59.25 314 ARG A C 1
ATOM 2602 O O . ARG A 1 314 ? 61.093 35.476 -44.750 1.00 59.25 314 ARG A O 1
ATOM 2609 N N . GLU A 1 315 ? 62.076 35.176 -42.750 1.00 59.06 315 GLU A N 1
ATOM 2610 C CA . GLU A 1 315 ? 60.870 35.439 -41.961 1.00 59.06 315 GLU A CA 1
ATOM 2611 C C . GLU A 1 315 ? 60.478 36.914 -42.132 1.00 59.06 315 GLU A C 1
ATOM 2613 O O . GLU A 1 315 ? 61.250 37.823 -41.818 1.00 59.06 315 GLU A O 1
ATOM 2618 N N . THR A 1 316 ? 59.295 37.178 -42.686 1.00 75.75 316 THR A N 1
ATOM 2619 C CA . THR A 1 316 ? 58.749 38.538 -42.746 1.00 75.75 316 THR A CA 1
ATOM 2620 C C . THR A 1 316 ? 58.327 38.989 -41.345 1.00 75.75 316 THR A C 1
ATOM 2622 O O . THR A 1 316 ? 58.061 38.171 -40.464 1.00 75.75 316 THR A O 1
ATOM 2625 N N . ARG A 1 317 ? 58.238 40.305 -41.110 1.00 73.69 317 ARG A N 1
ATOM 2626 C CA . ARG A 1 317 ? 57.810 40.859 -39.809 1.00 73.69 317 ARG A CA 1
ATOM 2627 C C . ARG A 1 317 ? 56.445 40.302 -39.372 1.00 73.69 317 ARG A C 1
ATOM 2629 O O . ARG A 1 317 ? 56.252 40.017 -38.194 1.00 73.69 317 ARG A O 1
ATOM 2636 N N . ASP A 1 318 ? 55.565 40.059 -40.339 1.00 77.56 318 ASP A N 1
ATOM 2637 C CA . ASP A 1 318 ? 54.250 39.448 -40.133 1.00 77.56 318 ASP A CA 1
ATOM 2638 C C . ASP A 1 318 ? 54.342 37.963 -39.760 1.00 77.56 318 ASP A C 1
ATOM 2640 O O . ASP A 1 318 ? 53.589 37.511 -38.904 1.00 77.56 318 ASP A O 1
ATOM 2644 N N . MET A 1 319 ? 55.304 37.211 -40.313 1.00 78.69 319 MET A N 1
ATOM 2645 C CA . MET A 1 319 ? 55.573 35.825 -39.902 1.00 78.69 319 MET A CA 1
ATOM 2646 C C . MET A 1 319 ? 56.089 35.745 -38.462 1.00 78.69 319 MET A C 1
ATOM 2648 O O . MET A 1 319 ? 55.701 34.845 -37.726 1.00 78.69 319 MET A O 1
ATOM 2652 N N . VAL A 1 320 ? 56.901 36.710 -38.017 1.00 82.31 320 VAL A N 1
ATOM 2653 C CA . VAL A 1 320 ? 57.360 36.778 -36.617 1.00 82.31 320 VAL A CA 1
ATOM 2654 C C . VAL A 1 320 ? 56.198 37.083 -35.665 1.00 82.31 320 VAL A C 1
ATOM 2656 O O . VAL A 1 320 ? 56.108 36.492 -34.589 1.00 82.31 320 VAL A O 1
ATOM 2659 N N . ILE A 1 321 ? 55.286 37.980 -36.054 1.00 85.12 321 ILE A N 1
ATOM 2660 C CA . ILE A 1 321 ? 54.065 38.269 -35.284 1.00 85.12 321 ILE A CA 1
ATOM 2661 C C . ILE A 1 321 ? 53.154 37.037 -35.249 1.00 85.12 321 ILE A C 1
ATOM 2663 O O . ILE A 1 321 ? 52.675 36.669 -34.178 1.00 85.12 321 ILE A O 1
ATOM 2667 N N . LEU A 1 322 ? 52.969 36.360 -36.385 1.00 87.88 322 LEU A N 1
ATOM 2668 C CA . LEU A 1 322 ? 52.183 35.132 -36.476 1.00 87.88 322 LEU A CA 1
ATOM 2669 C C . LEU A 1 322 ? 52.771 34.022 -35.599 1.00 87.88 322 LEU A C 1
ATOM 2671 O O . LEU A 1 322 ? 52.024 33.366 -34.886 1.00 87.88 322 LEU A O 1
ATOM 2675 N N . ASN A 1 323 ? 54.094 33.853 -35.584 1.00 87.00 323 ASN A N 1
ATOM 2676 C CA . ASN A 1 323 ? 54.766 32.864 -34.742 1.00 87.00 323 ASN A CA 1
ATOM 2677 C C . ASN A 1 323 ? 54.587 33.156 -33.245 1.00 87.00 323 ASN A C 1
ATOM 2679 O O . ASN A 1 323 ? 54.397 32.226 -32.466 1.00 87.00 323 ASN A O 1
ATOM 2683 N N . ARG A 1 324 ? 54.588 34.433 -32.829 1.00 88.31 324 ARG A N 1
ATOM 2684 C CA . ARG A 1 324 ? 54.267 34.810 -31.439 1.00 88.31 324 ARG A CA 1
ATOM 2685 C C . ARG A 1 324 ? 52.811 34.511 -31.090 1.00 88.31 324 ARG A C 1
ATOM 2687 O O . ARG A 1 324 ? 52.558 33.890 -30.068 1.00 88.31 324 ARG A O 1
ATOM 2694 N N . LEU A 1 325 ? 51.872 34.883 -31.962 1.00 90.00 325 LEU A N 1
ATOM 2695 C CA . LEU A 1 325 ? 50.450 34.584 -31.764 1.00 90.00 325 LEU A CA 1
ATOM 2696 C C . LEU A 1 325 ? 50.180 33.073 -31.744 1.00 90.00 325 LEU A C 1
ATOM 2698 O O . LEU A 1 325 ? 49.363 32.609 -30.955 1.00 90.00 325 LEU A O 1
ATOM 2702 N N . LEU A 1 326 ? 50.878 32.293 -32.573 1.00 91.31 326 LEU A N 1
ATOM 2703 C CA . LEU A 1 326 ? 50.806 30.834 -32.550 1.00 91.31 326 LEU A CA 1
ATOM 2704 C C . LEU A 1 326 ? 51.360 30.267 -31.243 1.00 91.31 326 LEU A C 1
ATOM 2706 O O . LEU A 1 326 ? 50.716 29.402 -30.664 1.00 91.31 326 LEU A O 1
ATOM 2710 N N . ALA A 1 327 ? 52.484 30.782 -30.739 1.00 91.56 327 ALA A N 1
ATOM 2711 C CA . ALA A 1 327 ? 53.030 30.368 -29.447 1.00 91.56 327 ALA A CA 1
ATOM 2712 C C . ALA A 1 327 ? 52.073 30.682 -28.280 1.00 91.56 327 ALA A C 1
ATOM 2714 O O . ALA A 1 327 ? 51.889 29.842 -27.398 1.00 91.56 327 ALA A O 1
ATOM 2715 N N . ASP A 1 328 ? 51.410 31.843 -28.303 1.00 92.50 328 ASP A N 1
ATOM 2716 C CA . ASP A 1 328 ? 50.400 32.218 -27.305 1.00 92.50 328 ASP A CA 1
ATOM 2717 C C . ASP A 1 328 ? 49.167 31.300 -27.375 1.00 92.50 328 ASP A C 1
ATOM 2719 O O . ASP A 1 328 ? 48.693 30.804 -26.349 1.00 92.50 328 ASP A O 1
ATOM 2723 N N . VAL A 1 329 ? 48.671 31.011 -28.585 1.00 90.44 329 VAL A N 1
ATOM 2724 C CA . VAL A 1 329 ? 47.553 30.077 -28.803 1.00 90.44 329 VAL A CA 1
ATOM 2725 C C . VAL A 1 329 ? 47.934 28.657 -28.384 1.00 90.44 329 VAL A C 1
ATOM 2727 O O . VAL A 1 329 ? 47.143 27.982 -27.732 1.00 90.44 329 VAL A O 1
ATOM 2730 N N . GLU A 1 330 ? 49.144 28.194 -28.693 1.00 89.06 330 GLU A N 1
ATOM 2731 C CA . GLU A 1 330 ? 49.652 26.900 -28.232 1.00 89.06 330 GLU A CA 1
ATOM 2732 C C . GLU A 1 330 ? 49.762 26.840 -26.705 1.00 89.06 330 GLU A C 1
ATOM 2734 O O . GLU A 1 330 ? 49.424 25.814 -26.111 1.00 89.06 330 GLU A O 1
ATOM 2739 N N . GLY A 1 331 ? 50.177 27.933 -26.057 1.00 91.69 331 GLY A N 1
ATOM 2740 C CA . GLY A 1 331 ? 50.186 28.064 -24.600 1.00 91.69 331 GLY A CA 1
ATOM 2741 C C . GLY A 1 331 ? 48.785 27.942 -23.994 1.00 91.69 331 GLY A C 1
ATOM 2742 O O . GLY A 1 331 ? 48.583 27.180 -23.048 1.00 91.69 331 GLY A O 1
ATOM 2743 N N . GLN A 1 332 ? 47.795 28.618 -24.583 1.00 90.06 332 GLN A N 1
ATOM 2744 C CA . GLN A 1 332 ? 46.390 28.508 -24.169 1.00 90.06 332 GLN A CA 1
ATOM 2745 C C . GLN A 1 332 ? 45.799 27.117 -24.437 1.00 90.06 332 GLN A C 1
ATOM 2747 O O . GLN A 1 332 ? 45.012 26.607 -23.644 1.00 90.06 332 GLN A O 1
ATOM 2752 N N . VAL A 1 333 ? 46.174 26.468 -25.539 1.00 86.25 333 VAL A N 1
ATOM 2753 C CA . VAL A 1 333 ? 45.723 25.105 -25.839 1.00 86.25 333 VAL A CA 1
ATOM 2754 C C . VAL A 1 333 ? 46.302 24.115 -24.831 1.00 86.25 333 VAL A C 1
ATOM 2756 O O . VAL A 1 333 ? 45.556 23.271 -24.345 1.00 86.25 333 VAL A O 1
ATOM 2759 N N . LYS A 1 334 ? 47.580 24.239 -24.456 1.00 87.62 334 LYS A N 1
ATOM 2760 C CA . LYS A 1 334 ? 48.209 23.383 -23.435 1.00 87.62 334 LYS A CA 1
ATOM 2761 C C . LYS A 1 334 ? 47.556 23.546 -22.065 1.00 87.62 334 LYS A C 1
ATOM 2763 O O . LYS A 1 334 ? 47.215 22.542 -21.445 1.00 87.62 334 LYS A O 1
ATOM 2768 N N . SER A 1 335 ? 47.286 24.778 -21.629 1.00 87.56 335 SER A N 1
ATOM 2769 C CA . SER A 1 335 ? 46.583 25.003 -20.358 1.00 87.56 335 SER A CA 1
ATOM 2770 C C . SER A 1 335 ? 45.162 24.425 -20.380 1.00 87.56 335 SER A C 1
ATOM 2772 O O . SER A 1 335 ? 44.724 23.803 -19.413 1.00 87.56 335 SER A O 1
ATOM 2774 N N . LEU A 1 336 ? 44.452 24.524 -21.509 1.00 85.06 336 LEU A N 1
ATOM 2775 C CA . LEU A 1 336 ? 43.154 23.869 -21.683 1.00 85.06 336 LEU A CA 1
ATOM 2776 C C . LEU A 1 336 ? 43.261 22.337 -21.703 1.00 85.06 336 LEU A C 1
ATOM 2778 O O . LEU A 1 336 ? 42.359 21.673 -21.193 1.00 85.06 336 LEU A O 1
ATOM 2782 N N . GLN A 1 337 ? 44.331 21.758 -22.253 1.00 84.12 337 GLN A N 1
ATOM 2783 C CA . GLN A 1 337 ? 44.581 20.311 -22.206 1.00 84.12 337 GLN A CA 1
ATOM 2784 C C . GLN A 1 337 ? 44.811 19.817 -20.778 1.00 84.12 337 GLN A C 1
ATOM 2786 O O . GLN A 1 337 ? 44.260 18.780 -20.415 1.00 84.12 337 GLN A O 1
ATOM 2791 N N . GLU A 1 338 ? 45.556 20.571 -19.968 1.00 85.75 338 GLU A N 1
ATOM 2792 C CA . GLU A 1 338 ? 45.784 20.272 -18.550 1.00 85.75 338 GLU A CA 1
ATOM 2793 C C . GLU A 1 338 ? 44.477 20.336 -17.747 1.00 85.75 338 GLU A C 1
ATOM 2795 O O . GLU A 1 338 ? 44.139 19.386 -17.045 1.00 85.75 338 GLU A O 1
ATOM 2800 N N . VAL A 1 339 ? 43.682 21.400 -17.918 1.00 83.31 339 VAL A N 1
ATOM 2801 C CA . VAL A 1 339 ? 42.391 21.568 -17.221 1.00 83.31 339 VAL A CA 1
ATOM 2802 C C . VAL A 1 339 ? 41.367 20.505 -17.632 1.00 83.31 339 VAL A C 1
ATOM 2804 O O . VAL A 1 339 ? 40.579 20.044 -16.809 1.00 83.31 339 VAL A O 1
ATOM 2807 N N . THR A 1 340 ? 41.358 20.105 -18.905 1.00 77.75 340 THR A N 1
ATOM 2808 C CA . THR A 1 340 ? 40.407 19.105 -19.427 1.00 77.75 340 THR A CA 1
ATOM 2809 C C . THR A 1 340 ? 40.932 17.671 -19.394 1.00 77.75 340 THR A C 1
ATOM 2811 O O . THR A 1 340 ? 40.216 16.770 -19.832 1.00 77.75 340 THR A O 1
ATOM 2814 N N . LEU A 1 341 ? 42.153 17.451 -18.886 1.00 81.25 341 LEU A N 1
ATOM 2815 C CA . LEU A 1 341 ? 42.857 16.162 -18.880 1.00 81.25 341 LEU A CA 1
ATOM 2816 C C . LEU A 1 341 ? 42.831 15.465 -20.255 1.00 81.25 341 LEU A C 1
ATOM 2818 O O . LEU A 1 341 ? 42.661 14.249 -20.358 1.00 81.25 341 LEU A O 1
ATOM 2822 N N . SER A 1 342 ? 42.954 16.240 -21.338 1.00 77.31 342 SER A N 1
ATOM 2823 C CA . SER A 1 342 ? 42.785 15.738 -22.703 1.00 77.31 342 SER A CA 1
ATOM 2824 C C . SER A 1 342 ? 44.121 15.551 -23.427 1.00 77.31 342 SER A C 1
ATOM 2826 O O . SER A 1 342 ? 44.908 16.477 -23.609 1.00 77.31 342 SER A O 1
ATOM 2828 N N . PHE A 1 343 ? 44.361 14.333 -23.923 1.00 73.25 343 PHE A N 1
ATOM 2829 C CA . PHE A 1 343 ? 45.599 13.994 -24.639 1.00 73.25 343 PHE A CA 1
ATOM 2830 C C . PHE A 1 343 ? 45.694 14.647 -26.033 1.00 73.25 343 PHE A C 1
ATOM 2832 O O . PHE A 1 343 ? 46.786 14.895 -26.539 1.00 73.25 343 PHE A O 1
ATOM 2839 N N . LYS A 1 344 ? 44.556 14.954 -26.678 1.00 81.50 344 LYS A N 1
ATOM 2840 C CA . LYS A 1 344 ? 44.499 15.591 -28.008 1.00 81.50 344 LYS A CA 1
ATOM 2841 C C . LYS A 1 344 ? 43.723 16.911 -27.949 1.00 81.50 344 LYS A C 1
ATOM 2843 O O . LYS A 1 344 ? 42.575 16.899 -27.506 1.00 81.50 344 LYS A O 1
ATOM 2848 N N . PRO A 1 345 ? 44.245 18.012 -28.522 1.00 76.06 345 PRO A N 1
ATOM 2849 C CA . PRO A 1 345 ? 43.597 19.321 -28.429 1.00 76.06 345 PRO A CA 1
ATOM 2850 C C . PRO A 1 345 ? 42.269 19.383 -29.203 1.00 76.06 345 PRO A C 1
ATOM 2852 O O . PRO A 1 345 ? 41.347 20.101 -28.829 1.00 76.06 345 PRO A O 1
ATOM 2855 N N . LYS A 1 346 ? 42.105 18.541 -30.234 1.00 83.75 346 LYS A N 1
ATOM 2856 C CA . LYS A 1 346 ? 40.840 18.393 -30.978 1.00 83.75 346 LYS A CA 1
ATOM 2857 C C . LYS A 1 346 ? 39.682 17.841 -30.131 1.00 83.75 346 LYS A C 1
ATOM 2859 O O . LYS A 1 346 ? 38.534 18.012 -30.526 1.00 83.75 346 LYS A O 1
ATOM 2864 N N . ALA A 1 347 ? 39.963 17.186 -29.002 1.00 81.06 347 ALA A N 1
ATOM 2865 C CA . ALA A 1 347 ? 38.944 16.595 -28.131 1.00 81.06 347 ALA A CA 1
ATOM 2866 C C . ALA A 1 347 ? 38.397 17.576 -27.072 1.00 81.06 347 ALA A C 1
ATOM 2868 O O . ALA A 1 347 ? 37.343 17.317 -26.487 1.00 81.06 347 ALA A O 1
ATOM 2869 N N . ILE A 1 348 ? 39.064 18.717 -26.854 1.00 82.81 348 ILE A N 1
ATOM 2870 C CA . ILE A 1 348 ? 38.686 19.728 -25.851 1.00 82.81 348 ILE A CA 1
ATOM 2871 C C . ILE A 1 348 ? 37.231 20.210 -26.033 1.00 82.81 348 ILE A C 1
ATOM 2873 O O . ILE A 1 348 ? 36.475 20.181 -25.060 1.00 82.81 348 ILE A O 1
ATOM 2877 N N . PRO A 1 349 ? 36.756 20.586 -27.244 1.00 84.69 349 PRO A N 1
ATOM 2878 C CA . PRO A 1 349 ? 35.405 21.131 -27.400 1.00 84.69 349 PRO A CA 1
ATOM 2879 C C . PRO A 1 349 ? 34.297 20.107 -27.125 1.00 84.69 349 PRO A C 1
ATOM 2881 O O . PRO A 1 349 ? 33.236 20.466 -26.613 1.00 84.69 349 PRO A O 1
ATOM 2884 N N . SER A 1 350 ? 34.516 18.829 -27.458 1.00 82.44 350 SER A N 1
ATOM 2885 C CA . SER A 1 350 ? 33.558 17.755 -27.161 1.00 82.44 350 SER A CA 1
ATOM 2886 C C . SER A 1 350 ? 33.464 17.476 -25.664 1.00 82.44 350 SER A C 1
ATOM 2888 O O . SER A 1 350 ? 32.355 17.348 -25.146 1.00 82.44 350 SER A O 1
ATOM 2890 N N . ILE A 1 351 ? 34.604 17.459 -24.966 1.00 83.56 351 ILE A N 1
ATOM 2891 C CA . ILE A 1 351 ? 34.655 17.262 -23.513 1.00 83.56 351 ILE A CA 1
ATOM 2892 C C . ILE A 1 351 ? 33.970 18.433 -22.807 1.00 83.56 351 ILE A C 1
ATOM 2894 O O . ILE A 1 351 ? 33.143 18.214 -21.928 1.00 83.56 351 ILE A O 1
ATOM 2898 N N . PHE A 1 352 ? 34.213 19.669 -23.249 1.00 84.75 352 PHE A N 1
ATOM 2899 C CA . PHE A 1 352 ? 33.562 20.849 -22.681 1.00 84.75 352 PHE A CA 1
ATOM 2900 C C . PHE A 1 352 ? 32.040 20.832 -22.878 1.00 84.75 352 PHE A C 1
ATOM 2902 O O . PHE A 1 352 ? 31.291 21.147 -21.955 1.00 84.75 352 PHE A O 1
ATOM 2909 N N . LYS A 1 353 ? 31.552 20.405 -24.052 1.00 88.12 353 LYS A N 1
ATOM 2910 C CA . LYS A 1 353 ? 30.108 20.220 -24.288 1.00 88.12 353 LYS A CA 1
ATOM 2911 C C . LYS A 1 353 ? 29.506 19.176 -23.348 1.00 88.12 353 LYS A C 1
ATOM 2913 O O . LYS A 1 353 ? 28.432 19.408 -22.798 1.00 88.12 353 LYS A O 1
ATOM 2918 N N . GLN A 1 354 ? 30.197 18.057 -23.137 1.00 87.25 354 GLN A N 1
ATOM 2919 C CA . GLN A 1 354 ? 29.746 17.002 -22.230 1.00 87.25 354 GLN A CA 1
ATOM 2920 C C . GLN A 1 354 ? 29.768 17.461 -20.764 1.00 87.25 354 GLN A C 1
ATOM 2922 O O . GLN A 1 354 ? 28.782 17.285 -20.054 1.00 87.25 354 GLN A O 1
ATOM 2927 N N . GLN A 1 355 ? 30.844 18.115 -20.320 1.00 85.81 355 GLN A N 1
ATOM 2928 C CA . GLN A 1 355 ? 30.951 18.683 -18.974 1.00 85.81 355 GLN A CA 1
ATOM 2929 C C . GLN A 1 355 ? 29.905 19.774 -18.730 1.00 85.81 355 GLN A C 1
ATOM 2931 O O . GLN A 1 355 ? 29.288 19.803 -17.671 1.00 85.81 355 GLN A O 1
ATOM 2936 N N . SER A 1 356 ? 29.645 20.638 -19.713 1.00 87.81 356 SER A N 1
ATOM 2937 C CA . SER A 1 356 ? 28.593 21.656 -19.637 1.00 87.81 356 SER A CA 1
ATOM 2938 C C . SER A 1 356 ? 27.204 21.026 -19.482 1.00 87.81 356 SER A C 1
ATOM 2940 O O . SER A 1 356 ? 26.441 21.439 -18.607 1.00 87.81 356 SER A O 1
ATOM 2942 N N . ALA A 1 357 ? 26.897 19.982 -20.259 1.00 88.94 357 ALA A N 1
ATOM 2943 C CA . ALA A 1 357 ? 25.641 19.244 -20.139 1.00 88.94 357 ALA A CA 1
ATOM 2944 C C . ALA A 1 357 ? 25.506 18.549 -18.772 1.00 88.94 357 ALA A C 1
ATOM 2946 O O . ALA A 1 357 ? 24.456 18.653 -18.134 1.00 88.94 357 ALA A O 1
ATOM 2947 N N . ASN A 1 358 ? 26.577 17.913 -18.287 1.00 90.38 358 ASN A N 1
ATOM 2948 C CA . ASN A 1 358 ? 26.611 17.266 -16.974 1.00 90.38 358 ASN A CA 1
ATOM 2949 C C . ASN A 1 358 ? 26.434 18.283 -15.837 1.00 90.38 358 ASN A C 1
ATOM 2951 O O . ASN A 1 358 ? 25.616 18.069 -14.947 1.00 90.38 358 ASN A O 1
ATOM 2955 N N . ASN A 1 359 ? 27.122 19.425 -15.898 1.00 91.69 359 ASN A N 1
ATOM 2956 C CA . ASN A 1 359 ? 26.989 20.505 -14.919 1.00 91.69 359 ASN A CA 1
ATOM 2957 C C . ASN A 1 359 ? 25.574 21.094 -14.901 1.00 91.69 359 ASN A C 1
ATOM 2959 O O . ASN A 1 359 ? 25.056 21.436 -13.840 1.00 91.69 359 ASN A O 1
ATOM 2963 N N . LEU A 1 360 ? 24.922 21.198 -16.061 1.00 92.56 360 LEU A N 1
ATOM 2964 C CA . LEU A 1 360 ? 23.532 21.639 -16.151 1.00 92.56 360 LEU A CA 1
ATOM 2965 C C . LEU A 1 360 ? 22.577 20.601 -15.538 1.00 92.56 360 LEU A C 1
ATOM 2967 O O . LEU A 1 360 ? 21.628 20.978 -14.851 1.00 92.56 360 LEU A O 1
ATOM 2971 N N . GLY A 1 361 ? 22.855 19.307 -15.728 1.00 93.75 361 GLY A N 1
ATOM 2972 C CA . GLY A 1 361 ? 22.161 18.210 -15.049 1.00 93.75 361 GLY A CA 1
ATOM 2973 C C . GLY A 1 361 ? 22.304 18.274 -13.526 1.00 93.75 361 GLY A C 1
ATOM 2974 O O . GLY A 1 361 ? 21.297 18.262 -12.822 1.00 93.75 361 GLY A O 1
ATOM 2975 N N . LEU A 1 362 ? 23.531 18.448 -13.028 1.00 94.38 362 LEU A N 1
ATOM 2976 C CA . LEU A 1 362 ? 23.820 18.591 -11.597 1.00 94.38 362 LEU A CA 1
ATOM 2977 C C . LEU A 1 362 ? 23.116 19.807 -10.988 1.00 94.38 362 LEU A C 1
ATOM 2979 O O . LEU A 1 362 ? 22.493 19.693 -9.940 1.00 94.38 362 LEU A O 1
ATOM 2983 N N . ARG A 1 363 ? 23.127 20.964 -11.663 1.00 94.38 363 ARG A N 1
ATOM 2984 C CA . ARG A 1 363 ? 22.401 22.160 -11.194 1.00 94.38 363 ARG A CA 1
ATOM 2985 C C . ARG A 1 363 ? 20.897 21.921 -11.068 1.00 94.38 363 ARG A C 1
ATOM 2987 O O . ARG A 1 363 ? 20.285 22.414 -10.127 1.00 94.38 363 ARG A O 1
ATOM 2994 N N . LYS A 1 364 ? 20.302 21.169 -11.999 1.00 93.69 364 LYS A N 1
ATOM 2995 C CA . LYS A 1 364 ? 18.886 20.783 -11.915 1.00 93.69 364 LYS A CA 1
ATOM 2996 C C . LYS A 1 364 ? 18.625 19.838 -10.745 1.00 93.69 364 LYS A C 1
ATOM 2998 O O . LYS A 1 364 ? 17.624 20.021 -10.066 1.00 93.69 364 LYS A O 1
ATOM 3003 N N . GLN A 1 365 ? 19.507 18.866 -10.508 1.00 94.44 365 GLN A N 1
ATOM 3004 C CA . GLN A 1 365 ? 19.399 17.962 -9.358 1.00 94.44 365 GLN A CA 1
ATOM 3005 C C . GLN A 1 365 ? 19.487 18.730 -8.040 1.00 94.44 365 GLN A C 1
ATOM 3007 O O . GLN A 1 365 ? 18.567 18.635 -7.244 1.00 94.44 365 GLN A O 1
ATOM 3012 N N . ILE A 1 366 ? 20.484 19.604 -7.881 1.00 94.56 366 ILE A N 1
ATOM 3013 C CA . ILE A 1 366 ? 20.632 20.452 -6.687 1.00 94.56 366 ILE A CA 1
ATOM 3014 C C . ILE A 1 366 ? 19.377 21.308 -6.449 1.00 94.56 366 ILE A C 1
ATOM 3016 O O . ILE A 1 366 ? 18.922 21.438 -5.317 1.00 94.56 366 ILE A O 1
ATOM 3020 N N . ALA A 1 367 ? 18.785 21.881 -7.503 1.00 94.38 367 ALA A N 1
ATOM 3021 C CA . ALA A 1 367 ? 17.552 22.658 -7.373 1.00 94.38 367 ALA A CA 1
ATOM 3022 C C . ALA A 1 367 ? 16.343 21.797 -6.960 1.00 94.38 367 ALA A C 1
ATOM 3024 O O . ALA A 1 367 ? 15.509 22.248 -6.176 1.00 94.38 367 ALA A O 1
ATOM 3025 N N . LEU A 1 368 ? 16.238 20.568 -7.476 1.00 93.94 368 LEU A N 1
ATOM 3026 C CA . LEU A 1 368 ? 15.196 19.621 -7.072 1.00 93.94 368 LEU A CA 1
ATOM 3027 C C . LEU A 1 368 ? 15.381 19.169 -5.622 1.00 93.94 368 LEU A C 1
ATOM 3029 O O . LEU A 1 368 ? 14.399 19.120 -4.888 1.00 93.94 368 LEU A O 1
ATOM 3033 N N . ASP A 1 369 ? 16.614 18.891 -5.208 1.00 93.69 369 ASP A N 1
ATOM 3034 C CA . ASP A 1 369 ? 16.940 18.489 -3.840 1.00 93.69 369 ASP A CA 1
ATOM 3035 C C . ASP A 1 369 ? 16.623 19.625 -2.855 1.00 93.69 369 ASP A C 1
ATOM 3037 O O . ASP A 1 369 ? 15.956 19.394 -1.851 1.00 93.69 369 ASP A O 1
ATOM 3041 N N . ALA A 1 370 ? 16.954 20.877 -3.195 1.00 95.06 370 ALA A N 1
ATOM 3042 C CA . ALA A 1 370 ? 16.585 22.044 -2.389 1.00 95.06 370 ALA A CA 1
ATOM 3043 C C . ALA A 1 370 ? 15.057 22.210 -2.240 1.00 95.06 370 ALA A C 1
ATOM 3045 O O . ALA A 1 370 ? 14.564 22.529 -1.156 1.00 95.06 370 ALA A O 1
ATOM 3046 N N . LEU A 1 371 ? 14.285 21.960 -3.306 1.00 94.31 371 LEU A N 1
ATOM 3047 C CA . LEU A 1 371 ? 12.817 21.958 -3.238 1.00 94.31 371 LEU A CA 1
ATOM 3048 C C . LEU A 1 371 ? 12.286 20.810 -2.369 1.00 94.31 371 LEU A C 1
ATOM 3050 O O . LEU A 1 371 ? 11.306 20.984 -1.641 1.00 94.31 371 LEU A O 1
ATOM 3054 N N . GLN A 1 372 ? 12.919 19.636 -2.426 1.00 92.56 372 GLN A N 1
ATOM 3055 C CA . GLN A 1 372 ? 12.560 18.512 -1.564 1.00 92.56 372 GLN A CA 1
ATOM 3056 C C . GLN A 1 372 ? 12.831 18.836 -0.096 1.00 92.56 372 GLN A C 1
ATOM 3058 O O . GLN A 1 372 ? 11.940 18.624 0.726 1.00 92.56 372 GLN A O 1
ATOM 3063 N N . GLU A 1 373 ? 13.995 19.399 0.227 1.00 93.94 373 GLU A N 1
ATOM 3064 C CA . GLU A 1 373 ? 14.344 19.833 1.583 1.00 93.94 373 GLU A CA 1
ATOM 3065 C C . GLU A 1 373 ? 13.344 20.854 2.133 1.00 93.94 373 GLU A C 1
ATOM 3067 O O . GLU A 1 373 ? 12.845 20.673 3.245 1.00 93.94 373 GLU A O 1
ATOM 3072 N N . GLN A 1 374 ? 12.965 21.864 1.341 1.00 94.31 374 GLN A N 1
ATOM 3073 C CA . GLN A 1 374 ? 11.916 22.819 1.721 1.00 94.31 374 GLN A CA 1
ATOM 3074 C C . GLN A 1 374 ? 10.580 22.114 1.992 1.00 94.31 374 GLN A C 1
ATOM 3076 O O . GLN A 1 374 ? 9.968 22.325 3.037 1.00 94.31 374 GLN A O 1
ATOM 3081 N N . SER A 1 375 ? 10.164 21.189 1.119 1.00 92.56 375 SER A N 1
ATOM 3082 C CA . SER A 1 375 ? 8.919 20.435 1.320 1.00 92.56 375 SER A CA 1
ATOM 3083 C C . SER A 1 375 ? 8.939 19.566 2.585 1.00 92.56 375 SER A C 1
ATOM 3085 O O . SER A 1 375 ? 7.911 19.380 3.241 1.00 92.56 375 SER A O 1
ATOM 3087 N N . LEU A 1 376 ? 10.105 19.015 2.940 1.00 93.56 376 LEU A N 1
ATOM 3088 C CA . LEU A 1 376 ? 10.287 18.229 4.156 1.00 93.56 376 LEU A CA 1
ATOM 3089 C C . LEU A 1 376 ? 10.253 19.127 5.395 1.00 93.56 376 LEU A C 1
ATOM 3091 O O . LEU A 1 376 ? 9.634 18.746 6.389 1.00 93.56 376 LEU A O 1
ATOM 3095 N N . ALA A 1 377 ? 10.851 20.318 5.331 1.00 93.50 377 ALA A N 1
ATOM 3096 C CA . ALA A 1 377 ? 10.781 21.310 6.399 1.00 93.50 377 ALA A CA 1
ATOM 3097 C C . ALA A 1 377 ? 9.328 21.741 6.677 1.00 93.50 377 ALA A C 1
ATOM 3099 O O . ALA A 1 377 ? 8.896 21.703 7.831 1.00 93.50 377 ALA A O 1
ATOM 3100 N N . ASP A 1 378 ? 8.542 22.029 5.636 1.00 93.56 378 ASP A N 1
ATOM 3101 C CA . ASP A 1 378 ? 7.127 22.412 5.761 1.00 93.56 378 ASP A CA 1
ATOM 3102 C C . ASP A 1 378 ? 6.265 21.286 6.355 1.00 93.56 378 ASP A C 1
ATOM 3104 O O . ASP A 1 378 ? 5.404 21.509 7.218 1.00 93.56 378 ASP A O 1
ATOM 3108 N N . ARG A 1 379 ? 6.513 20.038 5.932 1.00 92.62 379 ARG A N 1
ATOM 3109 C CA . ARG A 1 379 ? 5.848 18.853 6.499 1.00 92.62 379 ARG A CA 1
ATOM 3110 C C . ARG A 1 379 ? 6.203 18.656 7.967 1.00 92.62 379 ARG A C 1
ATOM 3112 O O . ARG A 1 379 ? 5.313 18.378 8.769 1.00 92.62 379 ARG A O 1
ATOM 3119 N N . ASN A 1 380 ? 7.473 18.820 8.329 1.00 93.75 380 ASN A N 1
ATOM 3120 C CA . ASN A 1 380 ? 7.922 18.722 9.715 1.00 93.75 380 ASN A CA 1
ATOM 3121 C C . ASN A 1 380 ? 7.293 19.813 10.585 1.00 93.75 380 ASN A C 1
ATOM 3123 O O . ASN A 1 380 ? 6.817 19.511 11.677 1.00 93.75 380 ASN A O 1
ATOM 3127 N N . PHE A 1 381 ? 7.218 21.052 10.095 1.00 93.81 381 PHE A N 1
ATOM 3128 C CA . PHE A 1 381 ? 6.532 22.137 10.792 1.00 93.81 381 PHE A CA 1
ATOM 3129 C C . PHE A 1 381 ? 5.047 21.813 11.019 1.00 93.81 381 PHE A C 1
ATOM 3131 O O . PHE A 1 381 ? 4.548 21.917 12.140 1.00 93.81 381 PHE A O 1
ATOM 3138 N N . SER A 1 382 ? 4.365 21.319 9.983 1.00 89.31 382 SER A N 1
ATOM 3139 C CA . SER A 1 382 ? 2.958 20.903 10.065 1.00 89.31 382 SER A CA 1
ATOM 3140 C C . SER A 1 382 ? 2.740 19.771 11.078 1.00 89.31 382 SER A C 1
ATOM 3142 O O . SER A 1 382 ? 1.789 19.807 11.858 1.00 89.31 382 SER A O 1
ATOM 3144 N N . LEU A 1 383 ? 3.640 18.782 11.112 1.00 89.06 383 LEU A N 1
ATOM 3145 C CA . LEU A 1 383 ? 3.605 17.686 12.084 1.00 89.06 383 LEU A CA 1
ATOM 3146 C C . LEU A 1 383 ? 3.832 18.171 13.517 1.00 89.06 383 LEU A C 1
ATOM 3148 O O . LEU A 1 383 ? 3.142 17.719 14.430 1.00 89.06 383 LEU A O 1
ATOM 3152 N N . LEU A 1 384 ? 4.782 19.082 13.731 1.00 92.25 384 LEU A N 1
ATOM 3153 C CA . LEU A 1 384 ? 5.035 19.666 15.049 1.00 92.25 384 LEU A CA 1
ATOM 3154 C C . LEU A 1 384 ? 3.817 20.443 15.551 1.00 92.25 384 LEU A C 1
ATOM 3156 O O . LEU A 1 384 ? 3.420 20.264 16.703 1.00 92.25 384 LEU A O 1
ATOM 3160 N N . TYR A 1 385 ? 3.187 21.227 14.677 1.00 89.62 385 TYR A N 1
ATOM 3161 C CA . TYR A 1 385 ? 1.952 21.938 14.991 1.00 89.62 385 TYR A CA 1
ATOM 3162 C C . TYR A 1 385 ? 0.813 20.973 15.352 1.00 89.62 385 TYR A C 1
ATOM 3164 O O . TYR A 1 385 ? 0.185 21.118 16.401 1.00 89.62 385 TYR A O 1
ATOM 3172 N N . GLN A 1 386 ? 0.594 19.924 14.549 1.00 84.19 386 GLN A N 1
ATOM 3173 C CA . GLN A 1 386 ? -0.400 18.887 14.854 1.00 84.19 386 GLN A CA 1
ATOM 3174 C C . GLN A 1 386 ? -0.115 18.182 16.183 1.00 84.19 386 GLN A C 1
ATOM 3176 O O . GLN A 1 386 ? -1.034 17.932 16.959 1.00 84.19 386 GLN A O 1
ATOM 3181 N N . LYS A 1 387 ? 1.153 17.881 16.479 1.00 87.12 387 LYS A N 1
ATOM 3182 C CA . LYS A 1 387 ? 1.553 17.260 17.744 1.00 87.12 387 LYS A CA 1
ATOM 3183 C C . LYS A 1 387 ? 1.232 18.162 18.937 1.00 87.12 387 LYS A C 1
ATOM 3185 O O . LYS A 1 387 ? 0.709 17.662 19.929 1.00 87.12 387 LYS A O 1
ATOM 3190 N N . GLN A 1 388 ? 1.519 19.460 18.844 1.00 83.00 388 GLN A N 1
ATOM 3191 C CA . GLN A 1 388 ? 1.187 20.429 19.894 1.00 83.00 388 GLN A CA 1
ATOM 3192 C C . GLN A 1 388 ? -0.327 20.560 20.090 1.00 83.00 388 GLN A C 1
ATOM 3194 O O . GLN A 1 388 ? -0.795 20.525 21.226 1.00 83.00 388 GLN A O 1
ATOM 3199 N N . PHE A 1 389 ? -1.091 20.637 18.997 1.00 82.75 389 PHE A N 1
ATOM 3200 C CA . PHE A 1 389 ? -2.552 20.686 19.043 1.00 82.75 389 PHE A CA 1
ATOM 3201 C C . PHE A 1 389 ? -3.139 19.445 19.731 1.00 82.75 389 PHE A C 1
ATOM 3203 O O . PHE A 1 389 ? -3.900 19.562 20.689 1.00 82.75 389 PHE A O 1
ATOM 3210 N N . LEU A 1 390 ? -2.699 18.249 19.326 1.00 78.75 390 LEU A N 1
ATOM 3211 C CA . LEU A 1 390 ? -3.129 17.000 19.953 1.00 78.75 390 LEU A CA 1
ATOM 3212 C C . LEU A 1 390 ? -2.762 16.954 21.441 1.00 78.75 390 LEU A C 1
ATOM 3214 O O . LEU A 1 390 ? -3.590 16.560 22.255 1.00 78.75 390 LEU A O 1
ATOM 3218 N N . GLN A 1 391 ? -1.548 17.366 21.822 1.00 78.19 391 GLN A N 1
ATOM 3219 C CA . GLN A 1 391 ? -1.139 17.414 23.231 1.00 78.19 391 GLN A CA 1
ATOM 3220 C C . GLN A 1 391 ? -2.047 18.322 24.070 1.00 78.19 391 GLN A C 1
ATOM 3222 O O . GLN A 1 391 ? -2.410 17.948 25.186 1.00 78.19 391 GLN A O 1
ATOM 3227 N N . HIS A 1 392 ? -2.441 19.476 23.532 1.00 73.81 392 HIS A N 1
ATOM 3228 C CA . HIS A 1 392 ? -3.349 20.402 24.202 1.00 73.81 392 HIS A CA 1
ATOM 3229 C C . HIS A 1 392 ? -4.762 19.808 24.367 1.00 73.81 392 HIS A C 1
ATOM 3231 O O . HIS A 1 392 ? -5.308 19.811 25.475 1.00 73.81 392 HIS A O 1
ATOM 3237 N N . ASP A 1 393 ? -5.318 19.212 23.310 1.00 72.06 393 ASP A N 1
ATOM 3238 C CA . ASP A 1 393 ? -6.650 18.590 23.335 1.00 72.06 393 ASP A CA 1
ATOM 3239 C C . ASP A 1 393 ? -6.716 17.373 24.270 1.00 72.06 393 ASP A C 1
ATOM 3241 O O . ASP A 1 393 ? -7.670 17.214 25.043 1.00 72.06 393 ASP A O 1
ATOM 3245 N N . PHE A 1 394 ? -5.678 16.528 24.260 1.00 71.88 394 PHE A N 1
ATOM 3246 C CA . PHE A 1 394 ? -5.572 15.403 25.190 1.00 71.88 394 PHE A CA 1
ATOM 3247 C C . PHE A 1 394 ? -5.539 15.881 26.642 1.00 71.88 394 PHE A C 1
ATOM 3249 O O . PHE A 1 394 ? -6.184 15.265 27.491 1.00 71.88 394 PHE A O 1
ATOM 3256 N N . HIS A 1 395 ? -4.838 16.979 26.934 1.00 75.75 395 HIS A N 1
ATOM 3257 C CA . HIS A 1 395 ? -4.723 17.488 28.297 1.00 75.75 395 HIS A CA 1
ATOM 3258 C C . HIS A 1 395 ? -6.053 18.044 28.825 1.00 75.75 395 HIS A C 1
ATOM 3260 O O . HIS A 1 395 ? -6.466 17.685 29.928 1.00 75.75 395 HIS A O 1
ATOM 3266 N N . GLN A 1 396 ? -6.785 18.833 28.030 1.00 77.44 396 GLN A N 1
ATOM 3267 C CA . GLN A 1 396 ? -8.097 19.347 28.444 1.00 77.44 396 GLN A CA 1
ATOM 3268 C C . GLN A 1 396 ? -9.132 18.230 28.630 1.00 77.44 396 GLN A C 1
ATOM 3270 O O . GLN A 1 396 ? -9.851 18.202 29.632 1.00 77.44 396 GLN A O 1
ATOM 3275 N N . SER A 1 397 ? -9.194 17.271 27.699 1.00 75.31 397 SER A N 1
ATOM 3276 C CA . SER A 1 397 ? -10.105 16.126 27.820 1.00 75.31 397 SER A CA 1
ATOM 3277 C C . SER A 1 397 ? -9.779 15.269 29.048 1.00 75.31 397 SER A C 1
ATOM 3279 O O . SER A 1 397 ? -10.685 14.798 29.738 1.00 75.31 397 SER A O 1
ATOM 3281 N N . PHE A 1 398 ? -8.490 15.095 29.352 1.00 78.12 398 PHE A N 1
ATOM 3282 C CA . PHE A 1 398 ? -8.033 14.362 30.528 1.00 78.12 398 PHE A CA 1
ATOM 3283 C C . PHE A 1 398 ? -8.427 15.063 31.834 1.00 78.12 398 PHE A C 1
ATOM 3285 O O . PHE A 1 398 ? -9.032 14.425 32.693 1.00 78.12 398 PHE A O 1
ATOM 3292 N N . LEU A 1 399 ? -8.180 16.372 31.953 1.00 80.44 399 LEU A N 1
ATOM 3293 C CA . LEU A 1 399 ? -8.571 17.158 33.129 1.00 80.44 399 LEU A CA 1
ATOM 3294 C C . LEU A 1 399 ? -10.089 17.117 33.366 1.00 80.44 399 LEU A C 1
ATOM 3296 O O . LEU A 1 399 ? -10.539 16.910 34.492 1.00 80.44 399 LEU A O 1
ATOM 3300 N N . ASN A 1 400 ? -10.890 17.225 32.301 1.00 84.56 400 ASN A N 1
ATOM 3301 C CA . ASN A 1 400 ? -12.349 17.121 32.395 1.00 84.56 400 ASN A CA 1
ATOM 3302 C C . ASN A 1 400 ? -12.802 15.733 32.873 1.00 84.56 400 ASN A C 1
ATOM 3304 O O . ASN A 1 400 ? -13.703 15.624 33.706 1.00 84.56 400 ASN A O 1
ATOM 3308 N N . LYS A 1 401 ? -12.162 14.660 32.391 1.00 83.50 401 LYS A N 1
ATOM 3309 C CA . LYS A 1 401 ? -12.435 13.294 32.866 1.00 83.50 401 LYS A CA 1
ATOM 3310 C C . LYS A 1 401 ? -12.051 13.116 34.331 1.00 83.50 401 LYS A C 1
ATOM 3312 O O . LYS A 1 401 ? -12.823 12.527 35.082 1.00 83.50 401 LYS A O 1
ATOM 3317 N N . GLU A 1 402 ? -10.897 13.627 34.747 1.00 89.31 402 GLU A N 1
ATOM 3318 C CA . GLU A 1 402 ? -10.436 13.525 36.132 1.00 89.31 402 GLU A CA 1
ATOM 3319 C C . GLU A 1 402 ? -11.382 14.263 37.094 1.00 89.31 402 GLU A C 1
ATOM 3321 O O . GLU A 1 402 ? -11.759 13.718 38.134 1.00 89.31 402 GLU A O 1
ATOM 3326 N N . ASN A 1 403 ? -11.845 15.455 36.710 1.00 90.94 403 ASN A N 1
ATOM 3327 C CA . ASN A 1 403 ? -12.831 16.220 37.472 1.00 90.94 403 ASN A CA 1
ATOM 3328 C C . ASN A 1 403 ? -14.178 15.491 37.566 1.00 90.94 403 ASN A C 1
ATOM 3330 O O . ASN A 1 403 ? -14.744 15.394 38.655 1.00 90.94 403 ASN A O 1
ATOM 3334 N N . ASN A 1 404 ? -14.660 14.903 36.467 1.00 91.94 404 ASN A N 1
ATOM 3335 C CA . ASN A 1 404 ? -15.886 14.102 36.482 1.00 91.94 404 ASN A CA 1
ATOM 3336 C C . ASN A 1 404 ? -15.759 12.873 37.394 1.00 91.94 404 ASN A C 1
ATOM 3338 O O . ASN A 1 404 ? -16.689 12.556 38.131 1.00 91.94 404 ASN A O 1
ATOM 3342 N N . ILE A 1 405 ? -14.605 12.197 37.392 1.00 90.75 405 ILE A N 1
ATOM 3343 C CA . ILE A 1 405 ? -14.347 11.063 38.291 1.00 90.75 405 ILE A CA 1
ATOM 3344 C C . ILE A 1 405 ? -14.376 11.515 39.755 1.00 90.75 405 ILE A C 1
ATOM 3346 O O . ILE A 1 405 ? -14.965 10.823 40.585 1.00 90.75 405 ILE A O 1
ATOM 3350 N N . LYS A 1 406 ? -13.779 12.669 40.086 1.00 92.81 406 LYS A N 1
ATOM 3351 C CA . LYS A 1 406 ? -13.823 13.233 41.448 1.00 92.81 406 LYS A CA 1
ATOM 3352 C C . LYS A 1 406 ? -15.263 13.526 41.884 1.00 92.81 406 LYS A C 1
ATOM 3354 O O . LYS A 1 406 ? -15.677 13.041 42.932 1.00 92.81 406 LYS A O 1
ATOM 3359 N N . GLN A 1 407 ? -16.052 14.191 41.039 1.00 92.81 407 GLN A N 1
ATOM 3360 C CA . GLN A 1 407 ? -17.466 14.476 41.323 1.00 92.81 407 GLN A CA 1
ATOM 3361 C C . GLN A 1 407 ? -18.308 13.204 41.496 1.00 92.81 407 GLN A C 1
ATOM 3363 O O . GLN A 1 407 ? -19.179 13.144 42.361 1.00 92.81 407 GLN A O 1
ATOM 3368 N N . LEU A 1 408 ? -18.064 12.169 40.688 1.00 91.75 408 LEU A N 1
ATOM 3369 C CA . LEU A 1 408 ? -18.766 10.891 40.823 1.00 91.75 408 LEU A CA 1
ATOM 3370 C C . LEU A 1 408 ? -18.404 10.181 42.130 1.00 91.75 408 LEU A C 1
ATOM 3372 O O . LEU A 1 408 ? -19.292 9.648 42.788 1.00 91.75 408 LEU A O 1
ATOM 3376 N N . LYS A 1 409 ? -17.132 10.216 42.544 1.00 93.50 409 LYS A N 1
ATOM 3377 C CA . LYS A 1 409 ? -16.704 9.663 43.838 1.00 93.50 409 LYS A CA 1
ATOM 3378 C C . LYS A 1 409 ? -17.352 10.386 45.016 1.00 93.50 409 LYS A C 1
ATOM 3380 O O . LYS A 1 409 ? -17.778 9.729 45.959 1.00 93.50 409 LYS A O 1
ATOM 3385 N N . GLU A 1 410 ? -17.461 11.712 44.954 1.00 94.56 410 GLU A N 1
ATOM 3386 C CA . GLU A 1 410 ? -18.162 12.496 45.977 1.00 94.56 410 GLU A CA 1
ATOM 3387 C C . GLU A 1 410 ? -19.645 12.125 46.058 1.00 94.56 410 GLU A C 1
ATOM 3389 O O . GLU A 1 410 ? -20.158 11.915 47.154 1.00 94.56 410 GLU A O 1
ATOM 3394 N N . LYS A 1 411 ? -20.321 11.962 44.912 1.00 92.75 411 LYS A N 1
ATOM 3395 C CA . LYS A 1 411 ? -21.724 11.519 44.870 1.00 92.75 411 LYS A CA 1
ATOM 3396 C C . LYS A 1 411 ? -21.915 10.119 45.452 1.00 92.75 411 LYS A C 1
ATOM 3398 O O . LYS A 1 411 ? -22.838 9.928 46.231 1.00 92.75 411 LYS A O 1
ATOM 3403 N N . ILE A 1 412 ? -21.040 9.168 45.118 1.00 92.44 412 ILE A N 1
ATOM 3404 C CA . ILE A 1 412 ? -21.092 7.809 45.686 1.00 92.44 412 ILE A CA 1
ATOM 3405 C C . ILE A 1 412 ? -20.921 7.866 47.207 1.00 92.44 412 ILE A C 1
ATOM 3407 O O . ILE A 1 412 ? -21.726 7.300 47.931 1.00 92.44 412 ILE A O 1
ATOM 3411 N N . CYS A 1 413 ? -19.942 8.630 47.700 1.00 95.12 413 CYS A N 1
ATOM 3412 C CA . CYS A 1 413 ? -19.722 8.791 49.138 1.00 95.12 413 CYS A CA 1
ATOM 3413 C C . CYS A 1 413 ? -20.945 9.401 49.853 1.00 95.12 413 CYS A C 1
ATOM 3415 O O . CYS A 1 413 ? -21.286 8.992 50.961 1.00 95.12 413 CYS A O 1
ATOM 3417 N N . GLN A 1 414 ? -21.630 10.362 49.222 1.00 93.31 414 GLN A N 1
ATOM 3418 C CA . GLN A 1 414 ? -22.865 10.941 49.759 1.00 93.31 414 GLN A CA 1
ATOM 3419 C C . GLN A 1 414 ? -24.015 9.928 49.815 1.00 93.31 414 GLN A C 1
ATOM 3421 O O . GLN A 1 414 ? -24.743 9.910 50.806 1.00 93.31 414 GLN A O 1
ATOM 3426 N N . GLU A 1 415 ? -24.181 9.088 48.791 1.00 90.94 415 GLU A N 1
ATOM 3427 C CA . GLU A 1 415 ? -25.184 8.015 48.813 1.00 90.94 415 GLU A CA 1
ATOM 3428 C C . GLU A 1 415 ? -24.844 6.951 49.870 1.00 90.94 415 GLU A C 1
ATOM 3430 O O . GLU A 1 415 ? -25.710 6.598 50.665 1.00 90.94 415 GLU A O 1
ATOM 3435 N N . ASP A 1 416 ? -23.577 6.540 49.997 1.00 91.94 416 ASP A N 1
ATOM 3436 C CA . ASP A 1 416 ? -23.135 5.587 51.029 1.00 91.94 416 ASP A CA 1
ATOM 3437 C C . ASP A 1 416 ? -23.411 6.104 52.454 1.00 91.94 416 ASP A C 1
ATOM 3439 O O . ASP A 1 416 ? -23.727 5.336 53.369 1.00 91.94 416 ASP A O 1
ATOM 3443 N N . LEU A 1 417 ? -23.267 7.417 52.677 1.00 94.94 417 LEU A N 1
ATOM 3444 C CA . LEU A 1 417 ? -23.610 8.049 53.953 1.00 94.94 417 LEU A CA 1
ATOM 3445 C C . LEU A 1 417 ? -25.119 7.998 54.211 1.00 94.94 417 LEU A C 1
ATOM 3447 O O . LEU A 1 417 ? -25.526 7.608 55.306 1.00 94.94 417 LEU A O 1
ATOM 3451 N N . ARG A 1 418 ? -25.946 8.306 53.205 1.00 90.94 418 ARG A N 1
ATOM 3452 C CA . ARG A 1 418 ? -27.409 8.202 53.320 1.00 90.94 418 ARG A CA 1
ATOM 3453 C C . ARG A 1 418 ? -27.862 6.774 53.585 1.00 90.94 418 ARG A C 1
ATOM 3455 O O . ARG A 1 418 ? -28.731 6.559 54.424 1.00 90.94 418 ARG A O 1
ATOM 3462 N N . GLU A 1 419 ? -27.269 5.788 52.919 1.00 89.31 419 GLU A N 1
ATOM 3463 C CA . GLU A 1 419 ? -27.576 4.379 53.166 1.00 89.31 419 GLU A CA 1
ATOM 3464 C C . GLU A 1 419 ? -27.265 3.987 54.613 1.00 89.31 419 GLU A C 1
ATOM 3466 O O . GLU A 1 419 ? -28.082 3.336 55.267 1.00 89.31 419 GLU A O 1
ATOM 3471 N N . LYS A 1 420 ? -26.125 4.431 55.158 1.00 92.56 420 LYS A N 1
ATOM 3472 C CA . LYS A 1 420 ? -25.778 4.198 56.569 1.00 92.56 420 LYS A CA 1
ATOM 3473 C C . LYS A 1 420 ? -26.780 4.842 57.523 1.00 92.56 420 LYS A C 1
ATOM 3475 O O . LYS A 1 420 ? -27.189 4.185 58.479 1.00 92.56 420 LYS A O 1
ATOM 3480 N N . GLU A 1 421 ? -27.192 6.080 57.262 1.00 93.62 421 GLU A N 1
ATOM 3481 C CA . GLU A 1 421 ? -28.214 6.776 58.055 1.00 93.62 421 GLU A CA 1
ATOM 3482 C C . GLU A 1 421 ? -29.556 6.029 58.019 1.00 93.62 421 GLU A C 1
ATOM 3484 O O . GLU A 1 421 ? -30.158 5.780 59.065 1.00 93.62 421 GLU A O 1
ATOM 3489 N N . ILE A 1 422 ? -29.998 5.585 56.838 1.00 90.94 422 ILE A N 1
ATOM 3490 C CA . ILE A 1 422 ? -31.235 4.807 56.674 1.00 90.94 422 ILE A CA 1
ATOM 3491 C C . ILE A 1 422 ? -31.139 3.464 57.402 1.00 90.94 422 ILE A C 1
ATOM 3493 O O . ILE A 1 422 ? -32.086 3.058 58.076 1.00 90.94 422 ILE A O 1
ATOM 3497 N N . MET A 1 423 ? -30.005 2.770 57.305 1.00 89.62 423 MET A N 1
ATOM 3498 C CA . MET A 1 423 ? -29.795 1.491 57.984 1.00 89.62 423 MET A CA 1
ATOM 3499 C C . MET A 1 423 ? -29.812 1.643 59.505 1.00 89.62 423 MET A C 1
ATOM 3501 O O . MET A 1 423 ? -30.438 0.832 60.188 1.00 89.62 423 MET A O 1
ATOM 3505 N N . GLN A 1 424 ? -29.179 2.688 60.044 1.00 92.38 424 GLN A N 1
ATOM 3506 C CA . GLN A 1 424 ? -29.257 3.005 61.473 1.00 92.38 424 GLN A CA 1
ATOM 3507 C C . GLN A 1 424 ? -30.701 3.299 61.889 1.00 92.38 424 GLN A C 1
ATOM 3509 O O . GLN A 1 424 ? -31.201 2.696 62.841 1.00 92.38 424 GLN A O 1
ATOM 3514 N N . TRP A 1 425 ? -31.408 4.123 61.115 1.00 91.81 425 TRP A N 1
ATOM 3515 C CA . TRP A 1 425 ? -32.815 4.434 61.351 1.00 91.81 425 TRP A CA 1
ATOM 3516 C C . TRP A 1 425 ? -33.707 3.179 61.341 1.00 91.81 425 TRP A C 1
ATOM 3518 O O . TRP A 1 425 ? -34.543 2.992 62.229 1.00 91.81 425 TRP A O 1
ATOM 3528 N N . MET A 1 426 ? -33.503 2.260 60.389 1.00 87.75 426 MET A N 1
ATOM 3529 C CA . MET A 1 426 ? -34.226 0.985 60.343 1.00 87.75 426 MET A CA 1
ATOM 3530 C C . MET A 1 426 ? -33.895 0.084 61.536 1.00 87.75 426 MET A C 1
ATOM 3532 O O . MET A 1 426 ? -34.797 -0.556 62.075 1.00 87.75 426 MET A O 1
ATOM 3536 N N . GLN A 1 427 ? -32.637 0.033 61.980 1.00 89.19 427 GLN A N 1
ATOM 3537 C CA . GLN A 1 427 ? -32.240 -0.763 63.145 1.00 89.19 427 GLN A CA 1
ATOM 3538 C C . GLN A 1 427 ? -32.869 -0.243 64.441 1.00 89.19 427 GLN A C 1
ATOM 3540 O O . GLN A 1 427 ? -33.366 -1.035 65.243 1.00 89.19 427 GLN A O 1
ATOM 3545 N N . GLU A 1 428 ? -32.883 1.073 64.654 1.00 89.75 428 GLU A N 1
ATOM 3546 C CA . GLU A 1 428 ? -33.538 1.695 65.811 1.00 89.75 428 GLU A CA 1
ATOM 3547 C C . GLU A 1 428 ? -35.050 1.439 65.804 1.00 89.75 428 GLU A C 1
ATOM 3549 O O . GLU A 1 428 ? -35.642 1.050 66.820 1.00 89.75 428 GLU A O 1
ATOM 3554 N N . ARG A 1 429 ? -35.679 1.560 64.630 1.00 86.81 429 ARG A N 1
ATOM 3555 C CA . ARG A 1 429 ? -37.103 1.263 64.454 1.00 86.81 429 ARG A CA 1
ATOM 3556 C C . ARG A 1 429 ? -37.418 -0.226 64.627 1.00 86.81 429 ARG A C 1
ATOM 3558 O O . ARG A 1 429 ? -38.438 -0.578 65.211 1.00 86.81 429 ARG A O 1
ATOM 3565 N N . GLY A 1 430 ? -36.532 -1.108 64.176 1.00 83.81 430 GLY A N 1
ATOM 3566 C CA . GLY A 1 430 ? -36.639 -2.550 64.385 1.00 83.81 430 GLY A CA 1
ATOM 3567 C C . GLY A 1 430 ? -36.593 -2.909 65.870 1.00 83.81 430 GLY A C 1
ATOM 3568 O O . GLY A 1 430 ? -37.483 -3.600 66.363 1.00 83.81 430 GLY A O 1
ATOM 3569 N N . LYS A 1 431 ? -35.618 -2.368 66.614 1.00 84.44 431 LYS A N 1
ATOM 3570 C CA . LYS A 1 431 ? -35.504 -2.563 68.072 1.00 84.44 431 LYS A CA 1
ATOM 3571 C C . LYS A 1 431 ? -36.762 -2.098 68.806 1.00 84.44 431 LYS A C 1
ATOM 3573 O O . LYS A 1 431 ? -37.296 -2.834 69.632 1.00 84.44 431 LYS A O 1
ATOM 3578 N N . THR A 1 432 ? -37.262 -0.904 68.487 1.00 84.38 432 THR A N 1
ATOM 3579 C CA . THR A 1 432 ? -38.489 -0.374 69.106 1.00 84.38 432 THR A CA 1
ATOM 3580 C C . THR A 1 432 ? -39.720 -1.199 68.737 1.00 84.38 432 THR A C 1
ATOM 3582 O O . THR A 1 432 ? -40.521 -1.502 69.618 1.00 84.38 432 THR A O 1
ATOM 3585 N N . SER A 1 433 ? -39.840 -1.651 67.485 1.00 83.06 433 SER A N 1
ATOM 3586 C CA . SER A 1 433 ? -40.914 -2.554 67.057 1.00 83.06 433 SER A CA 1
ATOM 3587 C C . SER A 1 433 ? -40.909 -3.856 67.855 1.00 83.06 433 SER A C 1
ATOM 3589 O O . SER A 1 433 ? -41.956 -4.255 68.355 1.00 83.06 433 SER A O 1
ATOM 3591 N N . VAL A 1 434 ? -39.745 -4.490 68.044 1.00 83.75 434 VAL A N 1
ATOM 3592 C CA . VAL A 1 434 ? -39.632 -5.722 68.843 1.00 83.75 434 VAL A CA 1
ATOM 3593 C C . VAL A 1 434 ? -40.096 -5.479 70.280 1.00 83.75 434 VAL A C 1
ATOM 3595 O O . VAL A 1 434 ? -40.945 -6.214 70.780 1.00 83.75 434 VAL A O 1
ATOM 3598 N N . VAL A 1 435 ? -39.627 -4.405 70.924 1.00 86.31 435 VAL A N 1
ATOM 3599 C CA . VAL A 1 435 ? -40.046 -4.047 72.292 1.00 86.31 435 VAL A CA 1
ATOM 3600 C C . VAL A 1 435 ? -41.562 -3.827 72.382 1.00 86.31 435 VAL A C 1
ATOM 3602 O O . VAL A 1 435 ? -42.206 -4.328 73.309 1.00 86.31 435 VAL A O 1
ATOM 3605 N N . VAL A 1 436 ? -42.161 -3.133 71.411 1.00 83.19 436 VAL A N 1
ATOM 3606 C CA . VAL A 1 436 ? -43.617 -2.924 71.349 1.00 83.19 436 VAL A CA 1
ATOM 3607 C C . VAL A 1 436 ? -44.355 -4.249 71.150 1.00 83.19 436 VAL A C 1
ATOM 3609 O O . VAL A 1 436 ? -45.319 -4.516 71.858 1.00 83.19 436 VAL A O 1
ATOM 3612 N N . THR A 1 437 ? -43.892 -5.127 70.260 1.00 81.06 437 THR A N 1
ATOM 3613 C CA . THR A 1 437 ? -44.535 -6.434 70.048 1.00 81.06 437 THR A CA 1
ATOM 3614 C C . THR A 1 437 ? -44.451 -7.336 71.277 1.00 81.06 437 THR A C 1
ATOM 3616 O O . THR A 1 437 ? -45.471 -7.885 71.686 1.00 81.06 437 THR A O 1
ATOM 3619 N N . CYS A 1 438 ? -43.288 -7.425 71.931 1.00 80.88 438 CYS A N 1
ATOM 3620 C CA . CYS A 1 438 ? -43.115 -8.215 73.149 1.00 80.88 438 CYS A CA 1
ATOM 3621 C C . CYS A 1 438 ? -43.961 -7.666 74.305 1.00 80.88 438 CYS A C 1
ATOM 3623 O O . CYS A 1 438 ? -44.586 -8.431 75.033 1.00 80.88 438 CYS A O 1
ATOM 3625 N N . SER A 1 439 ? -44.024 -6.341 74.469 1.00 83.19 439 SER A N 1
ATOM 3626 C CA . SER A 1 439 ? -44.859 -5.728 75.510 1.00 83.19 439 SER A CA 1
ATOM 3627 C C . SER A 1 439 ? -46.355 -5.917 75.248 1.00 83.19 439 SER A C 1
ATOM 3629 O O . SER A 1 439 ? -47.091 -6.238 76.178 1.00 83.19 439 SER A O 1
ATOM 3631 N N . LEU A 1 440 ? -46.812 -5.805 73.996 1.00 83.19 440 LEU A N 1
ATOM 3632 C CA . LEU A 1 440 ? -48.196 -6.115 73.621 1.00 83.19 440 LEU A CA 1
ATOM 3633 C C . LEU A 1 440 ? -48.554 -7.577 73.886 1.00 83.19 440 LEU A C 1
ATOM 3635 O O . LEU A 1 440 ? -49.637 -7.848 74.402 1.00 83.19 440 LEU A O 1
ATOM 3639 N N . TRP A 1 441 ? -47.637 -8.500 73.600 1.00 78.50 441 TRP A N 1
ATOM 3640 C CA . TRP A 1 441 ? -47.792 -9.913 73.931 1.00 78.50 441 TRP A CA 1
ATOM 3641 C C . TRP A 1 441 ? -47.858 -10.158 75.440 1.00 78.50 441 TRP A C 1
ATOM 3643 O O . TRP A 1 441 ? -48.755 -10.865 75.898 1.00 78.50 441 TRP A O 1
ATOM 3653 N N . ASN A 1 442 ? -47.001 -9.502 76.226 1.00 81.12 442 ASN A N 1
ATOM 3654 C CA . ASN A 1 442 ? -47.073 -9.560 77.687 1.00 81.12 442 ASN A CA 1
ATOM 3655 C C . ASN A 1 442 ? -48.432 -9.058 78.201 1.00 81.12 442 ASN A C 1
ATOM 3657 O O . ASN A 1 442 ? -49.050 -9.702 79.046 1.00 81.12 442 ASN A O 1
ATOM 3661 N N . PHE A 1 443 ? -48.947 -7.940 77.674 1.00 80.38 443 PHE A N 1
ATOM 3662 C CA . PHE A 1 443 ? -50.282 -7.457 78.039 1.00 80.38 443 PHE A CA 1
ATOM 3663 C C . PHE A 1 443 ? -51.387 -8.428 77.621 1.00 80.38 443 PHE A C 1
ATOM 3665 O O . PHE A 1 443 ? -52.347 -8.626 78.363 1.00 80.38 443 PHE A O 1
ATOM 3672 N N . TYR A 1 444 ? -51.267 -9.048 76.451 1.00 78.50 444 TYR A N 1
ATOM 3673 C CA . TYR A 1 444 ? -52.232 -10.026 75.968 1.00 78.50 444 TYR A CA 1
ATOM 3674 C C . TYR A 1 444 ? -52.320 -11.260 76.876 1.00 78.50 444 TYR A C 1
ATOM 3676 O O . TYR A 1 444 ? -53.435 -11.701 77.182 1.00 78.50 444 TYR A O 1
ATOM 3684 N N . ASP A 1 445 ? -51.175 -11.752 77.359 1.00 72.88 445 ASP A N 1
ATOM 3685 C CA . ASP A 1 445 ? -51.093 -12.891 78.278 1.00 72.88 445 ASP A CA 1
ATOM 3686 C C . ASP A 1 445 ? -51.583 -12.537 79.693 1.00 72.88 445 ASP A C 1
ATOM 3688 O O . ASP A 1 445 ? -52.410 -13.245 80.266 1.00 72.88 445 ASP A O 1
ATOM 3692 N N . VAL A 1 446 ? -51.214 -11.369 80.234 1.00 75.94 446 VAL A N 1
ATOM 3693 C CA . VAL A 1 446 ? -51.754 -10.895 81.527 1.00 75.94 446 VAL A CA 1
ATOM 3694 C C . VAL A 1 446 ? -53.283 -10.749 81.479 1.00 75.94 446 VAL A C 1
ATOM 3696 O O . VAL A 1 446 ? -53.986 -11.056 82.443 1.00 75.94 446 VAL A O 1
ATOM 3699 N N . LEU A 1 447 ? -53.838 -10.329 80.339 1.00 74.38 447 LEU A N 1
ATOM 3700 C CA . LEU A 1 447 ? -55.279 -10.130 80.142 1.00 74.38 447 LEU A CA 1
ATOM 3701 C C . LEU A 1 447 ? -56.014 -11.388 79.654 1.00 74.38 447 LEU A C 1
ATOM 3703 O O . LEU A 1 447 ? -57.143 -11.319 79.155 1.00 74.38 447 LEU A O 1
ATOM 3707 N N . ARG A 1 448 ? -55.408 -12.565 79.774 1.00 68.81 448 ARG A N 1
ATOM 3708 C CA . ARG A 1 448 ? -55.972 -13.837 79.304 1.00 68.81 448 ARG A CA 1
ATOM 3709 C C . ARG A 1 448 ? -57.308 -14.211 79.945 1.00 68.81 448 ARG A C 1
ATOM 3711 O O . ARG A 1 448 ? -58.170 -14.793 79.284 1.00 68.81 448 ARG A O 1
ATOM 3718 N N . HIS A 1 449 ? -57.524 -13.815 81.196 1.00 67.50 449 HIS A N 1
ATOM 3719 C CA . HIS A 1 449 ? -58.745 -14.125 81.948 1.00 67.50 449 HIS A CA 1
ATOM 3720 C C . HIS A 1 449 ? -59.848 -13.062 81.812 1.00 67.50 449 HIS A C 1
ATOM 3722 O O . HIS A 1 449 ? -60.948 -13.245 82.324 1.00 67.50 449 HIS A O 1
ATOM 3728 N N . VAL A 1 450 ? -59.594 -11.970 81.085 1.00 66.94 450 VAL A N 1
ATOM 3729 C CA . VAL A 1 450 ? -60.572 -10.899 80.862 1.00 66.94 450 VAL A CA 1
ATOM 3730 C C . VAL A 1 450 ? -61.438 -11.244 79.655 1.00 66.94 450 VAL A C 1
ATOM 3732 O O . VAL A 1 450 ? -60.978 -11.246 78.511 1.00 66.94 450 VAL A O 1
ATOM 3735 N N . HIS A 1 451 ? -62.708 -11.561 79.894 1.00 59.22 451 HIS A N 1
ATOM 3736 C CA . HIS A 1 451 ? -63.583 -12.101 78.857 1.00 59.22 451 HIS A CA 1
ATOM 3737 C C . HIS A 1 451 ? -64.047 -11.047 77.834 1.00 59.22 451 HIS A C 1
ATOM 3739 O O . HIS A 1 451 ? -64.900 -10.191 78.090 1.00 59.22 451 HIS A O 1
ATOM 3745 N N . VAL A 1 452 ? -63.563 -11.180 76.594 1.00 51.75 452 VAL A N 1
ATOM 3746 C CA . VAL A 1 452 ? -64.176 -10.580 75.403 1.00 51.75 452 VAL A CA 1
ATOM 3747 C C . VAL A 1 452 ? -64.791 -11.688 74.556 1.00 51.75 452 VAL A C 1
ATOM 3749 O O . VAL A 1 452 ? -64.118 -12.273 73.724 1.00 51.75 452 VAL A O 1
ATOM 3752 N N . ARG A 1 453 ? -66.079 -11.985 74.790 1.00 46.03 453 ARG A N 1
ATOM 3753 C CA . ARG A 1 453 ? -66.965 -12.746 73.879 1.00 46.03 453 ARG A CA 1
ATOM 3754 C C . ARG A 1 453 ? -66.382 -14.038 73.266 1.00 46.03 453 ARG A C 1
ATOM 3756 O O . ARG A 1 453 ? -66.707 -14.395 72.140 1.00 46.03 453 ARG A O 1
ATOM 3763 N N . ARG A 1 454 ? -65.578 -14.782 74.017 1.00 45.75 454 ARG A N 1
ATOM 3764 C CA . ARG A 1 454 ? -65.436 -16.224 73.825 1.00 45.75 454 ARG A CA 1
ATOM 3765 C C . ARG A 1 454 ? -65.737 -16.843 75.174 1.00 45.75 454 ARG A C 1
ATOM 3767 O O . ARG A 1 454 ? -64.950 -16.705 76.105 1.00 45.75 454 ARG A O 1
ATOM 3774 N N . GLU A 1 455 ? -66.913 -17.450 75.287 1.00 39.50 455 GLU A N 1
ATOM 3775 C CA . GLU A 1 455 ? -67.112 -18.535 76.242 1.00 39.50 455 GLU A CA 1
ATOM 3776 C C . GLU A 1 455 ? -65.873 -19.425 76.132 1.00 39.50 455 GLU A C 1
ATOM 3778 O O . GLU A 1 455 ? -65.481 -19.779 75.015 1.00 39.50 455 GLU A O 1
ATOM 3783 N N . TYR A 1 456 ? -65.218 -19.733 77.250 1.00 46.31 456 TYR A N 1
ATOM 3784 C CA . TYR A 1 456 ? -64.222 -20.797 77.299 1.00 46.31 456 TYR A CA 1
ATOM 3785 C C . TYR A 1 456 ? -64.952 -22.126 77.029 1.00 46.31 456 TYR A C 1
ATOM 3787 O O . TYR A 1 456 ? -65.104 -22.968 77.903 1.00 46.31 456 TYR A O 1
ATOM 3795 N N . LYS A 1 457 ? -65.426 -22.335 75.797 1.00 44.72 457 LYS A N 1
ATOM 3796 C CA . LYS A 1 457 ? -65.471 -23.670 75.232 1.00 44.72 457 LYS A CA 1
ATOM 3797 C C . LYS A 1 457 ? -64.008 -23.998 75.035 1.00 44.72 457 LYS A C 1
ATOM 3799 O O . LYS A 1 457 ? -63.389 -23.511 74.088 1.00 44.72 457 LYS A O 1
ATOM 3804 N N . VAL A 1 458 ? -63.448 -24.723 75.998 1.00 46.62 458 VAL A N 1
ATOM 3805 C CA . VAL A 1 458 ? -62.233 -25.504 75.798 1.00 46.62 458 VAL A CA 1
ATOM 3806 C C . VAL A 1 458 ? -62.457 -26.223 74.473 1.00 46.62 458 VAL A C 1
ATOM 3808 O O . VAL A 1 458 ? -63.296 -27.117 74.380 1.00 46.62 458 VAL A O 1
ATOM 3811 N N . LYS A 1 459 ? -61.855 -25.720 73.390 1.00 47.91 459 LYS A N 1
ATOM 3812 C CA . LYS A 1 459 ? -61.844 -26.486 72.152 1.00 47.91 459 LYS A CA 1
ATOM 3813 C C . LYS A 1 459 ? -61.042 -27.729 72.515 1.00 47.91 459 LYS A C 1
ATOM 3815 O O . LYS A 1 459 ? -59.929 -27.526 73.002 1.00 47.91 459 LYS A O 1
ATOM 3820 N N . PRO A 1 460 ? -61.578 -28.947 72.325 1.00 53.00 460 PRO A N 1
ATOM 3821 C CA . PRO A 1 460 ? -60.823 -30.149 72.619 1.00 53.00 460 PRO A CA 1
ATOM 3822 C C . PRO A 1 460 ? -59.496 -30.049 71.869 1.00 53.00 460 PRO A C 1
ATOM 3824 O O . PRO A 1 460 ? -59.497 -29.960 70.634 1.00 53.00 460 PRO A O 1
ATOM 3827 N N . LEU A 1 461 ? -58.379 -29.954 72.595 1.00 56.91 461 LEU A N 1
ATOM 3828 C CA . LEU A 1 461 ? -57.070 -29.904 71.961 1.00 56.91 461 LEU A CA 1
ATOM 3829 C C . LEU A 1 461 ? -56.899 -31.219 71.210 1.00 56.91 461 LEU A C 1
ATOM 3831 O O . LEU A 1 461 ? -56.973 -32.311 71.777 1.00 56.91 461 LEU A O 1
ATOM 3835 N N . ARG A 1 462 ? -56.690 -31.130 69.897 1.00 54.31 462 ARG A N 1
ATOM 3836 C CA . ARG A 1 462 ? -56.426 -32.311 69.081 1.00 54.31 462 ARG A CA 1
ATOM 3837 C C . ARG A 1 462 ? -54.983 -32.734 69.340 1.00 54.31 462 ARG A C 1
ATOM 3839 O O . ARG A 1 462 ? -54.070 -32.286 68.655 1.00 54.31 462 ARG A O 1
ATOM 3846 N N . TYR A 1 463 ? -54.779 -33.548 70.374 1.00 61.38 463 TYR A N 1
ATOM 3847 C CA . TYR A 1 463 ? -53.455 -34.048 70.727 1.00 61.38 463 TYR A CA 1
ATOM 3848 C C . TYR A 1 463 ? -52.904 -34.899 69.574 1.00 61.38 463 TYR A C 1
ATOM 3850 O O . TYR A 1 463 ? -53.561 -35.863 69.173 1.00 61.38 463 TYR A O 1
ATOM 3858 N N . PRO A 1 464 ? -51.721 -34.566 69.032 1.00 59.06 464 PRO A N 1
ATOM 3859 C CA . PRO A 1 464 ? -51.173 -35.256 67.868 1.00 59.06 464 PRO A CA 1
ATOM 3860 C C . PRO A 1 464 ? -50.759 -36.709 68.157 1.00 59.06 464 PRO A C 1
ATOM 3862 O O . PRO A 1 464 ? -50.659 -37.488 67.220 1.00 59.06 464 PRO A O 1
ATOM 3865 N N . ASN A 1 465 ? -50.561 -37.089 69.428 1.00 60.69 465 ASN A N 1
ATOM 3866 C CA . ASN A 1 465 ? -50.151 -38.435 69.842 1.00 60.69 465 ASN A CA 1
ATOM 3867 C C . ASN A 1 465 ? -50.980 -38.966 71.020 1.00 60.69 465 ASN A C 1
ATOM 3869 O O . ASN A 1 465 ? -51.387 -38.204 71.898 1.00 60.69 465 ASN A O 1
ATOM 3873 N N . GLU A 1 466 ? -51.174 -40.288 71.083 1.00 61.84 466 GLU A N 1
ATOM 3874 C CA . GLU A 1 466 ? -51.952 -40.943 72.148 1.00 61.84 466 GLU A CA 1
ATOM 3875 C C . GLU A 1 466 ? -51.295 -40.854 73.528 1.00 61.84 466 GLU A C 1
ATOM 3877 O O . GLU A 1 466 ? -51.995 -40.698 74.524 1.00 61.84 466 GLU A O 1
ATOM 3882 N N . TYR A 1 467 ? -49.962 -40.818 73.590 1.00 57.94 467 TYR A N 1
ATOM 3883 C CA . TYR A 1 467 ? -49.215 -40.596 74.834 1.00 57.94 467 TYR A CA 1
ATOM 3884 C C . TYR A 1 467 ? -49.530 -39.243 75.497 1.00 57.94 467 TYR A C 1
ATOM 3886 O O . TYR A 1 467 ? -49.492 -39.128 76.717 1.00 57.94 467 TYR A O 1
ATOM 3894 N N . LEU A 1 468 ? -49.917 -38.227 74.715 1.00 58.31 468 LEU A N 1
ATOM 3895 C CA . LEU A 1 468 ? -50.328 -36.915 75.231 1.00 58.31 468 LEU A CA 1
ATOM 3896 C C . LEU A 1 468 ? -51.790 -36.896 75.712 1.00 58.31 468 LEU A C 1
ATOM 3898 O O . LEU A 1 468 ? -52.220 -35.922 76.321 1.00 58.31 468 LEU A O 1
ATOM 3902 N N . LYS A 1 469 ? -52.558 -37.972 75.480 1.00 59.22 469 LYS A N 1
ATOM 3903 C CA . LYS A 1 469 ? -53.920 -38.140 76.012 1.00 59.22 469 LYS A CA 1
ATOM 3904 C C . LYS A 1 469 ? -53.934 -38.681 77.447 1.00 59.22 469 LYS A C 1
ATOM 3906 O O . LYS A 1 469 ? -55.029 -38.930 77.961 1.00 59.22 469 LYS A O 1
ATOM 3911 N N . GLN A 1 470 ? -52.779 -38.889 78.085 1.00 62.16 470 GLN A N 1
ATOM 3912 C CA . GLN A 1 470 ? -52.702 -39.317 79.484 1.00 62.16 470 GLN A CA 1
ATOM 3913 C C . GLN A 1 470 ? -53.339 -38.272 80.421 1.00 62.16 470 GLN A C 1
ATOM 3915 O O . GLN A 1 470 ? -53.210 -37.072 80.170 1.00 62.16 470 GLN A O 1
ATOM 3920 N N . PRO A 1 471 ? -54.013 -38.696 81.506 1.00 57.75 471 PRO A N 1
ATOM 3921 C CA . PRO A 1 471 ? -54.788 -37.804 82.376 1.00 57.75 471 PRO A CA 1
ATOM 3922 C C . PRO A 1 471 ? -53.953 -36.689 83.027 1.00 57.75 471 PRO A C 1
ATOM 3924 O O . PRO A 1 471 ? -54.468 -35.596 83.238 1.00 57.75 471 PRO A O 1
ATOM 3927 N N . LEU A 1 472 ? -52.656 -36.922 83.255 1.00 56.78 472 LEU A N 1
ATOM 3928 C CA . LEU A 1 472 ? -51.722 -35.926 83.802 1.00 56.78 472 LEU A CA 1
ATOM 3929 C C . LEU A 1 472 ? -51.205 -34.914 82.760 1.00 56.78 472 LEU A C 1
ATOM 3931 O O . LEU A 1 472 ? -50.675 -33.873 83.131 1.00 56.78 472 LEU A O 1
ATOM 3935 N N . LEU A 1 473 ? -51.343 -35.208 81.462 1.00 56.75 473 LEU A N 1
ATOM 3936 C CA . LEU A 1 473 ? -50.860 -34.371 80.349 1.00 56.75 473 LEU A CA 1
ATOM 3937 C C . LEU A 1 473 ? -51.992 -33.616 79.632 1.00 56.75 473 LEU A C 1
ATOM 3939 O O . LEU A 1 473 ? -51.745 -32.758 78.782 1.00 56.75 473 LEU A O 1
ATOM 3943 N N . ARG A 1 474 ? -53.246 -33.901 79.991 1.00 58.44 474 ARG A N 1
ATOM 3944 C CA . ARG A 1 474 ? -54.415 -33.160 79.523 1.00 58.44 474 ARG A CA 1
ATOM 3945 C C . ARG A 1 474 ? -54.544 -31.851 80.303 1.00 58.44 474 ARG A C 1
ATOM 3947 O O . ARG A 1 474 ? -55.005 -31.830 81.439 1.00 58.44 474 ARG A O 1
ATOM 3954 N N . TYR A 1 475 ? -54.217 -30.741 79.646 1.00 55.34 475 TYR A N 1
ATOM 3955 C CA . TYR A 1 475 ? -54.483 -29.386 80.155 1.00 55.34 475 TYR A CA 1
ATOM 3956 C C . TYR A 1 475 ? -55.969 -29.128 80.464 1.00 55.34 475 TYR A C 1
ATOM 3958 O O . TYR A 1 475 ? -56.291 -28.212 81.207 1.00 55.34 475 TYR A O 1
ATOM 3966 N N . GLU A 1 476 ? -56.873 -29.936 79.905 1.00 55.81 476 GLU A N 1
ATOM 3967 C CA . GLU A 1 476 ? -58.320 -29.853 80.135 1.00 55.81 476 GLU A CA 1
ATOM 3968 C C . GLU A 1 476 ? -58.757 -30.439 81.487 1.00 55.81 476 GLU A C 1
ATOM 3970 O O . GLU A 1 476 ? -59.840 -30.109 81.961 1.00 55.81 476 GLU A O 1
ATOM 3975 N N . SER A 1 477 ? -57.939 -31.304 82.101 1.00 53.00 477 SER A N 1
ATOM 3976 C CA . SER A 1 477 ? -58.249 -31.988 83.366 1.00 53.00 477 SER A CA 1
ATOM 3977 C C . SER A 1 477 ? -57.489 -31.451 84.580 1.00 53.00 477 SER A C 1
ATOM 3979 O O . SER A 1 477 ? -57.722 -31.938 85.681 1.00 53.00 477 SER A O 1
ATOM 3981 N N . MET A 1 478 ? -56.631 -30.439 84.414 1.00 52.53 478 MET A N 1
ATOM 3982 C CA . MET A 1 478 ? -56.085 -29.695 85.553 1.00 52.53 478 MET A CA 1
ATOM 3983 C C . MET A 1 478 ? -57.110 -28.647 86.006 1.00 52.53 478 MET A C 1
ATOM 3985 O O . MET A 1 478 ? -57.508 -27.784 85.226 1.00 52.53 478 MET A O 1
ATOM 3989 N N . ALA A 1 479 ? -57.540 -28.708 87.267 1.00 50.62 479 ALA A N 1
ATOM 3990 C CA . ALA A 1 479 ? -58.485 -27.765 87.871 1.00 50.62 479 ALA A CA 1
ATOM 3991 C C . ALA A 1 479 ? -57.831 -26.415 88.224 1.00 50.62 479 ALA A C 1
ATOM 3993 O O . ALA A 1 479 ? -58.508 -25.458 88.618 1.00 50.62 479 ALA A O 1
ATOM 3994 N N . MET A 1 480 ? -56.507 -26.305 88.074 1.00 51.62 480 MET A N 1
ATOM 3995 C CA . MET A 1 480 ? -55.821 -25.020 88.108 1.00 51.62 480 MET A CA 1
ATOM 3996 C C . MET A 1 480 ? -56.295 -24.120 86.961 1.00 51.62 480 MET A C 1
ATOM 3998 O O . MET A 1 480 ? -56.578 -24.574 85.858 1.00 51.62 480 MET A O 1
ATOM 4002 N N . LYS A 1 481 ? -56.279 -22.798 87.173 1.00 52.72 481 LYS A N 1
ATOM 4003 C CA . LYS A 1 481 ? -56.435 -21.777 86.114 1.00 52.72 481 LYS A CA 1
ATOM 4004 C C . LYS A 1 481 ? -55.268 -21.784 85.097 1.00 52.72 481 LYS A C 1
ATOM 4006 O O . LYS A 1 481 ? -54.873 -20.735 84.597 1.00 52.72 481 LYS A O 1
ATOM 4011 N N . ALA A 1 482 ? -54.684 -22.941 84.805 1.00 50.69 482 ALA A N 1
ATOM 4012 C CA . ALA A 1 482 ? -53.667 -23.141 83.794 1.00 50.69 482 ALA A CA 1
ATOM 4013 C C . ALA A 1 482 ? -54.362 -23.299 82.439 1.00 50.69 482 ALA A C 1
ATOM 4015 O O . ALA A 1 482 ? -54.830 -24.368 82.067 1.00 50.69 482 ALA A O 1
ATOM 4016 N N . ALA A 1 483 ? -54.467 -22.204 81.694 1.00 52.81 483 ALA A N 1
ATOM 4017 C CA . ALA A 1 483 ? -54.939 -22.276 80.320 1.00 52.81 483 ALA A CA 1
ATOM 4018 C C . ALA A 1 483 ? -53.808 -22.799 79.392 1.00 52.81 483 ALA A C 1
ATOM 4020 O O . ALA A 1 483 ? -52.624 -22.561 79.667 1.00 52.81 483 ALA A O 1
ATOM 4021 N N . PRO A 1 484 ? -54.135 -23.436 78.251 1.00 55.22 484 PRO A N 1
ATOM 4022 C CA . PRO A 1 484 ? -53.154 -23.893 77.258 1.00 55.22 484 PRO A CA 1
ATOM 4023 C C . PRO A 1 484 ? -52.533 -22.709 76.498 1.00 55.22 484 PRO A C 1
ATOM 4025 O O . PRO A 1 484 ? -53.281 -21.776 76.175 1.00 55.22 484 PRO A O 1
ATOM 4028 N N . PRO A 1 485 ? -51.209 -22.693 76.228 1.00 57.09 485 PRO A N 1
ATOM 4029 C CA . PRO A 1 485 ? -50.551 -21.575 75.547 1.00 57.09 485 PRO A CA 1
ATOM 4030 C C . PRO A 1 485 ? -51.307 -21.213 74.264 1.00 57.09 485 PRO A C 1
ATOM 4032 O O . PRO A 1 485 ? -51.696 -22.093 73.497 1.00 57.09 485 PRO A O 1
ATOM 4035 N N . LEU A 1 486 ? -51.593 -19.921 74.088 1.00 60.88 486 LEU A N 1
ATOM 4036 C CA . LEU A 1 486 ? -52.317 -19.433 72.916 1.00 60.88 486 LEU A CA 1
ATOM 4037 C C . LEU A 1 486 ? -51.429 -19.591 71.677 1.00 60.88 486 LEU A C 1
ATOM 4039 O O . LEU A 1 486 ? -50.213 -19.427 71.762 1.00 60.88 486 LEU A O 1
ATOM 4043 N N . GLU A 1 487 ? -52.042 -19.915 70.538 1.00 58.03 487 GLU A N 1
ATOM 4044 C CA . GLU A 1 487 ? -51.351 -19.927 69.247 1.00 58.03 487 GLU A CA 1
ATOM 4045 C C . GLU A 1 487 ? -50.708 -18.552 68.997 1.00 58.03 487 GLU A C 1
ATOM 4047 O O . GLU A 1 487 ? -51.288 -17.513 69.329 1.00 58.03 487 GLU A O 1
ATOM 4052 N N . PHE A 1 488 ? -49.487 -18.550 68.462 1.00 57.59 488 PHE A N 1
ATOM 4053 C CA . PHE A 1 488 ? -48.729 -17.331 68.196 1.00 57.59 488 PHE A CA 1
ATOM 4054 C C . PHE A 1 488 ? -49.403 -16.544 67.055 1.00 57.59 488 PHE A C 1
ATOM 4056 O O . PHE A 1 488 ? -49.286 -16.914 65.892 1.00 57.59 488 PHE A O 1
ATOM 4063 N N . GLU A 1 489 ? -50.147 -15.482 67.379 1.00 62.12 489 GLU A N 1
ATOM 4064 C CA . GLU A 1 489 ? -50.689 -14.536 66.394 1.00 62.12 489 GLU A CA 1
ATOM 4065 C C . GLU A 1 489 ? -49.591 -13.554 65.932 1.00 62.12 489 GLU A C 1
ATOM 4067 O O . GLU A 1 489 ? -49.142 -12.692 66.686 1.00 62.12 489 GLU A O 1
ATOM 4072 N N . GLU A 1 490 ? -49.158 -13.666 64.675 1.00 61.75 490 GLU A N 1
ATOM 4073 C CA . GLU A 1 490 ? -48.053 -12.863 64.115 1.00 61.75 490 GLU A CA 1
ATOM 4074 C C . GLU A 1 490 ? -48.413 -11.368 63.933 1.00 61.75 490 GLU A C 1
ATOM 4076 O O . GLU A 1 490 ? -47.535 -10.501 63.932 1.00 61.75 490 GLU A O 1
ATOM 4081 N N . ASP A 1 491 ? -49.707 -11.032 63.862 1.00 73.81 491 ASP A N 1
ATOM 4082 C CA . ASP A 1 491 ? -50.189 -9.669 63.611 1.00 73.81 491 ASP A CA 1
ATOM 4083 C C . ASP A 1 491 ? -50.316 -8.816 64.889 1.00 73.81 491 ASP A C 1
ATOM 4085 O O . ASP A 1 491 ? -51.353 -8.788 65.563 1.00 73.81 491 ASP A O 1
ATOM 4089 N N . ALA A 1 492 ? -49.302 -7.992 65.166 1.00 70.31 492 ALA A N 1
ATOM 4090 C CA . ALA A 1 492 ? -49.263 -7.084 66.323 1.00 70.31 492 ALA A CA 1
ATOM 4091 C C . ALA A 1 492 ? -50.468 -6.120 66.433 1.00 70.31 492 ALA A C 1
ATOM 4093 O O . ALA A 1 492 ? -50.881 -5.750 67.534 1.00 70.31 492 ALA A O 1
ATOM 4094 N N . LEU A 1 493 ? -51.065 -5.718 65.303 1.00 77.50 493 LEU A N 1
ATOM 4095 C CA . LEU A 1 493 ? -52.244 -4.841 65.278 1.00 77.50 493 LEU A CA 1
ATOM 4096 C C . LEU A 1 493 ? -53.514 -5.544 65.772 1.00 77.50 493 LEU A C 1
ATOM 4098 O O . LEU A 1 493 ? -54.370 -4.906 66.390 1.00 77.50 493 LEU A O 1
ATOM 4102 N N . ASN A 1 494 ? -53.642 -6.844 65.515 1.00 77.12 494 ASN A N 1
ATOM 4103 C CA . ASN A 1 494 ? -54.774 -7.629 65.995 1.00 77.12 494 ASN A CA 1
ATOM 4104 C C . ASN A 1 494 ? -54.636 -7.873 67.500 1.00 77.12 494 ASN A C 1
ATOM 4106 O O . ASN A 1 494 ? -55.590 -7.615 68.240 1.00 77.12 494 ASN A O 1
ATOM 4110 N N . VAL A 1 495 ? -53.424 -8.196 67.967 1.00 76.12 495 VAL A N 1
ATOM 4111 C CA . VAL A 1 495 ? -53.106 -8.292 69.400 1.00 76.12 495 VAL A CA 1
ATOM 4112 C C . VAL A 1 495 ? -53.432 -6.977 70.117 1.00 76.12 495 VAL A C 1
ATOM 4114 O O . VAL A 1 495 ? -54.150 -6.984 71.118 1.00 76.12 495 VAL A O 1
ATOM 4117 N N . LEU A 1 496 ? -53.018 -5.827 69.569 1.00 80.69 496 LEU A N 1
ATOM 4118 C CA . LEU A 1 496 ? -53.335 -4.505 70.122 1.00 80.69 496 LEU A CA 1
ATOM 4119 C C . LEU A 1 496 ? -54.850 -4.249 70.213 1.00 80.69 496 LEU A C 1
ATOM 4121 O O . LEU A 1 496 ? -55.336 -3.774 71.242 1.00 80.69 496 LEU A O 1
ATOM 4125 N N . LYS A 1 497 ? -55.626 -4.572 69.171 1.00 81.88 497 LYS A N 1
ATOM 4126 C CA . LYS A 1 497 ? -57.096 -4.426 69.190 1.00 81.88 497 LYS A CA 1
ATOM 4127 C C . LYS A 1 497 ? -57.744 -5.292 70.273 1.00 81.88 497 LYS A C 1
ATOM 4129 O O . LYS A 1 497 ? -58.664 -4.839 70.951 1.00 81.88 497 LYS A O 1
ATOM 4134 N N . VAL A 1 498 ? -57.265 -6.519 70.477 1.00 78.06 498 VAL A N 1
ATOM 4135 C CA . VAL A 1 498 ? -57.815 -7.402 71.515 1.00 78.06 498 VAL A CA 1
ATOM 4136 C C . VAL A 1 498 ? -57.414 -6.928 72.913 1.00 78.06 498 VAL A C 1
ATOM 4138 O O . VAL A 1 498 ? -58.264 -6.874 73.803 1.00 78.06 498 VAL A O 1
ATOM 4141 N N . VAL A 1 499 ? -56.153 -6.531 73.108 1.00 81.31 499 VAL A N 1
ATOM 4142 C CA . VAL A 1 499 ? -55.655 -5.965 74.373 1.00 81.31 499 VAL A CA 1
ATOM 4143 C C . VAL A 1 499 ? -56.443 -4.714 74.750 1.00 81.31 499 VAL A C 1
ATOM 4145 O O . VAL A 1 499 ? -56.943 -4.628 75.868 1.00 81.31 499 VAL A O 1
ATOM 4148 N N . THR A 1 500 ? -56.633 -3.777 73.821 1.00 82.19 500 THR A N 1
ATOM 4149 C CA . THR A 1 500 ? -57.395 -2.540 74.070 1.00 82.19 500 THR A CA 1
ATOM 4150 C C . THR A 1 500 ? -58.851 -2.823 74.434 1.00 82.19 500 THR A C 1
ATOM 4152 O O . THR A 1 500 ? -59.351 -2.265 75.407 1.00 82.19 500 THR A O 1
ATOM 4155 N N . GLN A 1 501 ? -59.529 -3.745 73.745 1.00 80.00 501 GLN A N 1
ATOM 4156 C CA . GLN A 1 501 ? -60.897 -4.145 74.099 1.00 80.00 501 GLN A CA 1
ATOM 4157 C C . GLN A 1 501 ? -60.987 -4.819 75.475 1.00 80.00 501 GLN A C 1
ATOM 4159 O O . GLN A 1 501 ? -61.936 -4.572 76.222 1.00 80.00 501 GLN A O 1
ATOM 4164 N N . LYS A 1 502 ? -60.013 -5.667 75.825 1.00 79.19 502 LYS A N 1
ATOM 4165 C CA . LYS A 1 502 ? -59.934 -6.309 77.145 1.00 79.19 502 LYS A CA 1
ATOM 4166 C C . LYS A 1 502 ? -59.665 -5.282 78.245 1.00 79.19 502 LYS A C 1
ATOM 4168 O O . LYS A 1 502 ? -60.376 -5.280 79.246 1.00 79.19 502 LYS A O 1
ATOM 4173 N N . LEU A 1 503 ? -58.709 -4.375 78.042 1.00 82.00 503 LEU A N 1
ATOM 4174 C CA . LEU A 1 503 ? -58.421 -3.283 78.973 1.00 82.00 503 LEU A CA 1
ATOM 4175 C C . LEU A 1 503 ? -59.638 -2.385 79.177 1.00 82.00 503 LEU A C 1
ATOM 4177 O O . LEU A 1 503 ? -59.972 -2.100 80.318 1.00 82.00 503 LEU A O 1
ATOM 4181 N N . LEU A 1 504 ? -60.349 -2.013 78.110 1.00 82.62 504 LEU A N 1
ATOM 4182 C CA . LEU A 1 504 ? -61.582 -1.224 78.212 1.00 82.62 504 LEU A CA 1
ATOM 4183 C C . LEU A 1 504 ? -62.651 -1.925 79.057 1.00 82.62 504 LEU A C 1
ATOM 4185 O O . LEU A 1 504 ? -63.359 -1.284 79.824 1.00 82.62 504 LEU A O 1
ATOM 4189 N N . LYS A 1 505 ? -62.771 -3.252 78.963 1.00 76.62 505 LYS A N 1
ATOM 4190 C CA . LYS A 1 505 ? -63.695 -3.999 79.826 1.00 76.62 505 LYS A CA 1
ATOM 4191 C C . LYS A 1 505 ? -63.228 -4.076 81.267 1.00 76.62 505 LYS A C 1
ATOM 4193 O O . LYS A 1 505 ? -64.060 -3.947 82.158 1.00 76.62 505 LYS A O 1
ATOM 4198 N N . LEU A 1 506 ? -61.930 -4.270 81.501 1.00 78.50 506 LEU A N 1
ATOM 4199 C CA . LEU A 1 506 ? -61.376 -4.221 82.852 1.00 78.50 506 LEU A CA 1
ATOM 4200 C C . LEU A 1 506 ? -61.591 -2.859 83.491 1.00 78.50 506 LEU A C 1
ATOM 4202 O O . LEU A 1 506 ? -62.013 -2.809 84.637 1.00 78.50 506 LEU A O 1
ATOM 4206 N N . THR A 1 507 ? -61.334 -1.767 82.774 1.00 77.50 507 THR A N 1
ATOM 4207 C CA . THR A 1 507 ? -61.527 -0.419 83.315 1.00 77.50 507 THR A CA 1
ATOM 4208 C C . THR A 1 507 ? -63.002 -0.141 83.577 1.00 77.50 507 THR A C 1
ATOM 4210 O O . THR A 1 507 ? -63.327 0.421 84.616 1.00 77.50 507 THR A O 1
ATOM 4213 N N . LEU A 1 508 ? -63.914 -0.601 82.713 1.00 78.25 508 LEU A N 1
ATOM 4214 C CA . LEU A 1 508 ? -65.355 -0.520 82.970 1.00 78.25 508 LEU A CA 1
ATOM 4215 C C . LEU A 1 508 ? -65.780 -1.341 84.197 1.00 78.25 508 LEU A C 1
ATOM 4217 O O . LEU A 1 508 ? -66.509 -0.820 85.036 1.00 78.25 508 LEU A O 1
ATOM 4221 N N . ALA A 1 509 ? -65.310 -2.582 84.338 1.00 70.06 509 ALA A N 1
ATOM 4222 C CA . ALA A 1 509 ? -65.620 -3.436 85.488 1.00 70.06 509 ALA A CA 1
ATOM 4223 C C . ALA A 1 509 ? -65.012 -2.888 86.789 1.00 70.06 509 ALA A C 1
ATOM 4225 O O . ALA A 1 509 ? -65.671 -2.857 87.824 1.00 70.06 509 ALA A O 1
ATOM 4226 N N . TYR A 1 510 ? -63.779 -2.389 86.728 1.00 72.62 510 TYR A N 1
ATOM 4227 C CA . TYR A 1 510 ? -63.118 -1.718 87.840 1.00 72.62 510 TYR A CA 1
ATOM 4228 C C . TYR A 1 510 ? -63.899 -0.470 88.261 1.00 72.62 510 TYR A C 1
ATOM 4230 O O . TYR A 1 510 ? -64.218 -0.315 89.431 1.00 72.62 510 TYR A O 1
ATOM 4238 N N . ASN A 1 511 ? -64.323 0.369 87.314 1.00 71.00 511 ASN A N 1
ATOM 4239 C CA . ASN A 1 511 ? -65.138 1.552 87.603 1.00 71.00 511 ASN A CA 1
ATOM 4240 C C . ASN A 1 511 ? -66.547 1.224 88.137 1.00 71.00 511 ASN A C 1
ATOM 4242 O O . ASN A 1 511 ? -67.177 2.091 88.736 1.00 71.00 511 ASN A O 1
ATOM 4246 N N . GLN A 1 512 ? -67.063 0.012 87.901 1.00 69.81 512 GLN A N 1
ATOM 4247 C CA . GLN A 1 512 ? -68.325 -0.470 88.478 1.00 69.81 512 GLN A CA 1
ATOM 4248 C C . GLN A 1 512 ? -68.145 -1.003 89.904 1.00 69.81 512 GLN A C 1
ATOM 4250 O O . GLN A 1 512 ? -69.012 -0.790 90.746 1.00 69.81 512 GLN A O 1
ATOM 4255 N N . LEU A 1 513 ? -67.033 -1.691 90.172 1.00 63.31 513 LEU A N 1
ATOM 4256 C CA . LEU A 1 513 ? -66.710 -2.252 91.487 1.00 63.31 513 LEU A CA 1
ATOM 4257 C C . LEU A 1 513 ? -66.164 -1.199 92.461 1.00 63.31 513 LEU A C 1
ATOM 4259 O O . LEU A 1 513 ? -66.253 -1.380 93.673 1.00 63.31 513 LEU A O 1
ATOM 4263 N N . MET A 1 514 ? -65.614 -0.101 91.943 1.00 61.25 514 MET A N 1
ATOM 4264 C CA . MET A 1 514 ? -65.038 0.974 92.742 1.00 61.25 514 MET A CA 1
ATOM 4265 C C . MET A 1 514 ? -66.049 2.117 92.940 1.00 61.25 514 MET A C 1
ATOM 4267 O O . MET A 1 514 ? -66.512 2.705 91.959 1.00 61.25 514 MET A O 1
ATOM 4271 N N . PRO A 1 515 ? -66.391 2.495 94.185 1.00 59.72 515 PRO A N 1
ATOM 4272 C CA . PRO A 1 515 ? -67.229 3.663 94.438 1.00 59.72 515 PRO A CA 1
ATOM 4273 C C . PRO A 1 515 ? -66.500 4.945 94.006 1.00 59.72 515 PRO A C 1
ATOM 4275 O O . PRO A 1 515 ? -65.342 5.163 94.354 1.00 59.72 515 PRO A O 1
ATOM 4278 N N . LYS A 1 516 ? -67.188 5.817 93.257 1.00 58.25 516 LYS A N 1
ATOM 4279 C CA . LYS A 1 516 ? -66.587 6.971 92.555 1.00 58.25 516 LYS A CA 1
ATOM 4280 C C . LYS A 1 516 ? -65.905 8.020 93.460 1.00 58.25 516 LYS A C 1
ATOM 4282 O O . LYS A 1 516 ? -65.168 8.838 92.929 1.00 58.25 516 LYS A O 1
ATOM 4287 N N . ASN A 1 517 ? -66.084 7.958 94.788 1.00 54.91 517 ASN A N 1
ATOM 4288 C CA . ASN A 1 517 ? -65.544 8.908 95.775 1.00 54.91 517 ASN A CA 1
ATOM 4289 C C . ASN A 1 517 ? -64.945 8.221 97.032 1.00 54.91 517 ASN A C 1
ATOM 4291 O O . ASN A 1 517 ? -65.263 8.611 98.154 1.00 54.91 517 ASN A O 1
ATOM 4295 N N . ALA A 1 518 ? -64.113 7.182 96.890 1.00 53.44 518 ALA A N 1
ATOM 4296 C CA . ALA A 1 518 ? -63.435 6.559 98.039 1.00 53.44 518 ALA A CA 1
ATOM 4297 C C . ALA A 1 518 ? -61.988 7.052 98.229 1.00 53.44 518 ALA A C 1
ATOM 4299 O O . ALA A 1 518 ? -61.216 7.151 97.276 1.00 53.44 518 ALA A O 1
ATOM 4300 N N . ALA A 1 519 ? -61.614 7.336 99.483 1.00 57.91 519 ALA A N 1
ATOM 4301 C CA . ALA A 1 519 ? -60.245 7.665 99.882 1.00 57.91 519 ALA A CA 1
ATOM 4302 C C . ALA A 1 519 ? -59.289 6.474 99.657 1.00 57.91 519 ALA A C 1
ATOM 4304 O O . ALA A 1 519 ? -59.698 5.320 99.794 1.00 57.91 519 ALA A O 1
ATOM 4305 N N . LYS A 1 520 ? -58.008 6.750 99.354 1.00 59.53 520 LYS A N 1
ATOM 4306 C CA . LYS A 1 520 ? -56.978 5.746 98.990 1.00 59.53 520 LYS A CA 1
ATOM 4307 C C . LYS A 1 520 ? -56.908 4.537 99.938 1.00 59.53 520 LYS A C 1
ATOM 4309 O O . LYS A 1 520 ? -56.771 3.416 99.467 1.00 59.53 520 LYS A O 1
ATOM 4314 N N . ASN A 1 521 ? -57.102 4.748 101.237 1.00 59.72 521 ASN A N 1
ATOM 4315 C CA . ASN A 1 521 ? -57.004 3.686 102.244 1.00 59.72 521 ASN A CA 1
ATOM 4316 C C . ASN A 1 521 ? -58.139 2.644 102.117 1.00 59.72 521 ASN A C 1
ATOM 4318 O O . ASN A 1 521 ? -57.920 1.458 102.321 1.00 59.72 521 ASN A O 1
ATOM 4322 N N . VAL A 1 522 ? -59.341 3.058 101.692 1.00 61.34 522 VAL A N 1
ATOM 4323 C CA . VAL A 1 522 ? -60.486 2.145 101.481 1.00 61.34 522 VAL A CA 1
ATOM 4324 C C . VAL A 1 522 ? -60.289 1.297 100.222 1.00 61.34 522 VAL A C 1
ATOM 4326 O O . VAL A 1 522 ? -60.723 0.150 100.152 1.00 61.34 522 VAL A O 1
ATOM 4329 N N . ILE A 1 523 ? -59.603 1.854 99.223 1.00 61.72 523 ILE A N 1
ATOM 4330 C CA . ILE A 1 523 ? -59.237 1.145 97.994 1.00 61.72 523 ILE A CA 1
ATOM 4331 C C . ILE A 1 523 ? -58.231 0.032 98.308 1.00 61.72 523 ILE A C 1
ATOM 4333 O O . ILE A 1 523 ? -58.392 -1.088 97.825 1.00 61.72 523 ILE A O 1
ATOM 4337 N N . GLU A 1 524 ? -57.230 0.317 99.142 1.00 64.25 524 GLU A N 1
ATOM 4338 C CA . GLU A 1 524 ? -56.223 -0.665 99.559 1.00 64.25 524 GLU A CA 1
ATOM 4339 C C . GLU A 1 524 ? -56.841 -1.822 100.357 1.00 64.25 524 GLU A C 1
ATOM 4341 O O . GLU A 1 524 ? -56.541 -2.979 100.057 1.00 64.25 524 GLU A O 1
ATOM 4346 N N . ASP A 1 525 ? -57.790 -1.544 101.257 1.00 65.56 525 ASP A N 1
ATOM 4347 C CA . ASP A 1 525 ? -58.505 -2.576 102.021 1.00 65.56 525 ASP A CA 1
ATOM 4348 C C . ASP A 1 525 ? -59.390 -3.476 101.142 1.00 65.56 525 ASP A C 1
ATOM 4350 O O . ASP A 1 525 ? -59.435 -4.695 101.331 1.00 65.56 525 ASP A O 1
ATOM 4354 N N . ILE A 1 526 ? -60.088 -2.911 100.149 1.00 65.25 526 ILE A N 1
ATOM 4355 C CA . ILE A 1 526 ? -60.902 -3.695 99.200 1.00 65.25 526 ILE A CA 1
ATOM 4356 C C . ILE A 1 526 ? -60.000 -4.577 98.326 1.00 65.25 526 ILE A C 1
ATOM 4358 O O . ILE A 1 526 ? -60.312 -5.743 98.077 1.00 65.25 526 ILE A O 1
ATOM 4362 N N . VAL A 1 527 ? -58.859 -4.049 97.877 1.00 67.00 527 VAL A N 1
ATOM 4363 C CA . VAL A 1 527 ? -57.882 -4.813 97.091 1.00 67.00 527 VAL A CA 1
ATOM 4364 C C . VAL A 1 527 ? -57.240 -5.917 97.933 1.00 67.00 527 VAL A C 1
ATOM 4366 O O . VAL A 1 527 ? -57.085 -7.030 97.431 1.00 67.00 527 VAL A O 1
ATOM 4369 N N . ALA A 1 528 ? -56.902 -5.656 99.199 1.00 69.44 528 ALA A N 1
ATOM 4370 C CA . ALA A 1 528 ? -56.359 -6.653 100.119 1.00 69.44 528 ALA A CA 1
ATOM 4371 C C . ALA A 1 528 ? -57.364 -7.786 100.378 1.00 69.44 528 ALA A C 1
ATOM 4373 O O . ALA A 1 528 ? -57.020 -8.952 100.191 1.00 69.44 528 ALA A O 1
ATOM 4374 N N . LYS A 1 529 ? -58.634 -7.459 100.655 1.00 70.12 529 LYS A N 1
ATOM 4375 C CA . LYS A 1 529 ? -59.708 -8.455 100.816 1.00 70.12 529 LYS A CA 1
ATOM 4376 C C . LYS A 1 529 ? -59.936 -9.286 99.557 1.00 70.12 529 LYS A C 1
ATOM 4378 O O . LYS A 1 529 ? -60.098 -10.499 99.638 1.00 70.12 529 LYS A O 1
ATOM 4383 N N . ASN A 1 530 ? -59.910 -8.663 98.380 1.00 68.62 530 ASN A N 1
ATOM 4384 C CA . ASN A 1 530 ? -60.046 -9.386 97.115 1.00 68.62 530 ASN A CA 1
ATOM 4385 C C . ASN A 1 530 ? -58.828 -10.279 96.825 1.00 68.62 530 ASN A C 1
ATOM 4387 O O . ASN A 1 530 ? -58.995 -11.373 96.286 1.00 68.62 530 ASN A O 1
ATOM 4391 N N . LYS A 1 531 ? -57.613 -9.857 97.207 1.00 73.12 531 LYS A N 1
ATOM 4392 C CA . LYS A 1 531 ? -56.406 -10.698 97.142 1.00 73.12 531 LYS A CA 1
ATOM 4393 C C . LYS A 1 531 ? -56.504 -11.893 98.084 1.00 73.12 531 LYS A C 1
ATOM 4395 O O . LYS A 1 531 ? -56.191 -13.004 97.672 1.00 73.12 531 LYS A O 1
ATOM 4400 N N . GLU A 1 532 ? -56.959 -11.688 99.314 1.00 72.00 532 GLU A N 1
ATOM 4401 C CA . GLU A 1 532 ? -57.164 -12.762 100.289 1.00 72.00 532 GLU A CA 1
ATOM 4402 C C . GLU A 1 532 ? -58.247 -13.740 99.831 1.00 72.00 532 GLU A C 1
ATOM 4404 O O . GLU A 1 532 ? -58.022 -14.948 99.854 1.00 72.00 532 GLU A O 1
ATOM 4409 N N . ALA A 1 533 ? -59.374 -13.240 99.316 1.00 69.00 533 ALA A N 1
ATOM 4410 C CA . ALA A 1 533 ? -60.433 -14.065 98.740 1.00 69.00 533 ALA A CA 1
ATOM 4411 C C . ALA A 1 533 ? -59.941 -14.866 97.523 1.00 69.00 533 ALA A C 1
ATOM 4413 O O . ALA A 1 533 ? -60.243 -16.052 97.394 1.00 69.00 533 ALA A O 1
ATOM 4414 N N . TYR A 1 534 ? -59.134 -14.249 96.654 1.00 70.00 534 TYR A N 1
ATOM 4415 C CA . TYR A 1 534 ? -58.505 -14.939 95.531 1.00 70.00 534 TYR A CA 1
ATOM 4416 C C . TYR A 1 534 ? -57.522 -16.017 96.000 1.00 70.00 534 TYR A C 1
ATOM 4418 O O . TYR A 1 534 ? -57.565 -17.133 95.492 1.00 70.00 534 TYR A O 1
ATOM 4426 N N . ASN A 1 535 ? -56.665 -15.716 96.979 1.00 72.31 535 ASN A N 1
ATOM 4427 C CA . ASN A 1 535 ? -55.694 -16.664 97.529 1.00 72.31 535 ASN A CA 1
ATOM 4428 C C . ASN A 1 535 ? -56.386 -17.836 98.235 1.00 72.31 535 ASN A C 1
ATOM 4430 O O . ASN A 1 535 ? -55.998 -18.985 98.032 1.00 72.31 535 ASN A O 1
ATOM 4434 N N . ALA A 1 536 ? -57.444 -17.570 99.004 1.00 70.25 536 ALA A N 1
ATOM 4435 C CA . ALA A 1 536 ? -58.266 -18.598 99.633 1.00 70.25 536 ALA A CA 1
ATOM 4436 C C . ALA A 1 536 ? -58.931 -19.499 98.581 1.00 70.25 536 ALA A C 1
ATOM 4438 O O . ALA A 1 536 ? -58.882 -20.723 98.694 1.00 70.25 536 ALA A O 1
ATOM 4439 N N . HIS A 1 537 ? -59.475 -18.907 97.513 1.00 64.19 537 HIS A N 1
ATOM 4440 C CA . HIS A 1 537 ? -60.053 -19.656 96.400 1.00 64.19 537 HIS A CA 1
ATOM 4441 C C . HIS A 1 537 ? -58.995 -20.458 95.625 1.00 64.19 537 HIS A C 1
ATOM 4443 O O . HIS A 1 537 ? -59.256 -21.591 95.232 1.00 64.19 537 HIS A O 1
ATOM 4449 N N . TYR A 1 538 ? -57.798 -19.906 95.411 1.00 66.00 538 TYR A N 1
ATOM 4450 C CA . TYR A 1 538 ? -56.689 -20.586 94.737 1.00 66.00 538 TYR A CA 1
ATOM 4451 C C . TYR A 1 538 ? -56.219 -21.815 95.528 1.00 66.00 538 TYR A C 1
ATOM 4453 O O . TYR A 1 538 ? -56.096 -22.907 94.968 1.00 66.00 538 TYR A O 1
ATOM 4461 N N . LEU A 1 539 ? -56.037 -21.661 96.842 1.00 66.00 539 LEU A N 1
ATOM 4462 C CA . LEU A 1 539 ? -55.670 -22.751 97.748 1.00 66.00 539 LEU A CA 1
ATOM 4463 C C . LEU A 1 539 ? -56.769 -23.817 97.852 1.00 66.00 539 LEU A C 1
ATOM 4465 O O . LEU A 1 539 ? -56.451 -24.996 97.989 1.00 66.00 539 LEU A O 1
ATOM 4469 N N . ALA A 1 540 ? -58.046 -23.436 97.755 1.00 62.44 540 ALA A N 1
ATOM 4470 C CA . ALA A 1 540 ? -59.156 -24.387 97.708 1.00 62.44 540 ALA A CA 1
ATOM 4471 C C . ALA A 1 540 ? -59.114 -25.258 96.439 1.00 62.44 540 ALA A C 1
ATOM 4473 O O . ALA A 1 540 ? -59.257 -26.475 96.529 1.00 62.44 540 ALA A O 1
ATOM 4474 N N . THR A 1 541 ? -58.826 -24.668 95.273 1.00 59.28 541 THR A N 1
ATOM 4475 C CA . THR A 1 541 ? -58.619 -25.430 94.028 1.00 59.28 541 THR A CA 1
ATOM 4476 C C . THR A 1 541 ? -57.387 -26.338 94.078 1.00 59.28 541 THR A C 1
ATOM 4478 O O . THR A 1 541 ? -57.466 -27.466 93.609 1.00 59.28 541 THR A O 1
ATOM 4481 N N . ALA A 1 542 ? -56.284 -25.912 94.707 1.00 55.22 542 ALA A N 1
ATOM 4482 C CA . ALA A 1 542 ? -55.085 -26.747 94.861 1.00 55.22 542 ALA A CA 1
ATOM 4483 C C . ALA A 1 542 ? -55.311 -27.973 95.772 1.00 55.22 542 ALA A C 1
ATOM 4485 O O . ALA A 1 542 ? -54.698 -29.018 95.577 1.00 55.22 542 ALA A O 1
ATOM 4486 N N . LYS A 1 543 ? -56.210 -27.866 96.760 1.00 53.47 543 LYS A N 1
ATOM 4487 C CA . LYS A 1 543 ? -56.547 -28.968 97.679 1.00 53.47 543 LYS A CA 1
ATOM 4488 C C . LYS A 1 543 ? -57.502 -30.003 97.072 1.00 53.47 543 LYS A C 1
ATOM 4490 O O . LYS A 1 543 ? -57.472 -31.155 97.488 1.00 53.47 543 LYS A O 1
ATOM 4495 N N . SER A 1 544 ? -58.309 -29.627 96.076 1.00 53.59 544 SER A N 1
ATOM 4496 C CA . SER A 1 544 ? -59.264 -30.528 95.410 1.00 53.59 544 SER A CA 1
ATOM 4497 C C . SER A 1 544 ? -58.601 -31.657 94.608 1.00 53.59 544 SER A C 1
ATOM 4499 O O . SER A 1 544 ? -59.241 -32.679 94.377 1.00 53.59 544 SER A O 1
ATOM 4501 N N . GLU A 1 545 ? -57.348 -31.503 94.173 1.00 48.50 545 GLU A N 1
ATOM 4502 C CA . GLU A 1 545 ? -56.657 -32.514 93.357 1.00 48.50 545 GLU A CA 1
ATOM 4503 C C . GLU A 1 545 ? -55.991 -33.616 94.202 1.00 48.50 545 GLU A C 1
ATOM 4505 O O . GLU A 1 545 ? -55.895 -34.752 93.741 1.00 48.50 545 GLU A O 1
ATOM 4510 N N . HIS A 1 546 ? -55.624 -33.353 95.466 1.00 45.66 546 HIS A N 1
ATOM 4511 C CA . HIS A 1 546 ? -55.073 -34.395 96.352 1.00 45.66 546 HIS A CA 1
ATOM 4512 C C . HIS A 1 546 ? -56.100 -35.477 96.726 1.00 45.66 546 HIS A C 1
ATOM 4514 O O . HIS A 1 546 ? -55.731 -36.632 96.884 1.00 45.66 546 HIS A O 1
ATOM 4520 N N . CYS A 1 547 ? -57.398 -35.163 96.766 1.00 42.69 547 CYS A N 1
ATOM 4521 C CA . CYS A 1 547 ? -58.430 -36.132 97.160 1.00 42.69 547 CYS A CA 1
ATOM 4522 C C . CYS A 1 547 ? -58.840 -37.132 96.059 1.00 42.69 547 CYS A C 1
ATOM 4524 O O . CYS A 1 547 ? -59.682 -37.989 96.311 1.00 42.69 547 CYS A O 1
ATOM 4526 N N . THR A 1 548 ? -58.270 -37.052 94.851 1.00 44.75 548 THR A N 1
ATOM 4527 C CA . THR A 1 548 ? -58.544 -38.023 93.767 1.00 44.75 548 THR A CA 1
ATOM 4528 C C . THR A 1 548 ? -57.410 -39.023 93.528 1.00 44.75 548 THR A C 1
ATOM 4530 O O . THR A 1 548 ? -57.580 -39.952 92.742 1.00 44.75 548 THR A O 1
ATOM 4533 N N . ALA A 1 549 ? -56.284 -38.885 94.239 1.00 41.72 549 ALA A N 1
ATOM 4534 C CA . ALA A 1 549 ? -55.158 -39.820 94.185 1.00 41.72 549 ALA A CA 1
ATOM 4535 C C . ALA A 1 549 ? -55.292 -41.004 95.172 1.00 41.72 549 ALA A C 1
ATOM 4537 O O . ALA A 1 549 ? -54.667 -42.040 94.964 1.00 41.72 549 ALA A O 1
ATOM 4538 N N . ASP A 1 550 ? -56.154 -40.899 96.190 1.00 40.66 550 ASP A N 1
ATOM 4539 C CA . ASP A 1 550 ? -56.180 -41.830 97.333 1.00 40.66 550 ASP A CA 1
ATOM 4540 C C . ASP A 1 550 ? -57.121 -43.051 97.180 1.00 40.66 550 ASP A C 1
ATOM 4542 O O . ASP A 1 550 ? -57.315 -43.799 98.133 1.00 40.66 550 ASP A O 1
ATOM 4546 N N . ILE A 1 551 ? -57.711 -43.301 95.999 1.00 45.75 551 ILE A N 1
ATOM 4547 C CA . ILE A 1 551 ? -58.651 -44.435 95.783 1.00 45.75 551 ILE A CA 1
ATOM 4548 C C . ILE A 1 551 ? -57.986 -45.663 95.121 1.00 45.75 551 ILE A C 1
ATOM 4550 O O . ILE A 1 551 ? -58.623 -46.698 94.939 1.00 45.75 551 ILE A O 1
ATOM 4554 N N . ILE A 1 552 ? -56.686 -45.628 94.819 1.00 42.78 552 ILE A N 1
ATOM 4555 C CA . ILE A 1 552 ? -55.970 -46.808 94.306 1.00 42.78 552 ILE A CA 1
ATOM 4556 C C . ILE A 1 552 ? -54.754 -47.077 95.193 1.00 42.78 552 ILE A C 1
ATOM 4558 O O . ILE A 1 552 ? -53.635 -46.689 94.867 1.00 42.78 552 ILE A O 1
ATOM 4562 N N . SER A 1 553 ? -54.973 -47.756 96.322 1.00 38.31 553 SER A N 1
ATOM 4563 C CA . SER A 1 553 ? -53.899 -48.396 97.078 1.00 38.31 553 SER A CA 1
ATOM 4564 C C . SER A 1 553 ? -54.105 -49.912 97.171 1.00 38.31 553 SER A C 1
ATOM 4566 O O . SER A 1 553 ? -55.221 -50.413 97.298 1.00 38.31 553 SER A O 1
ATOM 4568 N N . HIS A 1 554 ? -52.962 -50.599 97.124 1.00 36.38 554 HIS A N 1
ATOM 4569 C CA . HIS A 1 554 ? -52.693 -52.009 97.420 1.00 36.38 554 HIS A CA 1
ATOM 4570 C C . HIS A 1 554 ? -53.000 -53.053 96.339 1.00 36.38 554 HIS A C 1
ATOM 4572 O O . HIS A 1 554 ? -54.114 -53.559 96.215 1.00 36.38 554 HIS A O 1
ATOM 4578 N N . LYS A 1 555 ? -51.929 -53.491 95.664 1.00 36.59 555 LYS A N 1
ATOM 4579 C CA . LYS A 1 555 ? -51.418 -54.865 95.799 1.00 36.59 555 LYS A CA 1
ATOM 4580 C C . LYS A 1 555 ? -49.918 -54.911 95.490 1.00 36.59 555 LYS A C 1
ATOM 4582 O O . LYS A 1 555 ? -49.455 -54.250 94.565 1.00 36.59 555 LYS A O 1
ATOM 4587 N N . ASP A 1 556 ? -49.223 -55.641 96.348 1.00 32.66 556 ASP A N 1
ATOM 4588 C CA . ASP A 1 556 ? -47.777 -55.759 96.494 1.00 32.66 556 ASP A CA 1
ATOM 4589 C C . ASP A 1 556 ? -47.090 -56.631 95.423 1.00 32.66 556 ASP A C 1
ATOM 4591 O O . ASP A 1 556 ? -47.740 -57.297 94.619 1.00 32.66 556 ASP A O 1
ATOM 4595 N N . GLU A 1 557 ? -45.760 -56.648 95.565 1.00 33.78 557 GLU A N 1
ATOM 4596 C CA . GLU A 1 557 ? -44.778 -57.686 95.214 1.00 33.78 557 GLU A CA 1
ATOM 4597 C C . GLU A 1 557 ? -43.969 -57.543 93.911 1.00 33.78 557 GLU A C 1
ATOM 4599 O O . GLU A 1 557 ? -44.450 -57.675 92.789 1.00 33.78 557 GLU A O 1
ATOM 4604 N N . ASP A 1 558 ? -42.677 -57.274 94.147 1.00 33.84 558 ASP A N 1
ATOM 4605 C CA . ASP A 1 558 ? -41.500 -57.935 93.584 1.00 33.84 558 ASP A CA 1
ATOM 4606 C C . ASP A 1 558 ? -41.517 -58.317 92.105 1.00 33.84 558 ASP A C 1
ATOM 4608 O O . ASP A 1 558 ? -42.073 -59.335 91.727 1.00 33.84 558 ASP A O 1
ATOM 4612 N N . HIS A 1 559 ? -40.723 -57.594 91.308 1.00 32.88 559 HIS A N 1
ATOM 4613 C CA . HIS A 1 559 ? -39.753 -58.203 90.391 1.00 32.88 559 HIS A CA 1
ATOM 4614 C C . HIS A 1 559 ? -38.681 -57.181 89.988 1.00 32.88 559 HIS A C 1
ATOM 4616 O O . HIS A 1 559 ? -38.885 -56.288 89.166 1.00 32.88 559 HIS A O 1
ATOM 4622 N N . SER A 1 560 ? -37.482 -57.366 90.536 1.00 36.50 560 SER A N 1
ATOM 4623 C CA . SER A 1 560 ? -36.248 -57.050 89.834 1.00 36.50 560 SER A CA 1
ATOM 4624 C C . SER A 1 560 ? -36.114 -58.010 88.647 1.00 36.50 560 SER A C 1
ATOM 4626 O O . SER A 1 560 ? -36.084 -59.219 88.832 1.00 36.50 560 SER A O 1
ATOM 4628 N N . HIS A 1 561 ? -36.065 -57.481 87.425 1.00 30.50 561 HIS A N 1
ATOM 4629 C CA . HIS A 1 561 ? -35.188 -57.933 86.340 1.00 30.50 561 HIS A CA 1
ATOM 4630 C C . HIS A 1 561 ? -35.458 -57.114 85.073 1.00 30.50 561 HIS A C 1
ATOM 4632 O O . HIS A 1 561 ? -36.580 -57.025 84.587 1.00 30.50 561 HIS A O 1
ATOM 4638 N N . TYR A 1 562 ? -34.377 -56.513 84.570 1.00 37.38 562 TYR A N 1
ATOM 4639 C CA . TYR A 1 562 ? -34.058 -56.283 83.161 1.00 37.38 562 TYR A CA 1
ATOM 4640 C C . TYR A 1 562 ? -35.151 -56.614 82.149 1.00 37.38 562 TYR A C 1
ATOM 4642 O O . TYR A 1 562 ? -35.407 -57.788 81.930 1.00 37.38 562 TYR A O 1
ATOM 4650 N N . LEU A 1 563 ? -35.621 -55.612 81.406 1.00 33.25 563 LEU A N 1
ATOM 4651 C CA . LEU A 1 563 ? -35.975 -55.769 79.995 1.00 33.25 563 LEU A CA 1
ATOM 4652 C C . LEU A 1 563 ? -35.976 -54.388 79.298 1.00 33.25 563 LEU A C 1
ATOM 4654 O O . LEU A 1 563 ? -36.009 -53.351 79.959 1.00 33.25 563 LEU A O 1
ATOM 4658 N N . PRO A 1 564 ? -35.775 -54.364 77.975 1.00 34.06 564 PRO A N 1
ATOM 4659 C CA . PRO A 1 564 ? -34.655 -53.678 77.350 1.00 34.06 564 PRO A CA 1
ATOM 4660 C C . PRO A 1 564 ? -35.126 -52.496 76.508 1.00 34.06 564 PRO A C 1
ATOM 4662 O O . PRO A 1 564 ? -36.314 -52.266 76.302 1.00 34.06 564 PRO A O 1
ATOM 4665 N N . SER A 1 565 ? -34.150 -51.777 75.963 1.00 40.84 565 SER A N 1
ATOM 4666 C CA . SER A 1 565 ? -34.313 -50.869 74.834 1.00 40.84 565 SER A CA 1
ATOM 4667 C C . SER A 1 565 ? -35.322 -51.381 73.793 1.00 40.84 565 SER A C 1
ATOM 4669 O O . SER A 1 565 ? -34.987 -52.219 72.961 1.00 40.84 565 SER A O 1
ATOM 4671 N N . LEU A 1 566 ? -36.518 -50.802 73.784 1.00 37.00 566 LEU A N 1
ATOM 4672 C CA . LEU A 1 566 ? -37.404 -50.767 72.625 1.00 37.00 566 LEU A CA 1
ATOM 4673 C C . LEU A 1 566 ? -37.565 -49.303 72.221 1.00 37.00 566 LEU A C 1
ATOM 4675 O O . LEU A 1 566 ? -38.543 -48.620 72.505 1.00 37.00 566 LEU A O 1
ATOM 4679 N N . ARG A 1 567 ? -36.499 -48.815 71.577 1.00 39.47 567 ARG A N 1
ATOM 4680 C CA . ARG A 1 567 ? -36.537 -47.688 70.644 1.00 39.47 567 ARG A CA 1
ATOM 4681 C C . ARG A 1 567 ? -37.015 -48.200 69.286 1.00 39.47 567 ARG A C 1
ATOM 4683 O O . ARG A 1 567 ? -36.248 -48.212 68.337 1.00 39.47 567 ARG A O 1
ATOM 4690 N N . GLU A 1 568 ? -38.267 -48.601 69.197 1.00 47.28 568 GLU A N 1
ATOM 4691 C CA . GLU A 1 568 ? -39.006 -48.783 67.945 1.00 47.28 568 GLU A CA 1
ATOM 4692 C C . GLU A 1 568 ? -40.438 -48.423 68.361 1.00 47.28 568 GLU A C 1
ATOM 4694 O O . GLU A 1 568 ? -41.028 -49.121 69.166 1.00 47.28 568 GLU A O 1
ATOM 4699 N N . GLU A 1 569 ? -40.984 -47.235 68.107 1.00 44.69 569 GLU A N 1
ATOM 4700 C CA . GLU A 1 569 ? -41.221 -46.630 66.804 1.00 44.69 569 GLU A CA 1
ATOM 4701 C C . GLU A 1 569 ? -41.274 -45.093 66.930 1.00 44.69 569 GLU A C 1
ATOM 4703 O O . GLU A 1 569 ? -42.305 -44.498 67.220 1.00 44.69 569 GLU A O 1
ATOM 4708 N N . THR A 1 570 ? -40.167 -44.401 66.668 1.00 43.53 570 THR A N 1
ATOM 4709 C CA . THR A 1 570 ? -40.224 -43.019 66.165 1.00 43.53 570 THR A CA 1
ATOM 4710 C C . THR A 1 570 ? -39.112 -42.859 65.140 1.00 43.53 570 THR A C 1
ATOM 4712 O O . THR A 1 570 ? -37.927 -42.887 65.461 1.00 43.53 570 THR A O 1
ATOM 4715 N N . LYS A 1 571 ? -39.489 -42.743 63.864 1.00 50.06 571 LYS A N 1
ATOM 4716 C CA . LYS A 1 571 ? -38.573 -42.444 62.756 1.00 50.06 571 LYS A CA 1
ATOM 4717 C C . LYS A 1 571 ? -38.078 -41.000 62.877 1.00 50.06 571 LYS A C 1
ATOM 4719 O O . LYS A 1 571 ? -38.499 -40.132 62.122 1.00 50.06 571 LYS A O 1
ATOM 4724 N N . ILE A 1 572 ? -37.188 -40.739 63.828 1.00 46.47 572 ILE A N 1
ATOM 4725 C CA . ILE A 1 572 ? -36.339 -39.550 63.823 1.00 46.47 572 ILE A CA 1
ATOM 4726 C C . ILE A 1 572 ? -34.944 -40.046 63.439 1.00 46.47 572 ILE A C 1
ATOM 4728 O O . ILE A 1 572 ? -34.303 -40.727 64.242 1.00 46.47 572 ILE A O 1
A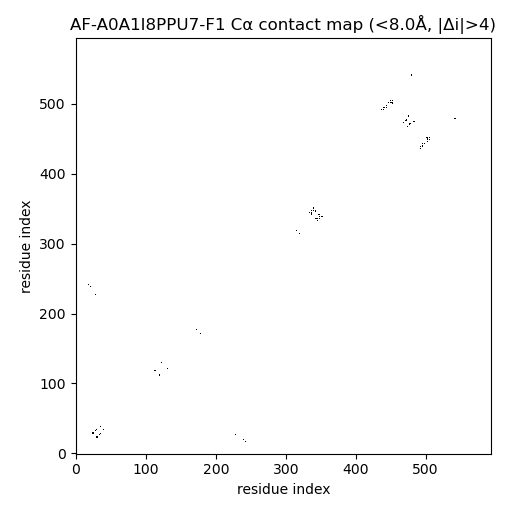TOM 4732 N N . PRO A 1 573 ? -34.481 -39.785 62.204 1.00 54.09 573 PRO A N 1
ATOM 4733 C CA . PRO A 1 573 ? -33.181 -40.254 61.754 1.00 54.09 573 PRO A CA 1
ATOM 4734 C C . PRO A 1 573 ? -32.077 -39.714 62.666 1.00 54.09 573 PRO A C 1
ATOM 4736 O O . PRO A 1 573 ? -31.974 -38.509 62.903 1.00 54.09 573 PRO A O 1
ATOM 4739 N N . THR A 1 574 ? -31.232 -40.603 63.180 1.00 68.69 574 THR A N 1
ATOM 4740 C CA . THR A 1 574 ? -30.026 -40.229 63.922 1.00 68.69 574 THR A CA 1
ATOM 4741 C C . THR A 1 574 ? -29.119 -39.370 63.038 1.00 68.69 574 THR A C 1
ATOM 4743 O O . THR A 1 574 ? -29.039 -39.571 61.828 1.00 68.69 574 THR A O 1
ATOM 4746 N N . ARG A 1 575 ? -28.378 -38.425 63.633 1.00 63.62 575 ARG A N 1
ATOM 4747 C CA . ARG A 1 575 ? -27.469 -37.493 62.927 1.00 63.62 575 ARG A CA 1
ATOM 4748 C C . ARG A 1 575 ? -26.529 -38.177 61.921 1.00 63.62 575 ARG A C 1
ATOM 4750 O O . ARG A 1 575 ? -26.216 -37.585 60.895 1.00 63.62 575 ARG A O 1
ATOM 4757 N N . ALA A 1 576 ? -26.098 -39.408 62.202 1.00 68.44 576 ALA A N 1
ATOM 4758 C CA . ALA A 1 576 ? -25.289 -40.212 61.287 1.00 68.44 576 ALA A CA 1
ATOM 4759 C C . ALA A 1 576 ? -26.044 -40.565 59.991 1.00 68.44 576 ALA A C 1
ATOM 4761 O O . ALA A 1 576 ? -25.505 -40.391 58.907 1.00 68.44 576 ALA A O 1
ATOM 4762 N N . VAL A 1 577 ? -27.321 -40.942 60.096 1.00 71.56 577 VAL A N 1
ATOM 4763 C CA . VAL A 1 577 ? -28.194 -41.258 58.954 1.00 71.56 577 VAL A CA 1
ATOM 4764 C C . VAL A 1 577 ? -28.524 -40.001 58.145 1.00 71.56 577 VAL A C 1
ATOM 4766 O O . VAL A 1 577 ? -28.533 -40.047 56.921 1.00 71.56 577 VAL A O 1
ATOM 4769 N N . ILE A 1 578 ? -28.732 -38.854 58.804 1.00 70.75 578 ILE A N 1
ATOM 4770 C CA . ILE A 1 578 ? -28.915 -37.562 58.115 1.00 70.75 578 ILE A CA 1
ATOM 4771 C C . ILE A 1 578 ? -27.647 -37.185 57.340 1.00 70.75 578 ILE A C 1
ATOM 4773 O O . ILE A 1 578 ? -27.735 -36.716 56.208 1.00 70.75 578 ILE A O 1
ATOM 4777 N N . LYS A 1 579 ? -26.468 -37.422 57.926 1.00 76.69 579 LYS A N 1
ATOM 4778 C CA . LYS A 1 579 ? -25.183 -37.143 57.284 1.00 76.69 579 LYS A CA 1
ATOM 4779 C C . LYS A 1 579 ? -24.954 -38.048 56.068 1.00 76.69 579 LYS A C 1
ATOM 4781 O O . LYS A 1 579 ? -24.602 -37.527 55.015 1.00 76.69 579 LYS A O 1
ATOM 4786 N N . ASP A 1 580 ? -25.259 -39.339 56.174 1.00 76.69 580 ASP A N 1
ATOM 4787 C CA . ASP A 1 580 ? -25.173 -40.290 55.056 1.00 76.69 580 ASP A CA 1
ATOM 4788 C C . ASP A 1 580 ? -26.192 -40.000 53.944 1.00 76.69 580 ASP A C 1
ATOM 4790 O O . ASP A 1 580 ? -25.899 -40.160 52.761 1.00 76.69 580 ASP A O 1
ATOM 4794 N N . LEU A 1 581 ? -27.399 -39.546 54.292 1.00 72.81 581 LEU A N 1
ATOM 4795 C CA . LEU A 1 581 ? -28.391 -39.122 53.300 1.00 72.81 581 LEU A CA 1
ATOM 4796 C C . LEU A 1 581 ? -27.993 -37.799 52.631 1.00 72.81 581 LEU A C 1
ATOM 4798 O O . LEU A 1 581 ? -28.214 -37.637 51.433 1.00 72.81 581 LEU A O 1
ATOM 4802 N N . SER A 1 582 ? -27.367 -36.876 53.370 1.00 70.38 582 SER A N 1
ATOM 4803 C CA . SER A 1 582 ? -26.844 -35.629 52.801 1.00 70.38 582 SER A CA 1
ATOM 4804 C C . SER A 1 582 ? -25.641 -35.853 51.885 1.00 70.38 582 SER A C 1
ATOM 4806 O O . SER A 1 582 ? -25.568 -35.215 50.838 1.00 70.38 582 SER A O 1
ATOM 4808 N N . SER A 1 583 ? -24.734 -36.783 52.215 1.00 78.06 583 SER A N 1
ATOM 4809 C CA . SER A 1 583 ? -23.595 -37.108 51.350 1.00 78.06 583 SER A CA 1
ATOM 4810 C C . SER A 1 583 ? -24.059 -37.810 50.078 1.00 78.06 583 SER A C 1
ATOM 4812 O O . SER A 1 583 ? -23.664 -37.400 48.991 1.00 78.06 583 SER A O 1
ATOM 4814 N N . LYS A 1 584 ? -24.994 -38.763 50.188 1.00 76.94 584 LYS A N 1
ATOM 4815 C CA . LYS A 1 584 ? -25.614 -39.412 49.024 1.00 76.94 584 LYS A CA 1
ATOM 4816 C C . LYS A 1 584 ? -26.347 -38.426 48.119 1.00 76.94 584 LYS A C 1
ATOM 4818 O O . LYS A 1 584 ? -26.277 -38.571 46.908 1.00 76.94 584 LYS A O 1
ATOM 4823 N N . LEU A 1 585 ? -27.025 -37.415 48.668 1.00 76.38 585 LEU A N 1
ATOM 4824 C CA . LEU A 1 585 ? -27.650 -36.355 47.865 1.00 76.38 585 LEU A CA 1
ATOM 4825 C C . LEU A 1 585 ? -26.611 -35.543 47.087 1.00 76.38 585 LEU A C 1
ATOM 4827 O O . LEU A 1 585 ? -26.809 -35.294 45.902 1.00 76.38 585 LEU A O 1
ATOM 4831 N N . VAL A 1 586 ? -25.504 -35.161 47.727 1.00 76.81 586 VAL A N 1
ATOM 4832 C CA . VAL A 1 586 ? -24.413 -34.428 47.066 1.00 76.81 586 VAL A CA 1
ATOM 4833 C C . VAL A 1 586 ? -23.782 -35.274 45.958 1.00 76.81 586 VAL A C 1
ATOM 4835 O O . VAL A 1 586 ? -23.642 -34.784 44.842 1.00 76.81 586 VAL A O 1
ATOM 4838 N N . GLU A 1 587 ? -23.498 -36.552 46.211 1.00 77.81 587 GLU A N 1
ATOM 4839 C CA . GLU A 1 587 ? -22.995 -37.490 45.195 1.00 77.81 587 GLU A CA 1
ATOM 4840 C C . GLU A 1 587 ? -23.972 -37.637 44.017 1.00 77.81 587 GLU A C 1
ATOM 4842 O O . GLU A 1 587 ? -23.560 -37.629 42.860 1.00 77.81 587 GLU A O 1
ATOM 4847 N N . HIS A 1 588 ? -25.279 -37.680 44.289 1.00 70.06 588 HIS A N 1
ATOM 4848 C CA . HIS A 1 588 ? -26.311 -37.788 43.256 1.00 70.06 588 HIS A CA 1
ATOM 4849 C C . HIS A 1 588 ? -26.489 -36.508 42.423 1.00 70.06 588 HIS A C 1
ATOM 4851 O O . HIS A 1 588 ? -26.965 -36.591 41.291 1.00 70.06 588 HIS A O 1
ATOM 4857 N N . TYR A 1 589 ? -26.147 -35.337 42.973 1.00 68.06 589 TYR A N 1
ATOM 4858 C CA . TYR A 1 589 ? -26.107 -34.067 42.241 1.00 68.06 589 TYR A CA 1
ATOM 4859 C C . TYR A 1 589 ? -24.824 -33.924 41.417 1.00 68.06 589 TYR A C 1
ATOM 4861 O O . TYR A 1 589 ? -24.891 -33.434 40.293 1.00 68.06 589 TYR A O 1
ATOM 4869 N N . VAL A 1 590 ? -23.687 -34.395 41.937 1.00 70.75 590 VAL A N 1
ATOM 4870 C CA . VAL A 1 590 ? -22.402 -34.411 41.219 1.00 70.75 590 VAL A CA 1
ATOM 4871 C C . VAL A 1 590 ? -22.464 -35.369 40.023 1.00 70.75 590 VAL A C 1
ATOM 4873 O O . VAL A 1 590 ? -22.167 -34.958 38.909 1.00 70.75 590 VAL A O 1
ATOM 4876 N N . ALA A 1 591 ? -23.002 -36.580 40.201 1.00 64.94 591 ALA A N 1
ATOM 4877 C CA . ALA A 1 591 ? -23.197 -37.559 39.123 1.00 64.94 591 ALA A CA 1
ATOM 4878 C C . ALA A 1 591 ? -24.259 -37.164 38.071 1.00 64.94 591 ALA A C 1
ATOM 4880 O O . ALA A 1 591 ? -24.492 -37.905 37.122 1.00 64.94 591 ALA A O 1
ATOM 4881 N N . LYS A 1 592 ? -24.963 -36.041 38.266 1.00 60.28 592 LYS A N 1
ATOM 4882 C CA . LYS A 1 592 ? -25.945 -35.486 37.317 1.00 60.28 592 LYS A CA 1
ATOM 4883 C C . LYS A 1 592 ? -25.412 -34.258 36.568 1.00 60.28 592 LYS A C 1
ATOM 4885 O O . LYS A 1 592 ? -26.114 -33.741 35.700 1.00 60.28 592 LYS A O 1
ATOM 4890 N N . GLN A 1 593 ? -24.250 -33.743 36.978 1.00 50.56 593 GLN A N 1
ATOM 4891 C CA . GLN A 1 593 ? -23.535 -32.633 36.340 1.00 50.56 593 GLN A CA 1
ATOM 4892 C C . GLN A 1 593 ? -22.328 -33.103 35.509 1.00 50.56 593 GLN A C 1
ATOM 4894 O O . GLN A 1 593 ? -21.859 -32.334 34.670 1.00 50.56 593 GLN A O 1
ATOM 4899 N N . GLU A 1 594 ? -21.863 -34.336 35.721 1.00 41.59 594 GLU A N 1
ATOM 4900 C CA . GLU A 1 594 ? -21.116 -35.136 34.735 1.00 41.59 594 GLU A CA 1
ATOM 4901 C C . GLU A 1 594 ? -22.083 -35.810 33.753 1.00 41.59 594 GLU A C 1
ATOM 4903 O O . GLU A 1 594 ? -21.722 -35.910 32.556 1.00 41.59 594 GLU A O 1
#

Sequence (594 aa):
MVKNIQQFSKGIPKTPKPVHATAIRHHALLASGYVRQHMILDERWTNSDLIDVYSNMAILLKKHLIFKQLEKKTIIEGIRFKHKDLRQHVQNGRKSLRRSLGEEFEQKLHTILINDKQMQRLYVNMMPQDIEENIKQRTFTMKKEHDRLSLKLGDMKQKLEEALIRSSELQIRVRFQNEYILQEELTIRTLYTAIKNSQTRLKAIKTINTTYKKMLQVMKDEEKFFEPILNSLSKDIEDQQNFIAYVLCVGSPVLDKEKELQQNASKLEEIKRSQTTSKGQWLGEVKRGSWQRKSYFNARLPSLVVDMGRHYARETRDMVILNRLLADVEGQVKSLQEVTLSFKPKAIPSIFKQQSANNLGLRKQIALDALQEQSLADRNFSLLYQKQFLQHDFHQSFLNKENNIKQLKEKICQEDLREKEIMQWMQERGKTSVVVTCSLWNFYDVLRHVHVRREYKVKPLRYPNEYLKQPLLRYESMAMKAAPPLEFEEDALNVLKVVTQKLLKLTLAYNQLMPKNAAKNVIEDIVAKNKEAYNAHYLATAKSEHCTADIISHKDEDHSHYLPSLREETKIPTRAVIKDLSSKLVEHYVAKQE

Foldseek 3Di:
DDDDPPPPPDDPPPQQDQQDFDDLCLQLCRRPVCVVVVPDDDPVPDPVVVCVVVVVVVVVVVVVVVVVVVVVVVVVVVVVVVVVVVVVVVVVVVVVVPVPDDDDPVVVVVPPPPPDPVLCVVPVPPDPVVSVVVCVVVVVVVVVVVVVVVVVVVVVVVVVVVVVVVVVVVVCCCVPVVPPPDVVNVVVVVVVVVVVVVVVVVVVVVVVVVVVVVVVVVVVVVVVSVVSNVVSVVVSVVSVVSNVVNCCVVVVVVVVVVVVVVVVVVVVVVVVVVVVVVVVVVVVVVVVVDDDDDDDDDDDDDDPPDPPVPPPPDQDPVNVVVVVVVVVVVVVLVVLCVVLVHPDSVCSVVSVVVVVVVVVVVVVVVVVVVVVVVVVVVVVVVVVVVVVVVVVVVVVVVVVVVVVVVVVVVVVVVVVVVVVVVVVVVVVVVVVVVVLLVVLVVLLVVLVPQDDPDDPPVPQPPPPDPVCVPLVNPPVNQLAPDDDDDDDDPDSVVSVVVSVVSVVSVVVVVPVVDDPDDDPVVVVVVVVVVVVVVVVVNVVSVVVVVVVVPPDDDDDDDDDDDDDDPPPDDPPDDPVRVVVVVVVVVVVVVVVVD

Organism: Stomoxys calcitrans (NCBI:txid35570)

Mean predicted aligned error: 24.88 Å

Solvent-accessible surface area (backbone atoms only — not comparable to full-atom values): 35495 Å² total; per-residue (Å²): 145,79,91,87,91,84,83,84,89,81,71,79,78,74,75,67,72,89,71,74,72,80,56,53,81,77,32,53,64,65,8,80,81,37,38,76,75,66,70,79,81,52,90,85,70,39,69,64,61,58,45,46,61,51,40,57,55,44,49,55,54,46,55,60,47,52,58,58,46,58,63,51,49,60,61,50,55,62,55,54,56,64,55,52,60,60,50,54,58,57,53,57,58,55,60,65,67,67,77,76,77,87,89,78,71,78,60,64,73,59,61,80,57,62,91,42,70,67,59,42,70,72,44,73,88,52,60,79,68,65,53,51,53,51,49,52,54,53,50,50,54,53,47,56,53,47,53,56,51,51,51,56,49,49,57,52,49,51,56,47,51,54,51,49,50,54,51,49,54,50,48,50,45,51,64,72,73,62,62,77,79,52,70,65,55,58,53,50,53,54,50,50,53,52,52,52,53,51,50,52,51,50,50,52,51,49,50,52,52,53,49,51,53,50,52,52,48,51,52,52,54,48,52,65,56,47,51,52,33,54,55,38,51,53,49,50,53,52,47,50,53,52,39,52,54,37,50,53,63,59,44,51,60,55,53,52,49,47,53,53,51,51,55,50,49,52,52,50,49,53,51,49,52,52,50,49,52,51,50,50,52,50,51,54,51,55,59,68,75,67,81,88,78,87,86,82,83,88,82,89,78,83,86,80,82,76,73,80,80,65,80,76,77,69,82,47,75,64,51,55,52,49,52,51,53,48,51,52,49,52,51,54,50,50,54,50,24,63,77,64,73,41,97,46,80,86,50,50,66,60,51,50,52,52,51,52,53,48,52,53,51,49,53,52,49,54,53,51,50,53,52,48,52,51,54,50,51,53,50,49,52,52,50,52,51,51,50,54,52,50,54,51,53,52,49,55,54,47,54,54,51,53,51,50,51,51,54,50,51,54,52,51,53,53,50,56,50,51,50,51,52,51,51,52,53,50,51,55,49,48,53,52,49,50,53,50,47,52,49,49,50,52,50,40,58,74,46,64,84,50,82,73,95,58,78,85,66,75,67,80,76,81,64,94,46,75,81,51,68,38,75,91,60,32,63,86,68,49,79,58,95,57,73,76,86,75,81,88,75,86,54,60,70,58,52,46,54,53,38,51,56,33,49,54,49,49,53,52,52,48,58,68,76,41,71,96,86,66,59,74,71,61,54,52,53,53,51,50,52,52,50,50,52,48,50,53,51,49,54,52,50,64,54,61,60,64,74,71,64,75,84,79,78,88,83,87,84,89,79,93,73,92,82,75,94,73,92,72,88,72,99,68,77,53,70,68,57,51,50,55,52,51,49,51,50,52,52,59,52,52,69,69,76,108

Secondary structure (DSSP, 8-state):
----S-S--S----PPP-PPPPPGGG-TTTSTTTHHHHT---SSS-HHHHHHHHHHHHHHHHHHHHHHHHHHHHHHHHHHHHHHHHHHHHHHHHHHHTSS----STHHHHHTTTT-HHHHHHHTTS-HHHHHHHHHHHHHHHHHHHHHHHHHHHHHHHHHHHHHHHHHHHHHHHHHHS----HHHHHHHHHHHHHHHHHHHHHHHHHHHHHHHHHHHHHHHHHHHHHHHHHHHHHHHHHHHHHHHHHHHHHHHHHHHHHHHHHHHHHHHHHHHHHHHHHHHHHHHHTTS---S------PPP-----TTSTT----HHHHHHHHHHHHHHHHHHHHHHHHT-SSGGGHHHHHHHHHHHHHHHHHHHHHHHHHHHHHHHHHHHHHHHHHHHHHHHHHHHHHHHHHHHHHHHHHHHHHHHHHHHHHHHHHHHHHHHHHHHHHHHHHHHTTTS-SS----------SSGGGGSTTT-TTS--SS-PPPPP----HHHHHHHHHHHHHHHHHHHHHHS-TT--HHHHHHHHHHHHHHHHHHHHHHHHHTGGGSTT-----------------S-----HHHHHHHHHHHHHHHHTTT-

pLDDT: mean 71.12, std 17.06, range [30.5, 98.06]

Radius of gyration: 74.99 Å; Cα contacts (8 Å, |Δi|>4): 105; chains: 1; boundi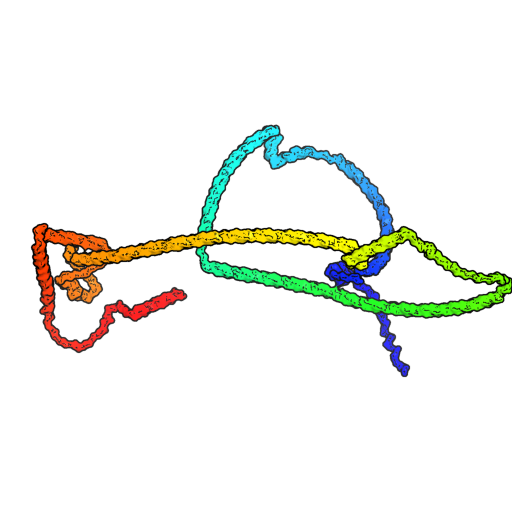ng box: 161×99×189 Å